Protein AF-A0AAD8YCC7-F1 (afdb_monomer_lite)

Foldseek 3Di:
DDDDDDDDDWDWDDDDWDDDDPDPKTKDKTWTADPPPRDTDIDIDIDDDDDDDDDDDDDDDDDDDDDDDDDDDPPDPDPDDDDDDDDDDDDDDDDDDDDDDDDDDDDDDDDDDDDDDDDDDDDDDDDDDDDDDDDDDDDDDDDDDDDDDDDDDDDDPDPPPPDDDPQPPCPPLNVVLVVLLVVCVVVVQPCPPVPCVSLLVVQDALLVLLLLLLLLLLVLLCCLQVLPPPPDPPPPVVVPPPDPPQQAQVQLLVLLVVLLVVLLVLQVPADQPDWDFLVRLLVSLVVSLVSLVRSLDDNCVVVVCQPLQQFADSRQLLQCSSVPDDPPPPDDPPPDPPPPPPVPPDVLVVVVVVVVVVSNSVSSSSLSSSLLSLLLSQLSVLCNVCVQVLFAQDPLNVVVCVVVVNDDDPDRGDRTWRSVLSSQLNVCSNRHHLLSNLVSLQCRSPPVNPLKDFLSSSLVSLVSSLRSLLRSVLVSLLVSSSNYQSHPPPCDPPVSCVCCVVVPQSPSVPDPPDDRPSDDDTDDDDPVSSVVRVVVSVVLSVLLNVLSVCQCVPVLVVSVLSVVLLVPQPLVVQVPDFDWDFPQPDPPPDPPDDCPVPDDGDTDGNRRIHGSVSSVVSCVVRPVCSSSSNSSSSVSSSSSSSSVVSVVVVVVVVVVVVVVVVVVVVVVVVVVVVD

Secondary structure (DSSP, 8-state):
---PPPPP------PPP---TT----EEEEEEE-TTT--EEEEEEE-------------------------S---SS--S--------------------------------PPPP-------------------------------PPPPPPPP---TTSSSSSSS----HHHHHHHHHHHHHHHTT---TTTTTHHHHHT--THHHHHHHHHHHHHHHHHHHHTTTSS------GGGGGS---TTS-HHHHHHHHHHHHHHHHHHTT--TT-EEEHHHHHHHHHHHHHHHHHHHS--GGGTT----TT---TTSGGGGGGG----GGGSSS--------GGGS-HHHHHHHHHHHHHHHHHHHHHHHHHHHHHHHHHHHHHHHTHHHHHBPPHHHHHHHHHHTPPPPSSSB-SEEEHHHHHHHHHHHHHS-HHHHHHHHHHHH--S-SSEE-HHHHHHHHHHHHHHHHHHHHHHHHHHHHHS-SS-TTS-SHHHHHHT--TTT---TT-TT----S--------HHHHHHHHHHHHHHHHHHHHHHHHIIIIIS-HHHHHHHHHHHS--GGGTT---EEEE---TTS-SSS-GGG--S-EEEEPP--EEHHHHHHHHHHH-GGGGSHHHHHHHHHHHHHHHHHHHHHHHHHHHHHHHHHHHHHHHHHHHHHH-

pLDDT: mean 70.05, std 24.91, range [23.66, 98.5]

InterPro domains:
  IPR002048 EF-hand domain [PS50222] (433-468)
  IPR011992 EF-hand domain pair [SSF47473] (416-462)
  IPR018247 EF-Hand 1, calcium-binding site [PS00018] (446-458)

Sequence (675 aa):
DEHACDHDVFVVDNIAAIDSRHSKVTTYSIRVYSRQSGIFFSTTKKMNGATSRILFQRGHQGTRSLRRIRRLQEREYSLLSYTSPLQSSSQLQRCVAAPSSSSLAALLSTTHHRQFHSTPTASSDNLLGHSPMARSNPNTKTTPPVVTPKPISPFGVDSNNSGGGIWEQTSTKKTKLNELLTELNERGIDTGSKGMETLDEAAVGEEGLDLDLVDGMKILVKIVDGSDDNNGIIISEDASSQYENQVINTNIEQAAKQATTQVFKLFENTTEDEEWTKDILESKMNEAIRILSEGCVPDVSDKKKKPVAGSLDVSHPFCYLRQFVVSDDTVDNVSGDGDANDDDLDPTIQQQIETLNNITTHALTSSTILYRTLLLRATAQTLLNNWDQLTTITSGDIDRAAISKTELPSTSQRATINAKSIQNMFEAYAHNSPQDWVQSWWKLIDADKDGLIDQEEMNNCVDLSIEPVHLALGDMFDMTLEVCPVRTIGLGGEEEARKKNAWFLGVDAGDEDAEIPTNISPVKLSWRNRRKELKQQKILTKTFQATIARHFRDQAEAPHRLRCIYAWAEKAHQDNKLDSVLVDASEDWGSGAASAVMGRKRYVELEPKISYSEFREVQKKTFPHLDRIGEEIITSFKEDLWLLQGKKRQNKELKRDGLLFLLAISVVDLGIWFV

Radius of gyration: 35.52 Å; chains: 1; bounding box: 96×96×128 Å

Structure (mmCIF, N/CA/C/O backbone):
data_AF-A0AAD8YCC7-F1
#
_entry.id   AF-A0AAD8YCC7-F1
#
loop_
_atom_site.group_PDB
_atom_site.id
_atom_site.type_symbol
_atom_site.label_atom_id
_atom_site.label_alt_id
_atom_site.label_comp_id
_atom_site.label_asym_id
_atom_site.label_entity_id
_atom_site.label_seq_id
_atom_site.pdbx_PDB_ins_code
_atom_site.Cartn_x
_atom_site.Cartn_y
_atom_site.Cartn_z
_atom_site.occupancy
_atom_site.B_iso_or_equiv
_atom_site.auth_seq_id
_atom_site.auth_comp_id
_atom_site.auth_asym_id
_atom_site.auth_atom_id
_atom_site.pdbx_PDB_model_num
ATOM 1 N N . ASP A 1 1 ? 22.344 -62.523 -25.756 1.00 39.66 1 ASP A N 1
ATOM 2 C CA . ASP A 1 1 ? 21.353 -62.551 -26.844 1.00 39.66 1 ASP A CA 1
ATOM 3 C C . ASP A 1 1 ? 19.971 -62.239 -26.316 1.00 39.66 1 ASP A C 1
ATOM 5 O O . ASP A 1 1 ? 19.209 -63.146 -26.036 1.00 39.66 1 ASP A O 1
ATOM 9 N N . GLU A 1 2 ? 19.703 -60.950 -26.117 1.00 34.25 2 GLU A N 1
ATOM 10 C CA . GLU A 1 2 ? 18.371 -60.366 -25.919 1.00 34.25 2 GLU A CA 1
ATOM 11 C C . GLU A 1 2 ? 18.560 -58.846 -25.810 1.00 34.25 2 GLU A C 1
ATOM 13 O O . GLU A 1 2 ? 19.061 -58.344 -24.809 1.00 34.25 2 GLU A O 1
ATOM 18 N N . HIS A 1 3 ? 18.209 -58.111 -26.863 1.00 30.58 3 HIS A N 1
ATOM 19 C CA . HIS A 1 3 ? 17.878 -56.692 -26.767 1.00 30.58 3 HIS A CA 1
ATOM 20 C C . HIS A 1 3 ? 16.748 -56.416 -27.755 1.00 30.58 3 HIS A C 1
ATOM 22 O O . HIS A 1 3 ? 16.951 -56.369 -28.967 1.00 30.58 3 HIS A O 1
ATOM 28 N N . ALA A 1 4 ? 15.541 -56.297 -27.207 1.00 32.25 4 ALA A N 1
ATOM 29 C CA . ALA A 1 4 ? 14.389 -55.738 -27.885 1.00 32.25 4 ALA A CA 1
ATOM 30 C C . ALA A 1 4 ? 14.516 -54.208 -27.864 1.00 32.25 4 ALA A C 1
ATOM 32 O O . ALA A 1 4 ? 14.703 -53.611 -26.804 1.00 32.25 4 ALA A O 1
ATOM 33 N N . CYS A 1 5 ? 14.454 -53.590 -29.041 1.00 29.95 5 CYS A N 1
ATOM 34 C CA . CYS A 1 5 ? 14.334 -52.147 -29.197 1.00 29.95 5 CYS A CA 1
ATOM 35 C C . CYS A 1 5 ? 12.872 -51.739 -28.979 1.00 29.95 5 CYS A C 1
ATOM 37 O O . CYS A 1 5 ? 12.000 -52.157 -29.743 1.00 29.95 5 CYS A O 1
ATOM 39 N N . ASP A 1 6 ? 12.618 -50.904 -27.971 1.00 29.91 6 ASP A N 1
ATOM 40 C CA . ASP A 1 6 ? 11.390 -50.115 -27.882 1.00 29.91 6 ASP A CA 1
ATOM 41 C C . ASP A 1 6 ? 11.456 -49.003 -28.939 1.00 29.91 6 ASP A C 1
ATOM 43 O O . ASP A 1 6 ? 12.347 -48.153 -28.920 1.00 29.91 6 ASP A O 1
ATOM 47 N N . HIS A 1 7 ? 10.530 -49.032 -29.898 1.00 32.66 7 HIS A N 1
ATOM 48 C CA . HIS A 1 7 ? 10.312 -47.936 -30.836 1.00 32.66 7 HIS A CA 1
ATOM 49 C C . HIS A 1 7 ? 9.235 -46.996 -30.285 1.00 32.66 7 HIS A C 1
ATOM 51 O O . HIS A 1 7 ? 8.118 -47.425 -29.991 1.00 32.66 7 HIS A O 1
ATOM 57 N N . ASP A 1 8 ? 9.560 -45.706 -30.208 1.00 35.53 8 ASP A N 1
ATOM 58 C CA . ASP A 1 8 ? 8.620 -44.640 -29.869 1.00 35.53 8 ASP A CA 1
ATOM 59 C C . ASP A 1 8 ? 7.479 -44.559 -30.895 1.00 35.53 8 ASP A C 1
ATOM 61 O O . ASP A 1 8 ? 7.682 -44.280 -32.080 1.00 35.53 8 ASP A O 1
ATOM 65 N N . VAL A 1 9 ? 6.248 -44.786 -30.434 1.00 34.97 9 VAL A N 1
ATOM 66 C CA . VAL A 1 9 ? 5.037 -44.654 -31.252 1.00 34.97 9 VAL A CA 1
ATOM 67 C C . VAL A 1 9 ? 4.478 -43.240 -31.102 1.00 34.97 9 VAL A C 1
ATOM 69 O O . VAL A 1 9 ? 3.871 -42.897 -30.087 1.00 34.97 9 VAL A O 1
ATOM 72 N N . PHE A 1 10 ? 4.628 -42.424 -32.143 1.00 35.44 10 PHE A N 1
ATOM 73 C CA . PHE A 1 10 ? 3.931 -41.145 -32.272 1.00 35.44 10 PHE A CA 1
ATOM 74 C C . PHE A 1 10 ? 2.547 -41.370 -32.890 1.00 35.44 10 PHE A C 1
ATOM 76 O O . PHE A 1 10 ? 2.430 -41.842 -34.020 1.00 35.44 10 PHE A O 1
ATOM 83 N N . VAL A 1 11 ? 1.484 -41.010 -32.168 1.00 37.25 11 VAL A N 1
ATOM 84 C CA . VAL A 1 11 ? 0.115 -41.019 -32.706 1.00 37.25 11 VAL A CA 1
ATOM 85 C C . VAL A 1 11 ? -0.171 -39.657 -33.335 1.00 37.25 11 VAL A C 1
ATOM 87 O O . VAL A 1 11 ? -0.176 -38.637 -32.646 1.00 37.25 11 VAL A O 1
ATOM 90 N N . VAL A 1 12 ? -0.400 -39.639 -34.649 1.00 35.88 12 VAL A N 1
ATOM 91 C CA . VAL A 1 12 ? -0.847 -38.455 -35.394 1.00 35.88 12 VAL A CA 1
ATOM 92 C C . VAL A 1 12 ? -2.317 -38.646 -35.755 1.00 35.88 12 VAL A C 1
ATOM 94 O O . VAL A 1 12 ? -2.641 -39.408 -36.664 1.00 35.88 12 VAL A O 1
ATOM 97 N N . ASP A 1 13 ? -3.209 -37.941 -35.061 1.00 38.84 13 ASP A N 1
ATOM 98 C CA . ASP A 1 13 ? -4.630 -37.914 -35.414 1.00 38.84 13 ASP A CA 1
ATOM 99 C C . ASP A 1 13 ? -4.886 -36.892 -36.534 1.00 38.84 13 ASP A C 1
ATOM 101 O O . ASP A 1 13 ? -4.654 -35.691 -36.373 1.00 38.84 13 ASP A O 1
ATOM 105 N N . ASN A 1 14 ? -5.413 -37.355 -37.671 1.00 33.81 14 ASN A N 1
ATOM 106 C CA . ASN A 1 14 ? -5.925 -36.488 -38.734 1.00 33.81 14 ASN A CA 1
ATOM 107 C C . ASN A 1 14 ? -7.377 -36.092 -38.428 1.00 33.81 14 ASN A C 1
ATOM 109 O O . ASN A 1 14 ? -8.275 -36.931 -38.470 1.00 33.81 14 ASN A O 1
ATOM 113 N N . ILE A 1 15 ? -7.627 -34.804 -38.172 1.00 39.66 15 ILE A N 1
ATOM 114 C CA . ILE A 1 15 ? -8.984 -34.265 -37.991 1.00 39.66 15 ILE A CA 1
ATOM 115 C C . ILE A 1 15 ? -9.452 -33.567 -39.277 1.00 39.66 15 ILE A C 1
ATOM 117 O O . ILE A 1 15 ? -8.724 -32.789 -39.894 1.00 39.66 15 ILE A O 1
ATOM 121 N N . ALA A 1 16 ? -10.689 -33.882 -39.666 1.00 40.22 16 ALA A N 1
ATOM 122 C CA . ALA A 1 16 ? -11.361 -33.499 -40.902 1.00 40.22 16 ALA A CA 1
ATOM 123 C C . ALA A 1 16 ? -11.483 -31.980 -41.144 1.00 40.22 16 ALA A C 1
ATOM 125 O O . ALA A 1 16 ? -11.635 -31.176 -40.224 1.00 40.22 16 ALA A O 1
ATOM 126 N N . ALA A 1 17 ? -11.490 -31.612 -42.429 1.00 38.12 17 ALA A N 1
ATOM 127 C CA . ALA A 1 17 ? -11.737 -30.259 -42.912 1.00 38.12 17 ALA A CA 1
ATOM 128 C C . ALA A 1 17 ? -13.179 -29.809 -42.609 1.00 38.12 17 ALA A C 1
ATOM 130 O O . ALA A 1 17 ? -14.139 -30.453 -43.030 1.00 38.12 17 ALA A O 1
ATOM 131 N N . ILE A 1 18 ? -13.331 -28.674 -41.924 1.00 40.53 18 ILE A N 1
ATOM 132 C CA . ILE A 1 18 ? -14.623 -27.997 -41.759 1.00 40.53 18 ILE A CA 1
ATOM 133 C C . ILE A 1 18 ? -14.773 -26.999 -42.911 1.00 40.53 18 ILE A C 1
ATOM 135 O O . ILE A 1 18 ? -14.109 -25.962 -42.933 1.00 40.53 18 ILE A O 1
ATOM 139 N N . ASP A 1 19 ? -15.630 -27.324 -43.878 1.00 35.03 19 ASP A N 1
ATOM 140 C CA . ASP A 1 19 ? -15.993 -26.434 -44.982 1.00 35.03 19 ASP A CA 1
ATOM 141 C C . ASP A 1 19 ? -17.116 -25.488 -44.526 1.00 35.03 19 ASP A C 1
ATOM 143 O O . ASP A 1 19 ? -18.279 -25.885 -44.414 1.00 35.03 19 ASP A O 1
ATOM 147 N N . SER A 1 20 ? -16.778 -24.231 -44.211 1.00 38.31 20 SER A N 1
ATOM 148 C CA . SER A 1 20 ? -17.788 -23.193 -44.002 1.00 38.31 20 SER A CA 1
ATOM 149 C C . SER A 1 20 ? -18.085 -22.511 -45.336 1.00 38.31 20 SER A C 1
ATOM 151 O O . SER A 1 20 ? -17.264 -21.799 -45.926 1.00 38.31 20 SER A O 1
ATOM 153 N N . ARG A 1 21 ? -19.300 -22.746 -45.845 1.00 44.28 21 ARG A N 1
ATOM 154 C CA . ARG A 1 21 ? -19.808 -22.058 -47.033 1.00 44.28 21 ARG A CA 1
ATOM 155 C C . ARG A 1 21 ? -19.729 -20.549 -46.777 1.00 44.28 21 ARG A C 1
ATOM 157 O O . ARG A 1 21 ? -20.412 -20.035 -45.899 1.00 44.28 21 ARG A O 1
ATOM 164 N N . HIS A 1 22 ? -18.889 -19.883 -47.571 1.00 43.34 22 HIS A N 1
ATOM 165 C CA . HIS A 1 22 ? -18.519 -18.460 -47.534 1.00 43.34 22 HIS A CA 1
ATOM 166 C C . HIS A 1 22 ? -17.297 -18.041 -46.689 1.00 43.34 22 HIS A C 1
ATOM 168 O O . HIS A 1 22 ? -17.281 -16.939 -46.160 1.00 43.34 22 HIS A O 1
ATOM 174 N N . SER A 1 23 ? -16.196 -18.803 -46.682 1.00 40.00 23 SER A N 1
ATOM 175 C CA . SER A 1 23 ? -14.851 -18.212 -46.880 1.00 40.00 23 SER A CA 1
ATOM 176 C C . SER A 1 23 ? -13.817 -19.292 -47.223 1.00 40.00 23 SER A C 1
ATOM 178 O O . SER A 1 23 ? -13.756 -20.320 -46.560 1.00 40.00 23 SER A O 1
ATOM 180 N N . LYS A 1 24 ? -12.982 -19.080 -48.253 1.00 44.56 24 LYS A N 1
ATOM 181 C CA . LYS A 1 24 ? -11.885 -20.000 -48.617 1.00 44.56 24 LYS A CA 1
ATOM 182 C C . LYS A 1 24 ? -10.719 -19.869 -47.631 1.00 44.56 24 LYS A C 1
ATOM 184 O O . LYS A 1 24 ? -9.687 -19.290 -47.963 1.00 44.56 24 LYS A O 1
ATOM 189 N N . VAL A 1 25 ? -10.888 -20.373 -46.415 1.00 41.19 25 VAL A N 1
ATOM 190 C CA . VAL A 1 25 ? -9.811 -20.472 -45.427 1.00 41.19 25 VAL A CA 1
ATOM 191 C C . VAL A 1 25 ? -9.807 -21.882 -44.858 1.00 41.19 25 VAL A C 1
ATOM 193 O O . VAL A 1 25 ? -10.637 -22.228 -44.025 1.00 41.19 25 VAL A O 1
ATOM 196 N N . THR A 1 26 ? -8.842 -22.689 -45.286 1.00 45.06 26 THR A N 1
ATOM 197 C CA . THR A 1 26 ? -8.592 -24.007 -44.698 1.00 45.06 26 THR A CA 1
ATOM 198 C C . THR A 1 26 ? -7.613 -23.836 -43.540 1.00 45.06 26 THR A C 1
ATOM 200 O O . THR A 1 26 ? -6.509 -23.318 -43.721 1.00 45.06 26 THR A O 1
ATOM 203 N N . THR A 1 27 ? -8.025 -24.227 -42.335 1.00 40.06 27 THR A N 1
ATOM 204 C CA . THR A 1 27 ? -7.174 -24.183 -41.137 1.00 40.06 27 THR A CA 1
ATOM 205 C C . THR A 1 27 ? -6.826 -25.609 -40.744 1.00 40.06 27 THR A C 1
ATOM 207 O O . THR A 1 27 ? -7.727 -26.428 -40.591 1.00 40.06 27 THR A O 1
ATOM 210 N N . TYR A 1 28 ? -5.537 -25.895 -40.568 1.00 49.59 28 TYR A N 1
ATOM 211 C CA . TYR A 1 28 ? -5.062 -27.188 -40.078 1.00 49.59 28 TYR A CA 1
ATOM 212 C C . TYR A 1 28 ? -4.589 -27.037 -38.630 1.00 49.59 28 TYR A C 1
ATOM 214 O O . TYR A 1 28 ? -3.911 -26.062 -38.285 1.00 49.59 28 TYR A O 1
ATOM 222 N N . SER A 1 29 ? -4.959 -28.001 -37.790 1.00 36.88 29 SER A N 1
ATOM 223 C CA . SER A 1 29 ? -4.479 -28.131 -36.416 1.00 36.88 29 SER A CA 1
ATOM 224 C C . SER A 1 29 ? -3.764 -29.465 -36.297 1.00 36.88 29 SER A C 1
ATOM 226 O O . SER A 1 29 ? -4.344 -30.500 -36.613 1.00 36.88 29 SER A O 1
ATOM 228 N N . ILE A 1 30 ? -2.507 -29.422 -35.865 1.00 47.25 30 ILE A N 1
ATOM 229 C CA . ILE A 1 30 ? -1.733 -30.617 -35.532 1.00 47.25 30 ILE A CA 1
ATOM 230 C C . ILE A 1 30 ? -1.591 -30.631 -34.016 1.00 47.25 30 ILE A C 1
ATOM 232 O O . ILE A 1 30 ? -1.202 -29.624 -33.412 1.00 47.25 30 ILE A O 1
ATOM 236 N N . ARG A 1 31 ? -1.934 -31.769 -33.416 1.00 47.28 31 ARG A N 1
ATOM 237 C CA . ARG A 1 31 ? -1.744 -32.042 -31.993 1.00 47.28 31 ARG A CA 1
ATOM 238 C C . ARG A 1 31 ? -0.743 -33.172 -31.868 1.00 47.28 31 ARG A C 1
ATOM 240 O O . ARG A 1 31 ? -0.900 -34.197 -32.520 1.00 47.28 31 ARG A O 1
ATOM 247 N N . VAL A 1 32 ? 0.270 -32.961 -31.041 1.00 48.06 32 VAL A N 1
ATOM 248 C CA . VAL A 1 32 ? 1.259 -33.986 -30.711 1.00 48.06 32 VAL A CA 1
ATOM 249 C C . VAL A 1 32 ? 1.218 -34.180 -29.205 1.00 48.06 32 VAL A C 1
ATOM 251 O O . VAL A 1 32 ? 1.281 -33.208 -28.447 1.00 48.06 32 VAL A O 1
ATOM 254 N N . TYR A 1 33 ? 1.069 -35.433 -28.788 1.00 39.75 33 TYR A N 1
ATOM 255 C CA . TYR A 1 33 ? 1.020 -35.824 -27.388 1.00 39.75 33 TYR A CA 1
ATOM 256 C C . TYR A 1 33 ? 2.165 -36.787 -27.083 1.00 39.75 33 TYR A C 1
ATOM 258 O O . TYR A 1 33 ? 2.312 -37.799 -27.765 1.00 39.75 33 TYR A O 1
ATOM 266 N N . SER A 1 34 ? 2.950 -36.479 -26.049 1.00 49.19 34 SER A N 1
ATOM 267 C CA . SER A 1 34 ? 3.921 -37.417 -25.485 1.00 49.19 34 SER A CA 1
ATOM 268 C C . SER A 1 34 ? 3.362 -38.017 -24.199 1.00 49.19 34 SER A C 1
ATOM 270 O O . SER A 1 34 ? 3.071 -37.300 -23.239 1.00 49.19 34 SER A O 1
ATOM 272 N N . ARG A 1 35 ? 3.218 -39.348 -24.177 1.00 38.78 35 ARG A N 1
ATOM 273 C CA . ARG A 1 35 ? 2.690 -40.087 -23.020 1.00 38.78 35 ARG A CA 1
ATOM 274 C C . ARG A 1 35 ? 3.621 -40.057 -21.808 1.00 38.78 35 ARG A C 1
ATOM 276 O O . ARG A 1 35 ? 3.130 -40.162 -20.692 1.00 38.78 35 ARG A O 1
ATOM 283 N N . GLN A 1 36 ? 4.930 -39.925 -22.018 1.00 35.69 36 GLN A N 1
ATOM 284 C CA . GLN A 1 36 ? 5.921 -40.002 -20.940 1.00 35.69 36 GLN A CA 1
ATOM 285 C C . GLN A 1 36 ? 6.147 -38.663 -20.238 1.00 35.69 36 GLN A C 1
ATOM 287 O O . GLN A 1 36 ? 6.357 -38.640 -19.032 1.00 35.69 36 GLN A O 1
ATOM 292 N N . SER A 1 37 ? 6.079 -37.547 -20.968 1.00 47.94 37 SER A N 1
ATOM 293 C CA . SER A 1 37 ? 6.361 -36.227 -20.392 1.00 47.94 37 SER A CA 1
ATOM 294 C C . SER A 1 37 ? 5.111 -35.458 -19.962 1.00 47.94 37 SER A C 1
ATOM 296 O O . SER A 1 37 ? 5.225 -34.442 -19.285 1.00 47.94 37 SER A O 1
ATOM 298 N N . GLY A 1 38 ? 3.911 -35.898 -20.362 1.00 40.72 38 GLY A N 1
ATOM 299 C CA . GLY A 1 38 ? 2.665 -35.165 -20.102 1.00 40.72 38 GLY A CA 1
ATOM 300 C C . GLY A 1 38 ? 2.592 -33.804 -20.811 1.00 40.72 38 GLY A C 1
ATOM 301 O O . GLY A 1 38 ? 1.691 -33.012 -20.537 1.00 40.72 38 GLY A O 1
ATOM 302 N N . ILE A 1 39 ? 3.525 -33.520 -21.726 1.00 39.28 39 ILE A N 1
ATOM 303 C CA . ILE A 1 39 ? 3.633 -32.231 -22.408 1.00 39.28 39 ILE A CA 1
ATOM 304 C C . ILE A 1 39 ? 2.706 -32.211 -23.625 1.00 39.28 39 ILE A C 1
ATOM 306 O O . ILE A 1 39 ? 2.712 -33.114 -24.466 1.00 39.28 39 ILE A O 1
ATOM 310 N N . PHE A 1 40 ? 1.921 -31.139 -23.726 1.00 39.16 40 PHE A N 1
ATOM 311 C CA . PHE A 1 40 ? 0.964 -30.907 -24.800 1.00 39.16 40 PHE A CA 1
ATOM 312 C C . PHE A 1 40 ? 1.442 -29.785 -25.728 1.00 39.16 40 PHE A C 1
ATOM 314 O O . PHE A 1 40 ? 1.619 -28.647 -25.288 1.00 39.16 40 PHE A O 1
ATOM 321 N N . PHE A 1 41 ? 1.581 -30.080 -27.025 1.00 37.00 41 PHE A N 1
ATOM 322 C CA . PHE A 1 41 ? 1.852 -29.073 -28.053 1.00 37.00 41 PHE A CA 1
ATOM 323 C C . PHE A 1 41 ? 0.716 -29.011 -29.077 1.00 37.00 41 PHE A C 1
ATOM 325 O O . PHE A 1 41 ? 0.334 -30.008 -29.693 1.00 37.00 41 PHE A O 1
ATOM 332 N N . SER A 1 42 ? 0.198 -27.800 -29.291 1.00 45.28 42 SER A N 1
ATOM 333 C CA . SER A 1 42 ? -0.792 -27.495 -30.323 1.00 45.28 42 SER A CA 1
ATOM 334 C C . SER A 1 42 ? -0.322 -26.298 -31.136 1.00 45.28 42 SER A C 1
ATOM 336 O O . SER A 1 42 ? -0.068 -25.227 -30.584 1.00 45.28 42 SER A O 1
ATOM 338 N N . THR A 1 43 ? -0.268 -26.457 -32.458 1.00 38.31 43 THR A N 1
ATOM 339 C CA . THR A 1 43 ? -0.032 -25.350 -33.388 1.00 38.31 43 THR A CA 1
ATOM 340 C C . THR A 1 43 ? -1.157 -25.272 -34.413 1.00 38.31 43 THR A C 1
ATOM 342 O O . THR A 1 43 ? -1.667 -26.287 -34.894 1.00 38.31 43 THR A O 1
ATOM 345 N N . THR A 1 44 ? -1.578 -24.048 -34.725 1.00 40.19 44 THR A N 1
ATOM 346 C CA . THR A 1 44 ? -2.570 -23.773 -35.767 1.00 40.19 44 THR A CA 1
ATOM 347 C C . THR A 1 44 ? -1.937 -22.852 -36.794 1.00 40.19 44 THR A C 1
ATOM 349 O O . THR A 1 44 ? -1.415 -21.788 -36.460 1.00 40.19 44 THR A O 1
ATOM 352 N N . LYS A 1 45 ? -1.950 -23.269 -38.063 1.00 44.91 45 LYS A N 1
ATOM 353 C CA . LYS A 1 45 ? -1.399 -22.473 -39.163 1.00 44.91 45 LYS A CA 1
ATOM 354 C C . LYS A 1 45 ? -2.504 -22.157 -40.159 1.00 44.91 45 LYS A C 1
ATOM 356 O O . LYS A 1 45 ? -3.162 -23.048 -40.690 1.00 44.91 45 LYS A O 1
ATOM 361 N N . LYS A 1 46 ? -2.699 -20.862 -40.404 1.00 43.06 46 LYS A N 1
ATOM 362 C CA . LYS A 1 46 ? -3.662 -20.330 -41.369 1.00 43.06 46 LYS A CA 1
ATOM 363 C C . LYS A 1 46 ? -2.927 -20.106 -42.691 1.00 43.06 46 LYS A C 1
ATOM 365 O O . LYS A 1 46 ? -2.055 -19.243 -42.759 1.00 43.06 46 LYS A O 1
ATOM 370 N N . MET A 1 47 ? -3.219 -20.907 -43.715 1.00 39.25 47 MET A N 1
ATOM 371 C CA . MET A 1 47 ? -2.646 -20.711 -45.050 1.00 39.25 47 MET A CA 1
ATOM 372 C C . MET A 1 47 ? -3.621 -19.921 -45.926 1.00 39.25 47 MET A C 1
ATOM 374 O O . MET A 1 47 ? -4.744 -20.357 -46.163 1.00 39.25 47 MET A O 1
ATOM 378 N N . ASN A 1 48 ? -3.180 -18.764 -46.422 1.00 36.03 48 ASN A N 1
ATOM 379 C CA . ASN A 1 48 ? -3.898 -18.016 -47.452 1.00 36.03 48 ASN A CA 1
ATOM 380 C C . ASN A 1 48 ? -3.464 -18.551 -48.824 1.00 36.03 48 ASN A C 1
ATOM 382 O O . ASN A 1 48 ? -2.292 -18.455 -49.184 1.00 36.03 48 ASN A O 1
ATOM 386 N N . GLY A 1 49 ? -4.396 -19.141 -49.573 1.00 34.94 49 GLY A N 1
ATOM 387 C CA . GLY A 1 49 ? -4.115 -19.726 -50.882 1.00 34.94 49 GLY A CA 1
ATOM 388 C C . GLY A 1 49 ? -3.852 -18.665 -51.952 1.00 34.94 49 GLY A C 1
ATOM 389 O O . GLY A 1 49 ? -4.765 -17.939 -52.337 1.00 34.94 49 GLY A O 1
ATOM 390 N N . ALA A 1 50 ? -2.627 -18.619 -52.475 1.00 32.25 50 ALA A N 1
ATOM 391 C CA . ALA A 1 50 ? -2.304 -17.982 -53.747 1.00 32.25 50 ALA A CA 1
ATOM 392 C C . ALA A 1 50 ? -1.974 -19.086 -54.759 1.00 32.25 50 ALA A C 1
ATOM 394 O O . ALA A 1 50 ? -0.967 -19.778 -54.635 1.00 32.25 50 ALA A O 1
ATOM 395 N N . THR A 1 51 ? -2.859 -19.288 -55.733 1.00 33.09 51 THR A N 1
ATOM 396 C CA . THR A 1 51 ? -2.634 -20.200 -56.857 1.00 33.09 51 THR A CA 1
ATOM 397 C C . THR A 1 51 ? -2.083 -19.399 -58.030 1.00 33.09 51 THR A C 1
ATOM 399 O O . THR A 1 51 ? -2.724 -18.463 -58.505 1.00 33.09 51 THR A O 1
ATOM 402 N N . SER A 1 52 ? -0.897 -19.781 -58.496 1.00 25.88 52 SER A N 1
ATOM 403 C CA . SER A 1 52 ? -0.275 -19.293 -59.725 1.00 25.88 52 SER A CA 1
ATOM 404 C C . SER A 1 52 ? -1.149 -19.573 -60.951 1.00 25.88 52 SER A C 1
ATOM 406 O O . SER A 1 52 ? -1.579 -20.705 -61.172 1.00 25.88 52 SER A O 1
ATOM 408 N N . ARG A 1 53 ? -1.339 -18.562 -61.804 1.00 25.31 53 ARG A N 1
ATOM 409 C CA . ARG A 1 53 ? -1.673 -18.739 -63.224 1.00 25.31 53 ARG A CA 1
ATOM 410 C C . ARG A 1 53 ? -0.948 -17.675 -64.044 1.00 25.31 53 ARG A C 1
ATOM 412 O O . ARG A 1 53 ? -1.205 -16.486 -63.903 1.00 25.31 53 ARG A O 1
ATOM 419 N N . ILE A 1 54 ? -0.033 -18.143 -64.887 1.00 24.53 54 ILE A N 1
ATOM 420 C CA . ILE A 1 54 ? 0.617 -17.385 -65.955 1.00 24.53 54 ILE A CA 1
ATOM 421 C C . ILE A 1 54 ? -0.339 -17.365 -67.155 1.00 24.53 54 ILE A C 1
ATOM 423 O O . ILE A 1 54 ? -0.751 -18.431 -67.606 1.00 24.53 54 ILE A O 1
ATOM 427 N N . LEU A 1 55 ? -0.666 -16.175 -67.673 1.00 24.08 55 LEU A N 1
ATOM 428 C CA . LEU A 1 55 ? -1.010 -15.925 -69.082 1.00 24.08 55 LEU A CA 1
ATOM 429 C C . LEU A 1 55 ? -0.958 -14.409 -69.374 1.00 24.08 55 LEU A C 1
ATOM 431 O O . LEU A 1 55 ? -1.564 -13.602 -68.674 1.00 24.08 55 LEU A O 1
ATOM 435 N N . PHE A 1 56 ? -0.178 -14.049 -70.395 1.00 24.33 56 PHE A N 1
ATOM 436 C CA . PHE A 1 56 ? 0.032 -12.706 -70.952 1.00 24.33 56 PHE A CA 1
ATOM 437 C C . PHE A 1 56 ? -1.244 -12.127 -71.595 1.00 24.33 56 PHE A C 1
ATOM 439 O O . PHE A 1 56 ? -1.889 -12.855 -72.340 1.00 24.33 56 PHE A O 1
ATOM 446 N N . GLN A 1 57 ? -1.530 -10.822 -71.429 1.00 24.14 57 GLN A N 1
ATOM 447 C CA . GLN A 1 57 ? -1.483 -9.785 -72.492 1.00 24.14 57 GLN A CA 1
ATOM 448 C C . GLN A 1 57 ? -2.086 -8.423 -72.061 1.00 24.14 57 GLN A C 1
ATOM 450 O O . GLN A 1 57 ? -3.190 -8.360 -71.540 1.00 24.14 57 GLN A O 1
ATOM 455 N N . ARG A 1 58 ? -1.357 -7.349 -72.421 1.00 25.61 58 ARG A N 1
ATOM 456 C CA . ARG A 1 58 ? -1.784 -6.004 -72.887 1.00 25.61 58 ARG A CA 1
ATOM 457 C C . ARG A 1 58 ? -2.773 -5.140 -72.068 1.00 25.61 58 ARG A C 1
ATOM 459 O O . ARG A 1 58 ? -3.963 -5.404 -72.031 1.00 25.61 58 ARG A O 1
ATOM 466 N N . GLY A 1 59 ? -2.302 -3.927 -71.740 1.00 23.66 59 GLY A N 1
ATOM 467 C CA . GLY A 1 59 ? -2.969 -2.700 -72.210 1.00 23.66 59 GLY A CA 1
ATOM 468 C C . GLY A 1 59 ? -3.471 -1.687 -71.168 1.00 23.66 59 GLY A C 1
ATOM 469 O O . GLY A 1 59 ? -4.454 -1.929 -70.491 1.00 23.66 59 GLY A O 1
ATOM 470 N N . HIS A 1 60 ? -2.849 -0.503 -71.206 1.00 26.25 60 HIS A N 1
ATOM 471 C CA . HIS A 1 60 ? -3.392 0.844 -70.948 1.00 26.25 60 HIS A CA 1
ATOM 472 C C . HIS A 1 60 ? -3.892 1.306 -69.557 1.00 26.25 60 HIS A C 1
ATOM 474 O O . HIS A 1 60 ? -4.892 0.856 -69.021 1.00 26.25 60 HIS A O 1
ATOM 480 N N . GLN A 1 61 ? -3.197 2.356 -69.089 1.00 28.00 61 GLN A N 1
ATOM 481 C CA . GLN A 1 61 ? -3.677 3.649 -68.565 1.00 28.00 61 GLN A CA 1
ATOM 482 C C . GLN A 1 61 ? -4.914 3.715 -67.643 1.00 28.00 61 GLN A C 1
ATOM 484 O O . GLN A 1 61 ? -6.046 3.559 -68.072 1.00 28.00 61 GLN A O 1
ATOM 489 N N . GLY A 1 62 ? -4.679 4.279 -66.452 1.00 26.06 62 GLY A N 1
ATOM 490 C CA . GLY A 1 62 ? -5.190 5.625 -66.172 1.00 26.06 62 GLY A CA 1
ATOM 491 C C . GLY A 1 62 ? -6.514 5.778 -65.410 1.00 26.06 62 GLY A C 1
ATOM 492 O O . GLY A 1 62 ? -7.589 5.783 -65.991 1.00 26.06 62 GLY A O 1
ATOM 493 N N . THR A 1 63 ? -6.362 6.220 -64.157 1.00 30.17 63 THR A N 1
ATOM 494 C CA . THR A 1 63 ? -7.180 7.231 -63.447 1.00 30.17 63 THR A CA 1
ATOM 495 C C . THR A 1 63 ? -8.492 6.850 -62.729 1.00 30.17 63 THR A C 1
ATOM 497 O O . THR A 1 63 ? -9.337 6.130 -63.238 1.00 30.17 63 THR A O 1
ATOM 500 N N . ARG A 1 64 ? -8.658 7.539 -61.578 1.00 29.81 64 ARG A N 1
ATOM 501 C CA . ARG A 1 64 ? -9.874 7.893 -60.798 1.00 29.81 64 ARG A CA 1
ATOM 502 C C . ARG A 1 64 ? -10.482 6.783 -59.918 1.00 29.81 64 ARG A C 1
ATOM 504 O O . ARG A 1 64 ? -10.897 5.746 -60.393 1.00 29.81 64 ARG A O 1
ATOM 511 N N . SER A 1 65 ? -10.407 6.899 -58.586 1.00 28.69 65 SER A N 1
ATOM 512 C CA . SER A 1 65 ? -11.153 7.802 -57.676 1.00 28.69 65 SER A CA 1
ATOM 513 C C . SER A 1 65 ? -12.594 7.343 -57.414 1.00 28.69 65 SER A C 1
ATOM 515 O O . SER A 1 65 ? -13.428 7.449 -58.304 1.00 28.69 65 SER A O 1
ATOM 517 N N . LEU A 1 66 ? -12.881 6.896 -56.178 1.00 29.28 66 LEU A N 1
ATOM 518 C CA . LEU A 1 66 ? -13.899 7.443 -55.251 1.00 29.28 66 LEU A CA 1
ATOM 519 C C . LEU A 1 66 ? -14.389 6.403 -54.216 1.00 29.28 66 LEU A C 1
ATOM 521 O O . LEU A 1 66 ? -14.890 5.347 -54.566 1.00 29.28 66 LEU A O 1
ATOM 525 N N . ARG A 1 67 ? -14.289 6.807 -52.939 1.00 30.61 67 ARG A N 1
ATOM 526 C CA . ARG A 1 67 ? -15.278 6.759 -51.831 1.00 30.61 67 ARG A CA 1
ATOM 527 C C . ARG A 1 67 ? -16.215 5.541 -51.635 1.00 30.61 67 ARG A C 1
ATOM 529 O O . ARG A 1 67 ? -16.926 5.126 -52.536 1.00 30.61 67 ARG A O 1
ATOM 536 N N . ARG A 1 68 ? -16.417 5.250 -50.332 1.00 31.05 68 ARG A N 1
ATOM 537 C CA . ARG A 1 68 ? -17.284 4.253 -49.644 1.00 31.05 68 ARG A CA 1
ATOM 538 C C . ARG A 1 68 ? -16.568 2.911 -49.478 1.00 31.05 68 ARG A C 1
ATOM 540 O O . ARG A 1 68 ? -16.206 2.286 -50.453 1.00 31.05 68 ARG A O 1
ATOM 547 N N . ILE A 1 69 ? -16.304 2.431 -48.263 1.00 28.66 69 ILE A N 1
ATOM 548 C CA . ILE A 1 69 ? -17.304 2.077 -47.247 1.00 28.66 69 ILE A CA 1
ATOM 549 C C . ILE A 1 69 ? -16.745 2.339 -45.836 1.00 28.66 69 ILE A C 1
ATOM 551 O O . ILE A 1 69 ? -15.723 1.793 -45.435 1.00 28.66 69 ILE A O 1
ATOM 555 N N . ARG A 1 70 ? -17.464 3.173 -45.077 1.00 30.86 70 ARG A N 1
ATOM 556 C CA . ARG A 1 70 ? -17.425 3.264 -43.614 1.00 30.86 70 ARG A CA 1
ATOM 557 C C . ARG A 1 70 ? -18.690 2.562 -43.134 1.00 30.86 70 ARG A C 1
ATOM 559 O O . ARG A 1 70 ? -19.762 2.969 -43.579 1.00 30.86 70 ARG A O 1
ATOM 566 N N . ARG A 1 71 ? -18.536 1.551 -42.274 1.00 32.56 71 ARG A N 1
ATOM 567 C CA . ARG A 1 71 ? -19.499 0.945 -41.324 1.00 32.56 71 ARG A CA 1
ATOM 568 C C . ARG A 1 71 ? -19.250 -0.560 -41.286 1.00 32.56 71 ARG A C 1
ATOM 570 O O . ARG A 1 71 ? -19.591 -1.235 -42.247 1.00 32.56 71 ARG A O 1
ATOM 577 N N . LEU A 1 72 ? -18.635 -1.011 -40.192 1.00 29.53 72 LEU A N 1
ATOM 578 C CA . LEU A 1 72 ? -18.792 -2.305 -39.502 1.00 29.53 72 LEU A CA 1
ATOM 579 C C . LEU A 1 72 ? -17.521 -2.586 -38.677 1.00 29.53 72 LEU A C 1
ATOM 581 O O . LEU A 1 72 ? -16.750 -3.467 -39.033 1.00 29.53 72 LEU A O 1
ATOM 585 N N . GLN A 1 73 ? -17.274 -1.811 -37.609 1.00 31.64 73 GLN A N 1
ATOM 586 C CA . GLN A 1 73 ? -16.413 -2.256 -36.494 1.00 31.64 73 GLN A CA 1
ATOM 587 C C . GLN A 1 73 ? -16.515 -1.369 -35.233 1.00 31.64 73 GLN A C 1
ATOM 589 O O . GLN A 1 73 ? -15.524 -1.063 -34.586 1.00 31.64 73 GLN A O 1
ATOM 594 N N . GLU A 1 74 ? -17.732 -0.971 -34.859 1.00 30.48 74 GLU A N 1
ATOM 595 C CA . GLU A 1 74 ? -18.032 -0.394 -33.536 1.00 30.48 74 GLU A CA 1
ATOM 596 C C . GLU A 1 74 ? -19.280 -1.086 -32.982 1.00 30.48 74 GLU A C 1
ATOM 598 O O . GLU A 1 74 ? -20.378 -0.540 -33.000 1.00 30.48 74 GLU A O 1
ATOM 603 N N . ARG A 1 75 ? -19.130 -2.354 -32.592 1.00 30.86 75 ARG A N 1
ATOM 604 C CA . ARG A 1 75 ? -20.101 -3.109 -31.788 1.00 30.86 75 ARG A CA 1
ATOM 605 C C . ARG A 1 75 ? -19.404 -4.347 -31.234 1.00 30.86 75 ARG A C 1
ATOM 607 O O . ARG A 1 75 ? -19.582 -5.427 -31.770 1.00 30.86 75 ARG A O 1
ATOM 614 N N . GLU A 1 76 ? -18.550 -4.142 -30.233 1.00 32.00 76 GLU A N 1
ATOM 615 C CA . GLU A 1 76 ? -18.156 -5.169 -29.249 1.00 32.00 76 GLU A CA 1
ATOM 616 C C . GLU A 1 76 ? -17.249 -4.577 -28.153 1.00 32.00 76 GLU A C 1
ATOM 618 O O . GLU A 1 76 ? -16.182 -5.090 -27.883 1.00 32.00 76 GLU A O 1
ATOM 623 N N . TYR A 1 77 ? -17.645 -3.467 -27.519 1.00 32.25 77 TYR A N 1
ATOM 624 C CA . TYR A 1 77 ? -17.107 -3.058 -26.207 1.00 32.25 77 TYR A CA 1
ATOM 625 C C . TYR A 1 77 ? -18.119 -2.140 -25.519 1.00 32.25 77 TYR A C 1
ATOM 627 O O . TYR A 1 77 ? -17.988 -0.922 -25.541 1.00 32.25 77 TYR A O 1
ATOM 635 N N . SER A 1 78 ? -19.191 -2.725 -24.984 1.00 30.09 78 SER A N 1
ATOM 636 C CA . SER A 1 78 ? -20.117 -2.088 -24.033 1.00 30.09 78 SER A CA 1
ATOM 637 C C . SER A 1 78 ? -20.994 -3.172 -23.410 1.00 30.09 78 SER A C 1
ATOM 639 O O . SER A 1 78 ? -22.160 -3.289 -23.756 1.00 30.09 78 SER A O 1
ATOM 641 N N . LEU A 1 79 ? -20.415 -4.009 -22.549 1.00 28.67 79 LEU A N 1
ATOM 642 C CA . LEU A 1 79 ? -21.147 -4.868 -21.613 1.00 28.67 79 LEU A CA 1
ATOM 643 C C . LEU A 1 79 ? -20.219 -5.160 -20.428 1.00 28.67 79 LEU A C 1
ATOM 645 O O . LEU A 1 79 ? -19.486 -6.140 -20.450 1.00 28.67 79 LEU A O 1
ATOM 649 N N . LEU A 1 80 ? -20.196 -4.244 -19.458 1.00 28.94 80 LEU A N 1
ATOM 650 C CA . LEU A 1 80 ? -20.006 -4.494 -18.021 1.00 28.94 80 LEU A CA 1
ATOM 651 C C . LEU A 1 80 ? -19.994 -3.139 -17.307 1.00 28.94 80 LEU A C 1
ATOM 653 O O . LEU A 1 80 ? -18.948 -2.525 -17.120 1.00 28.94 80 LEU A O 1
ATOM 657 N N . SER A 1 81 ? -21.195 -2.643 -17.022 1.00 27.69 81 SER A N 1
ATOM 658 C CA . SER A 1 81 ? -21.564 -1.741 -15.917 1.00 27.69 81 SER A CA 1
ATOM 659 C C . SER A 1 81 ? -22.902 -1.101 -16.282 1.00 27.69 81 SER A C 1
ATOM 661 O O . SER A 1 81 ? -22.970 -0.346 -17.241 1.00 27.69 81 SER A O 1
ATOM 663 N N . TYR A 1 82 ? -23.978 -1.494 -15.596 1.00 29.06 82 TYR A N 1
ATOM 664 C CA . TYR A 1 82 ? -25.025 -0.597 -15.087 1.00 29.06 82 TYR A CA 1
ATOM 665 C C . TYR A 1 82 ? -26.163 -1.397 -14.438 1.00 29.06 82 TYR A C 1
ATOM 667 O O . TYR A 1 82 ? -26.876 -2.140 -15.107 1.00 29.06 82 TYR A O 1
ATOM 675 N N . THR A 1 83 ? -26.358 -1.136 -13.148 1.00 27.41 83 THR A N 1
ATOM 676 C CA . THR A 1 83 ? -27.657 -0.961 -12.475 1.00 27.41 83 THR A CA 1
ATOM 677 C C . THR A 1 83 ? -27.409 0.191 -11.478 1.00 27.41 83 THR A C 1
ATOM 679 O O . THR A 1 83 ? -26.700 -0.033 -10.507 1.00 27.41 83 THR A O 1
ATOM 682 N N . SER A 1 84 ? -27.580 1.484 -11.805 1.00 30.50 84 SER A N 1
ATOM 683 C CA . SER A 1 84 ? -28.816 2.291 -11.988 1.00 30.50 84 SER A CA 1
ATOM 684 C C . SER A 1 84 ? -29.615 2.499 -10.681 1.00 30.50 84 SER A C 1
ATOM 686 O O . SER A 1 84 ? -29.630 1.589 -9.866 1.00 30.50 84 SER A O 1
ATOM 688 N N . PRO A 1 85 ? -30.479 3.532 -10.564 1.00 51.59 85 PRO A N 1
ATOM 689 C CA . PRO A 1 85 ? -30.262 4.980 -10.749 1.00 51.59 85 PRO A CA 1
ATOM 690 C C . PRO A 1 85 ? -30.989 5.829 -9.659 1.00 51.59 85 PRO A C 1
ATOM 692 O O . PRO A 1 85 ? -31.784 5.292 -8.899 1.00 51.59 85 PRO A O 1
ATOM 695 N N . LEU A 1 86 ? -30.815 7.161 -9.653 1.00 27.53 86 LEU A N 1
ATOM 696 C CA . LEU A 1 86 ? -31.918 8.148 -9.573 1.00 27.53 86 LEU A CA 1
ATOM 697 C C . LEU A 1 86 ? -31.376 9.582 -9.720 1.00 27.53 86 LEU A C 1
ATOM 699 O O . LEU A 1 86 ? -30.765 10.146 -8.820 1.00 27.53 86 LEU A O 1
ATOM 703 N N . GLN A 1 87 ? -31.627 10.169 -10.890 1.00 31.55 87 GLN A N 1
ATOM 704 C CA . GLN A 1 87 ? -31.634 11.613 -11.102 1.00 31.55 87 GLN A CA 1
ATOM 705 C C . GLN A 1 87 ? -33.056 12.123 -10.856 1.00 31.55 87 GLN A C 1
ATOM 707 O O . GLN A 1 87 ? -34.009 11.567 -11.400 1.00 31.55 87 GLN A O 1
ATOM 712 N N . SER A 1 88 ? -33.190 13.245 -10.153 1.00 27.11 88 SER A N 1
ATOM 713 C CA . SER A 1 88 ? -34.260 14.196 -10.446 1.00 27.11 88 SER A CA 1
ATOM 714 C C . SER A 1 88 ? -33.700 15.614 -10.383 1.00 27.11 88 SER A C 1
ATOM 716 O O . SER A 1 88 ? -32.919 15.966 -9.503 1.00 27.11 88 SER A O 1
ATOM 718 N N . SER A 1 89 ? -34.037 16.387 -11.405 1.00 32.59 89 SER A N 1
ATOM 719 C CA . SER A 1 89 ? -33.645 17.770 -11.630 1.00 32.59 89 SER A CA 1
ATOM 720 C C . SER A 1 89 ? -34.802 18.703 -11.286 1.00 32.59 89 SER A C 1
ATOM 722 O O . SER A 1 89 ? -35.909 18.453 -11.759 1.00 32.59 89 SER A O 1
ATOM 724 N N . SER A 1 90 ? -34.531 19.841 -10.645 1.00 28.33 90 SER A N 1
ATOM 725 C CA . SER A 1 90 ? -35.265 21.088 -10.918 1.00 28.33 90 SER A CA 1
ATOM 726 C C . SER A 1 90 ? -34.544 22.317 -10.360 1.00 28.33 90 SER A C 1
ATOM 728 O O . SER A 1 90 ? -34.193 22.370 -9.185 1.00 28.33 90 SER A O 1
ATOM 730 N N . GLN A 1 91 ? -34.369 23.317 -11.224 1.00 33.50 91 GLN A N 1
ATOM 731 C CA . GLN A 1 91 ? -34.070 24.708 -10.886 1.00 33.50 91 GLN A CA 1
ATOM 732 C C . GLN A 1 91 ? -35.301 25.395 -10.262 1.00 33.50 91 GLN A C 1
ATOM 734 O O . GLN A 1 91 ? -36.394 25.192 -10.783 1.00 33.50 91 GLN A O 1
ATOM 739 N N . LEU A 1 92 ? -35.112 26.256 -9.245 1.00 29.23 92 LEU A N 1
ATOM 740 C CA . LEU A 1 92 ? -35.520 27.684 -9.187 1.00 29.23 92 LEU A CA 1
ATOM 741 C C . LEU A 1 92 ? -35.673 28.229 -7.744 1.00 29.23 92 LEU A C 1
ATOM 743 O O . LEU A 1 92 ? -36.432 27.703 -6.946 1.00 29.23 92 LEU A O 1
ATOM 747 N N . GLN A 1 93 ? -34.974 29.349 -7.511 1.00 28.56 93 GLN A N 1
ATOM 748 C CA . GLN A 1 93 ? -35.330 30.578 -6.768 1.00 28.56 93 GLN A CA 1
ATOM 749 C C . GLN A 1 93 ? -35.848 30.598 -5.306 1.00 28.56 93 GLN A C 1
ATOM 751 O O . GLN A 1 93 ? -36.753 29.893 -4.886 1.00 28.56 93 GLN A O 1
ATOM 756 N N . ARG A 1 94 ? -35.282 31.586 -4.584 1.00 28.16 94 ARG A N 1
ATOM 757 C CA . ARG A 1 94 ? -35.619 32.151 -3.259 1.00 28.16 94 ARG A CA 1
ATOM 758 C C . ARG A 1 94 ? -37.125 32.380 -3.019 1.00 28.16 94 ARG A C 1
ATOM 760 O O . ARG A 1 94 ? -37.765 32.988 -3.869 1.00 28.16 94 ARG A O 1
ATOM 767 N N . CYS A 1 95 ? -37.606 32.101 -1.799 1.00 25.64 95 CYS A N 1
ATOM 768 C CA . CYS A 1 95 ? -38.020 33.106 -0.793 1.00 25.64 95 CYS A CA 1
ATOM 769 C C . CYS A 1 95 ? -38.649 32.477 0.478 1.00 25.64 95 CYS A C 1
ATOM 771 O O . CYS A 1 95 ? -39.405 31.521 0.412 1.00 25.64 95 CYS A O 1
ATOM 773 N N . VAL A 1 96 ? -38.289 33.089 1.611 1.00 30.55 96 VAL A N 1
ATOM 774 C CA . VAL A 1 96 ? -38.864 33.168 2.975 1.00 30.55 96 VAL A CA 1
ATOM 775 C C . VAL A 1 96 ? -40.264 32.568 3.243 1.00 30.55 96 VAL A C 1
ATOM 777 O O . VAL A 1 96 ? -41.222 32.963 2.589 1.00 30.55 96 VAL A O 1
ATOM 780 N N . ALA A 1 97 ? -40.370 31.761 4.317 1.00 26.38 97 ALA A N 1
ATOM 781 C CA . ALA A 1 97 ? -41.313 31.863 5.462 1.00 26.38 97 ALA A CA 1
ATOM 782 C C . ALA A 1 97 ? -41.745 30.481 6.017 1.00 26.38 97 ALA A C 1
ATOM 784 O O . ALA A 1 97 ? -42.272 29.644 5.293 1.00 26.38 97 ALA A O 1
ATOM 785 N N . ALA A 1 98 ? -41.574 30.274 7.327 1.00 27.58 98 ALA A N 1
ATOM 786 C CA . ALA A 1 98 ? -42.327 29.299 8.137 1.00 27.58 98 ALA A CA 1
ATOM 787 C C . ALA A 1 98 ? -43.707 29.901 8.529 1.00 27.58 98 ALA A C 1
ATOM 789 O O . ALA A 1 98 ? -43.926 31.070 8.197 1.00 27.58 98 ALA A O 1
ATOM 790 N N . PRO A 1 99 ? -44.599 29.256 9.323 1.00 47.81 99 PRO A N 1
ATOM 791 C CA . PRO A 1 99 ? -44.678 27.868 9.825 1.00 47.81 99 PRO A CA 1
ATOM 792 C C . PRO A 1 99 ? -46.089 27.223 9.641 1.00 47.81 99 PRO A C 1
ATOM 794 O O . PRO A 1 99 ? -47.025 27.903 9.231 1.00 47.81 99 PRO A O 1
ATOM 797 N N . SER A 1 100 ? -46.274 25.936 9.996 1.00 27.27 100 SER A N 1
ATOM 798 C CA . SER A 1 100 ? -47.385 25.408 10.846 1.00 27.27 100 SER A CA 1
ATOM 799 C C . SER A 1 100 ? -47.678 23.894 10.686 1.00 27.27 100 SER A C 1
ATOM 801 O O . SER A 1 100 ? -47.939 23.384 9.606 1.00 27.27 100 SER A O 1
ATOM 803 N N . SER A 1 101 ? -47.596 23.206 11.830 1.00 28.08 101 SER A N 1
ATOM 804 C CA . SER A 1 101 ? -48.445 22.136 12.395 1.00 28.08 101 SER A CA 1
ATOM 805 C C . SER A 1 101 ? -49.203 21.087 11.540 1.00 28.08 101 SER A C 1
ATOM 807 O O . SER A 1 101 ? -50.146 21.395 10.820 1.00 28.08 101 SER A O 1
ATOM 809 N N . SER A 1 102 ? -48.954 19.828 11.946 1.00 27.02 102 SER A N 1
ATOM 810 C CA . SER A 1 102 ? -49.910 18.773 12.367 1.00 27.02 102 SER A CA 1
ATOM 811 C C . SER A 1 102 ? -50.594 17.822 11.358 1.00 27.02 102 SER A C 1
ATOM 813 O O . SER A 1 102 ? -51.445 18.221 10.575 1.00 27.02 102 SER A O 1
ATOM 815 N N . SER A 1 103 ? -50.322 16.525 11.600 1.00 25.95 103 SER A N 1
ATOM 816 C CA . SER A 1 103 ? -51.240 15.361 11.601 1.00 25.95 103 SER A CA 1
ATOM 817 C C . SER A 1 103 ? -51.719 14.751 10.274 1.00 25.95 103 SER A C 1
ATOM 819 O O . SER A 1 103 ? -52.569 15.326 9.611 1.00 25.95 103 SER A O 1
ATOM 821 N N . LEU A 1 104 ? -51.336 13.493 9.990 1.00 27.45 104 LEU A N 1
ATOM 822 C CA . LEU A 1 104 ? -52.220 12.306 10.059 1.00 27.45 104 LEU A CA 1
ATOM 823 C C . LEU A 1 104 ? -51.554 11.026 9.519 1.00 27.45 104 LEU A C 1
ATOM 825 O O . LEU A 1 104 ? -50.570 11.048 8.789 1.00 27.45 104 LEU A O 1
ATOM 829 N N . ALA A 1 105 ? -52.123 9.912 9.963 1.00 26.02 105 ALA A N 1
ATOM 830 C CA . ALA A 1 105 ? -51.596 8.562 9.975 1.00 26.02 105 ALA A CA 1
ATOM 831 C C . ALA A 1 105 ? -51.869 7.723 8.706 1.00 26.02 105 ALA A C 1
ATOM 833 O O . ALA A 1 105 ? -52.853 7.935 8.005 1.00 26.02 105 ALA A O 1
ATOM 834 N N . ALA A 1 106 ? -51.069 6.652 8.610 1.00 25.52 106 ALA A N 1
ATOM 835 C CA . ALA A 1 106 ? -51.440 5.275 8.255 1.00 25.52 106 ALA A CA 1
ATOM 836 C C . ALA A 1 106 ? -51.595 4.836 6.778 1.00 25.52 106 ALA A C 1
ATOM 838 O O . ALA A 1 106 ? -52.244 5.476 5.961 1.00 25.52 106 ALA A O 1
ATOM 839 N N . LEU A 1 107 ? -51.109 3.595 6.575 1.00 25.09 107 LEU A N 1
ATOM 840 C CA . LEU A 1 107 ? -51.539 2.554 5.624 1.00 25.09 107 LEU A CA 1
ATOM 841 C C . LEU A 1 107 ? -50.988 2.598 4.181 1.00 25.09 107 LEU A C 1
ATOM 843 O O . LEU A 1 107 ? -51.575 3.206 3.299 1.00 25.09 107 LEU A O 1
ATOM 847 N N . LEU A 1 108 ? -49.959 1.788 3.885 1.00 26.83 108 LEU A N 1
ATOM 848 C CA . LEU A 1 108 ? -50.135 0.422 3.348 1.00 26.83 108 LEU A CA 1
ATOM 849 C C . LEU A 1 108 ? -48.795 -0.248 3.001 1.00 26.83 108 LEU A C 1
ATOM 851 O O . LEU A 1 108 ? -47.940 0.288 2.305 1.00 26.83 108 LEU A O 1
ATOM 855 N N . SER A 1 109 ? -48.683 -1.475 3.496 1.00 24.59 109 SER A N 1
ATOM 856 C CA . SER A 1 109 ? -47.656 -2.473 3.231 1.00 24.59 109 SER A CA 1
ATOM 857 C C . SER A 1 109 ? -47.866 -3.109 1.853 1.00 24.59 109 SER A C 1
ATOM 859 O O . SER A 1 109 ? -48.992 -3.488 1.540 1.00 24.59 109 SER A O 1
ATOM 861 N N . THR A 1 110 ? -46.806 -3.291 1.059 1.00 26.73 110 THR A N 1
ATOM 862 C CA . THR A 1 110 ? -46.731 -4.392 0.081 1.00 26.73 110 THR A CA 1
ATOM 863 C C . THR A 1 110 ? -45.302 -4.920 -0.006 1.00 26.73 110 THR A C 1
ATOM 865 O O . THR A 1 110 ? -44.379 -4.290 -0.512 1.00 26.73 110 THR A O 1
ATOM 868 N N . THR A 1 111 ? -45.143 -6.112 0.552 1.00 26.94 111 THR A N 1
ATOM 869 C CA . THR A 1 111 ? -43.971 -6.975 0.535 1.00 26.94 111 THR A CA 1
ATOM 870 C C . THR A 1 111 ? -43.887 -7.722 -0.799 1.00 26.94 111 THR A C 1
ATOM 872 O O . THR A 1 111 ? -44.844 -8.376 -1.209 1.00 26.94 111 THR A O 1
ATOM 875 N N . HIS A 1 112 ? -42.726 -7.699 -1.462 1.00 28.72 112 HIS A N 1
ATOM 876 C CA . HIS A 1 112 ? -42.410 -8.654 -2.529 1.00 28.72 112 HIS A CA 1
ATOM 877 C C . HIS A 1 112 ? -41.335 -9.638 -2.066 1.00 28.72 112 HIS A C 1
ATOM 879 O O . HIS A 1 112 ? -40.134 -9.394 -2.122 1.00 28.72 112 HIS A O 1
ATOM 885 N N . HIS A 1 113 ? -41.835 -10.783 -1.608 1.00 24.80 113 HIS A N 1
ATOM 886 C CA . HIS A 1 113 ? -41.122 -12.028 -1.358 1.00 24.80 113 HIS A CA 1
ATOM 887 C C . HIS A 1 113 ? -40.552 -12.570 -2.685 1.00 24.80 113 HIS A C 1
ATOM 889 O O . HIS A 1 113 ? -41.318 -12.848 -3.609 1.00 24.80 113 HIS A O 1
ATOM 895 N N . ARG A 1 114 ? -39.230 -12.770 -2.794 1.00 28.06 114 ARG A N 1
ATOM 896 C CA . ARG A 1 114 ? -38.657 -13.692 -3.791 1.00 28.06 114 ARG A CA 1
ATOM 897 C C . ARG A 1 114 ? -38.404 -15.042 -3.133 1.00 28.06 114 ARG A C 1
ATOM 899 O O . ARG A 1 114 ? -37.716 -15.139 -2.122 1.00 28.06 114 ARG A O 1
ATOM 906 N N . GLN A 1 115 ? -39.040 -16.049 -3.716 1.00 26.67 115 GLN A N 1
ATOM 907 C CA . GLN A 1 115 ? -39.029 -17.447 -3.319 1.00 26.67 115 GLN A CA 1
ATOM 908 C C . GLN A 1 115 ? -37.671 -18.087 -3.627 1.00 26.67 115 GLN A C 1
ATOM 910 O O . GLN A 1 115 ? -37.163 -17.985 -4.743 1.00 26.67 115 GLN A O 1
ATOM 915 N N . PHE A 1 116 ? -37.118 -18.778 -2.632 1.00 26.50 116 PHE A N 1
ATOM 916 C CA . PHE A 1 116 ? -36.038 -19.740 -2.799 1.00 26.50 116 PHE A CA 1
ATOM 917 C C . PHE A 1 116 ? -36.604 -21.042 -3.374 1.00 26.50 116 PHE A C 1
ATOM 919 O O . PHE A 1 116 ? -37.554 -21.603 -2.828 1.00 26.50 116 PHE A O 1
ATOM 926 N N . HIS A 1 117 ? -35.995 -21.542 -4.449 1.00 28.14 117 HIS A N 1
ATOM 927 C CA . HIS A 1 117 ? -36.154 -22.932 -4.857 1.00 28.14 117 HIS A CA 1
ATOM 928 C C . HIS A 1 117 ? -35.215 -23.797 -4.017 1.00 28.14 117 HIS A C 1
ATOM 930 O O . HIS A 1 117 ? -33.994 -23.686 -4.111 1.00 28.14 117 HIS A O 1
ATOM 936 N N . SER A 1 118 ? -35.813 -24.641 -3.185 1.00 27.11 118 SER A N 1
ATOM 937 C CA . SER A 1 118 ? -35.169 -25.712 -2.438 1.00 27.11 118 SER A CA 1
ATOM 938 C C . SER A 1 118 ? -35.485 -27.076 -3.061 1.00 27.11 118 SER A C 1
ATOM 940 O O . SER A 1 118 ? -36.442 -27.217 -3.825 1.00 27.11 118 SER A O 1
ATOM 942 N N . THR A 1 119 ? -34.690 -28.064 -2.628 1.00 30.70 119 THR A N 1
ATOM 943 C CA . THR A 1 119 ? -34.788 -29.542 -2.714 1.00 30.70 119 THR A CA 1
ATOM 944 C C . THR A 1 119 ? -33.788 -30.232 -3.662 1.00 30.70 119 THR A C 1
ATOM 946 O O . THR A 1 119 ? -33.439 -29.641 -4.682 1.00 30.70 119 THR A O 1
ATOM 949 N N . PRO A 1 120 ? -33.357 -31.493 -3.389 1.00 39.84 120 PRO A N 1
ATOM 950 C CA . PRO A 1 120 ? -33.632 -32.348 -2.216 1.00 39.84 120 PRO A CA 1
ATOM 951 C C . PRO A 1 120 ? -32.399 -33.002 -1.533 1.00 39.84 120 PRO A C 1
ATOM 953 O O . PRO A 1 120 ? -31.425 -33.395 -2.163 1.00 39.84 120 PRO A O 1
ATOM 956 N N . THR A 1 121 ? -32.532 -33.153 -0.211 1.00 30.95 121 THR A N 1
ATOM 957 C CA . THR A 1 121 ? -32.172 -34.291 0.668 1.00 30.95 121 THR A CA 1
ATOM 958 C C . THR A 1 121 ? -31.297 -35.447 0.144 1.00 30.95 121 THR A C 1
ATOM 960 O O . THR A 1 121 ? -31.716 -36.152 -0.772 1.00 30.95 121 THR A O 1
ATOM 963 N N . ALA A 1 122 ? -30.250 -35.807 0.905 1.00 30.83 122 ALA A N 1
ATOM 964 C CA . ALA A 1 122 ? -29.969 -37.207 1.259 1.00 30.83 122 ALA A CA 1
ATOM 965 C C . ALA A 1 122 ? -29.111 -37.349 2.543 1.00 30.83 122 ALA A C 1
ATOM 967 O O . ALA A 1 122 ? -27.967 -36.916 2.597 1.00 30.83 122 ALA A O 1
ATOM 968 N N . SER A 1 123 ? -29.755 -37.972 3.537 1.00 29.91 123 SER A N 1
ATOM 969 C CA . SER A 1 123 ? -29.288 -38.965 4.522 1.00 29.91 123 SER A CA 1
ATOM 970 C C . SER A 1 123 ? -28.161 -38.650 5.520 1.00 29.91 123 SER A C 1
ATOM 972 O O . SER A 1 123 ? -26.976 -38.635 5.202 1.00 29.91 123 SER A O 1
ATOM 974 N N . SER A 1 124 ? -28.608 -38.555 6.772 1.00 35.75 124 SER A N 1
ATOM 975 C CA . SER A 1 124 ? -27.960 -38.965 8.019 1.00 35.75 124 SER A CA 1
ATOM 976 C C . SER A 1 124 ? -27.178 -40.281 7.946 1.00 35.75 124 SER A C 1
ATOM 978 O O . SER A 1 124 ? -27.712 -41.258 7.429 1.00 35.75 124 SER A O 1
ATOM 980 N N . ASP A 1 125 ? -26.035 -40.336 8.633 1.00 30.62 125 ASP A N 1
ATOM 981 C CA . ASP A 1 125 ? -25.736 -41.441 9.549 1.00 30.62 125 ASP A CA 1
ATOM 982 C C . ASP A 1 125 ? -24.813 -40.977 10.685 1.00 30.62 125 ASP A C 1
ATOM 984 O O . ASP A 1 125 ? -23.648 -40.627 10.499 1.00 30.62 125 ASP A O 1
ATOM 988 N N . ASN A 1 126 ? -25.396 -40.962 11.884 1.00 35.25 126 ASN A N 1
ATOM 989 C CA . ASN A 1 126 ? -24.704 -40.930 13.163 1.00 35.25 126 ASN A CA 1
ATOM 990 C C . ASN A 1 126 ? -24.170 -42.334 13.435 1.00 35.25 126 ASN A C 1
ATOM 992 O O . ASN A 1 126 ? -24.963 -43.271 13.529 1.00 35.25 126 ASN A O 1
ATOM 996 N N . LEU A 1 127 ? -22.870 -42.477 13.689 1.00 34.19 127 LEU A N 1
ATOM 997 C CA . LEU A 1 127 ? -22.369 -43.673 14.357 1.00 34.19 127 LEU A CA 1
ATOM 998 C C . LEU A 1 127 ? -21.324 -43.313 15.411 1.00 34.19 127 LEU A C 1
ATOM 1000 O O . LEU A 1 127 ? -20.192 -42.929 15.135 1.00 34.19 127 LEU A O 1
ATOM 1004 N N . LEU A 1 128 ? -21.808 -43.424 16.646 1.00 38.62 128 LEU A N 1
ATOM 1005 C CA . LEU A 1 128 ? -21.101 -43.378 17.912 1.00 38.62 128 LEU A CA 1
ATOM 1006 C C . LEU A 1 128 ? -19.897 -44.326 17.905 1.00 38.62 128 LEU A C 1
ATOM 1008 O O . LEU A 1 128 ? -20.048 -45.534 17.738 1.00 38.62 128 LEU A O 1
ATOM 1012 N N . GLY A 1 129 ? -18.725 -43.771 18.193 1.00 31.12 129 GLY A N 1
ATOM 1013 C CA . GLY A 1 129 ? -17.520 -44.509 18.549 1.00 31.12 129 GLY A CA 1
ATOM 1014 C C . GLY A 1 129 ? -16.964 -43.997 19.870 1.00 31.12 129 GLY A C 1
ATOM 1015 O O . GLY A 1 129 ? -15.919 -43.359 19.899 1.00 31.12 129 GLY A O 1
ATOM 1016 N N . HIS A 1 130 ? -17.667 -44.256 20.975 1.00 37.56 130 HIS A N 1
ATOM 1017 C CA . HIS A 1 130 ? -17.017 -44.255 22.282 1.00 37.56 130 HIS A CA 1
ATOM 1018 C C . HIS A 1 130 ? -16.147 -45.506 22.391 1.00 37.56 130 HIS A C 1
ATOM 1020 O O . HIS A 1 130 ? -16.633 -46.615 22.174 1.00 37.56 130 HIS A O 1
ATOM 1026 N N . SER A 1 131 ? -14.900 -45.338 22.826 1.00 35.38 131 SER A N 1
ATOM 1027 C CA . SER A 1 131 ? -14.239 -46.382 23.598 1.00 35.38 131 SER A CA 1
ATOM 1028 C C . SER A 1 131 ? -13.507 -45.805 24.811 1.00 35.38 131 SER A C 1
ATOM 1030 O O . SER A 1 131 ? -13.077 -44.651 24.779 1.00 35.38 131 SER A O 1
ATOM 1032 N N . PRO A 1 132 ? -13.445 -46.581 25.906 1.00 44.38 132 PRO A N 1
ATOM 1033 C CA . PRO A 1 132 ? -13.222 -46.106 27.264 1.00 44.38 132 PRO A CA 1
ATOM 1034 C C . PRO A 1 132 ? -11.791 -46.401 27.731 1.00 44.38 132 PRO A C 1
ATOM 1036 O O . PRO A 1 132 ? -11.199 -47.370 27.277 1.00 44.38 132 PRO A O 1
ATOM 1039 N N . MET A 1 133 ? -11.275 -45.673 28.725 1.00 33.94 133 MET A N 1
ATOM 1040 C CA . MET A 1 133 ? -10.528 -46.310 29.818 1.00 33.94 133 MET A CA 1
ATOM 1041 C C . MET A 1 133 ? -10.340 -45.377 31.025 1.00 33.94 133 MET A C 1
ATOM 1043 O O . MET A 1 133 ? -9.734 -44.319 30.940 1.00 33.94 133 MET A O 1
ATOM 1047 N N . ALA A 1 134 ? -10.882 -45.863 32.145 1.00 34.22 134 ALA A N 1
ATOM 1048 C CA . ALA A 1 134 ? -10.453 -45.713 33.535 1.00 34.22 134 ALA A CA 1
ATOM 1049 C C . ALA A 1 134 ? -10.308 -44.309 34.159 1.00 34.22 134 ALA A C 1
ATOM 1051 O O . ALA A 1 134 ? -9.274 -43.652 34.102 1.00 34.22 134 ALA A O 1
ATOM 1052 N N . ARG A 1 135 ? -11.330 -43.967 34.954 1.00 37.00 135 ARG A N 1
ATOM 1053 C CA . ARG A 1 135 ? -11.188 -43.203 36.202 1.00 37.00 135 ARG A CA 1
ATOM 1054 C C . ARG A 1 135 ? -10.496 -44.059 37.271 1.00 37.00 135 ARG A C 1
ATOM 1056 O O . ARG A 1 135 ? -10.810 -45.242 37.392 1.00 37.00 135 ARG A O 1
ATOM 1063 N N . SER A 1 136 ? -9.744 -43.421 38.164 1.00 31.92 136 SER A N 1
ATOM 1064 C CA . SER A 1 136 ? -9.634 -43.851 39.565 1.00 31.92 136 SER A CA 1
ATOM 1065 C C . SER A 1 136 ? -9.822 -42.651 40.499 1.00 31.92 136 SER A C 1
ATOM 1067 O O . SER A 1 136 ? -9.323 -41.561 40.237 1.00 31.92 136 SER A O 1
ATOM 1069 N N . ASN A 1 137 ? -10.624 -42.883 41.538 1.00 35.22 137 ASN A N 1
ATOM 1070 C CA . ASN A 1 137 ? -11.241 -41.933 42.470 1.00 35.22 137 ASN A CA 1
ATOM 1071 C C . ASN A 1 137 ? -10.300 -41.562 43.661 1.00 35.22 137 ASN A C 1
ATOM 1073 O O . ASN A 1 137 ? -9.182 -42.070 43.715 1.00 35.22 137 ASN A O 1
ATOM 1077 N N . PRO A 1 138 ? -10.727 -40.692 44.609 1.00 52.00 138 PRO A N 1
ATOM 1078 C CA . PRO A 1 138 ? -9.860 -39.798 45.386 1.00 52.00 138 PRO A CA 1
ATOM 1079 C C . PRO A 1 138 ? -9.467 -40.293 46.794 1.00 52.00 138 PRO A C 1
ATOM 1081 O O . PRO A 1 138 ? -10.009 -41.264 47.312 1.00 52.00 138 PRO A O 1
ATOM 1084 N N . ASN A 1 139 ? -8.628 -39.464 47.434 1.00 36.44 139 ASN A N 1
ATOM 1085 C CA . ASN A 1 139 ? -8.328 -39.325 48.868 1.00 36.44 139 ASN A CA 1
ATOM 1086 C C . ASN A 1 139 ? -7.373 -40.324 49.539 1.00 36.44 139 ASN A C 1
ATOM 1088 O O . ASN A 1 139 ? -7.795 -41.378 49.995 1.00 36.44 139 ASN A O 1
ATOM 1092 N N . THR A 1 140 ? -6.169 -39.833 49.859 1.00 32.88 140 THR A N 1
ATOM 1093 C CA . THR A 1 140 ? -5.524 -40.047 51.170 1.00 32.88 140 THR A CA 1
ATOM 1094 C C . THR A 1 140 ? -4.612 -38.866 51.522 1.00 32.88 140 THR A C 1
ATOM 1096 O O . THR A 1 140 ? -3.645 -38.583 50.820 1.00 32.88 140 THR A O 1
ATOM 1099 N N . LYS A 1 141 ? -4.919 -38.184 52.637 1.00 44.41 141 LYS A N 1
ATOM 1100 C CA . LYS A 1 141 ? -4.014 -37.272 53.354 1.00 44.41 141 LYS A CA 1
ATOM 1101 C C . LYS A 1 141 ? -2.870 -38.082 53.966 1.00 44.41 141 LYS A C 1
ATOM 1103 O O . LYS A 1 141 ? -3.142 -38.922 54.822 1.00 44.41 141 LYS A O 1
ATOM 1108 N N . THR A 1 142 ? -1.617 -37.788 53.623 1.00 34.94 142 THR A N 1
ATOM 1109 C CA . THR A 1 142 ? -0.452 -38.126 54.465 1.00 34.94 142 THR A CA 1
ATOM 1110 C C . THR A 1 142 ? 0.750 -37.249 54.083 1.00 34.94 142 THR A C 1
ATOM 1112 O O . THR A 1 142 ? 1.264 -37.350 52.977 1.00 34.94 142 THR A O 1
ATOM 1115 N N . THR A 1 143 ? 1.189 -36.369 54.985 1.00 43.59 143 THR A N 1
ATOM 1116 C CA . THR A 1 143 ? 2.532 -35.745 54.996 1.00 43.59 143 THR A CA 1
ATOM 1117 C C . THR A 1 143 ? 3.572 -36.807 55.376 1.00 43.59 143 THR A C 1
ATOM 1119 O O . THR A 1 143 ? 3.263 -37.608 56.264 1.00 43.59 143 THR A O 1
ATOM 1122 N N . PRO A 1 144 ? 4.764 -36.891 54.733 1.00 44.34 144 PRO A N 1
ATOM 1123 C CA . PRO A 1 144 ? 5.999 -36.218 55.217 1.00 44.34 144 PRO A CA 1
ATOM 1124 C C . PRO A 1 144 ? 7.070 -36.016 54.087 1.00 44.34 144 PRO A C 1
ATOM 1126 O O . PRO A 1 144 ? 6.714 -36.064 52.916 1.00 44.34 144 PRO A O 1
ATOM 1129 N N . PRO A 1 145 ? 8.390 -35.947 54.374 1.00 4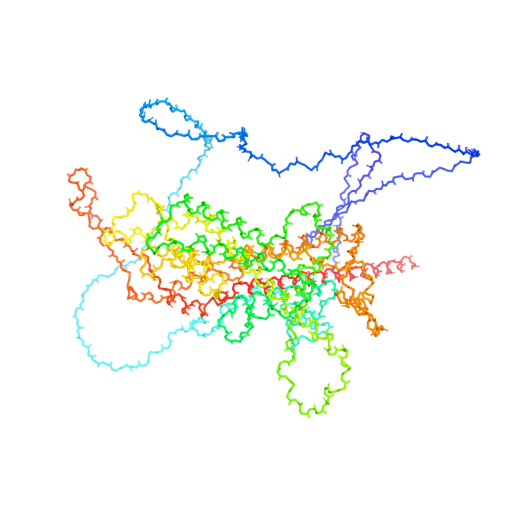6.00 145 PRO A N 1
ATOM 1130 C CA . PRO A 1 145 ? 9.197 -34.854 54.920 1.00 46.00 145 PRO A CA 1
ATOM 1131 C C . PRO A 1 145 ? 10.022 -34.103 53.841 1.00 46.00 145 PRO A C 1
ATOM 1133 O O . PRO A 1 145 ? 10.128 -34.519 52.692 1.00 46.00 145 PRO A O 1
ATOM 1136 N N . VAL A 1 146 ? 10.652 -32.998 54.253 1.00 49.25 146 VAL A N 1
ATOM 1137 C CA . VAL A 1 146 ? 11.585 -32.172 53.464 1.00 49.25 146 VAL A CA 1
ATOM 1138 C C . VAL A 1 146 ? 12.738 -33.016 52.903 1.00 49.25 146 VAL A C 1
ATOM 1140 O O . VAL A 1 146 ? 13.557 -33.535 53.661 1.00 49.25 146 VAL A O 1
ATOM 1143 N N . VAL A 1 147 ? 12.820 -33.112 51.572 1.00 39.00 147 VAL A N 1
ATOM 1144 C CA . VAL A 1 147 ? 13.968 -33.648 50.827 1.00 39.00 147 VAL A CA 1
ATOM 1145 C C . VAL A 1 147 ? 14.448 -32.568 49.858 1.00 39.00 147 VAL A C 1
ATOM 1147 O O . VAL A 1 147 ? 13.670 -31.997 49.099 1.00 39.00 147 VAL A O 1
ATOM 1150 N N . THR A 1 148 ? 15.739 -32.268 49.935 1.00 45.41 148 THR A N 1
ATOM 1151 C CA . THR A 1 148 ? 16.483 -31.328 49.090 1.00 45.41 148 THR A CA 1
ATOM 1152 C C . THR A 1 148 ? 16.407 -31.698 47.599 1.00 45.41 148 THR A C 1
ATOM 1154 O O . THR A 1 148 ? 16.450 -32.885 47.263 1.00 45.41 148 THR A O 1
ATOM 1157 N N . PRO A 1 149 ? 16.329 -30.718 46.676 1.00 39.41 149 PRO A N 1
ATOM 1158 C CA . PRO A 1 149 ? 16.146 -31.006 45.259 1.00 39.41 149 PRO A CA 1
ATOM 1159 C C . PRO A 1 149 ? 17.450 -31.527 44.639 1.00 39.41 149 PRO A C 1
ATOM 1161 O O . PRO A 1 149 ? 18.455 -30.820 44.572 1.00 39.41 149 PRO A O 1
ATOM 1164 N N . LYS A 1 150 ? 17.426 -32.778 44.164 1.00 35.47 150 LYS A N 1
ATOM 1165 C CA . LYS A 1 150 ? 18.375 -33.283 43.161 1.00 35.47 150 LYS A CA 1
ATOM 1166 C C . LYS A 1 150 ? 17.903 -32.853 41.766 1.00 35.47 150 LYS A C 1
ATOM 1168 O O . LYS A 1 150 ? 16.695 -32.844 41.529 1.00 35.47 150 LYS A O 1
ATOM 1173 N N . PRO A 1 151 ? 18.828 -32.523 40.849 1.00 36.91 151 PRO A N 1
ATOM 1174 C CA . PRO A 1 151 ? 18.488 -32.015 39.529 1.00 36.91 151 PRO A CA 1
ATOM 1175 C C . PRO A 1 151 ? 17.754 -33.087 38.725 1.00 36.91 151 PRO A C 1
ATOM 1177 O O . PRO A 1 151 ? 18.206 -34.227 38.596 1.00 36.91 151 PRO A O 1
ATOM 1180 N N . ILE A 1 152 ? 16.593 -32.693 38.215 1.00 38.00 152 ILE A N 1
ATOM 1181 C CA . ILE A 1 152 ? 15.771 -33.462 37.292 1.00 38.00 152 ILE A CA 1
ATOM 1182 C C . ILE A 1 152 ? 16.577 -33.636 35.998 1.00 38.00 152 ILE A C 1
ATOM 1184 O O . ILE A 1 152 ? 17.007 -32.663 35.383 1.00 38.00 152 ILE A O 1
ATOM 1188 N N . SER A 1 153 ? 16.815 -34.896 35.632 1.00 32.97 153 SER A N 1
ATOM 1189 C CA . SER A 1 153 ? 17.326 -35.321 34.325 1.00 32.97 153 SER A CA 1
ATOM 1190 C C . SER A 1 153 ? 16.474 -34.708 33.206 1.00 32.97 153 SER A C 1
ATOM 1192 O O . SER A 1 153 ? 15.250 -34.685 33.354 1.00 32.97 153 SER A O 1
ATOM 1194 N N . PRO A 1 154 ? 17.067 -34.238 32.093 1.00 38.75 154 PRO A N 1
ATOM 1195 C CA . PRO A 1 154 ? 16.332 -33.506 31.077 1.00 38.75 154 PRO A CA 1
ATOM 1196 C C . PRO A 1 154 ? 15.302 -34.432 30.428 1.00 38.75 154 PRO A C 1
ATOM 1198 O O . PRO A 1 154 ? 15.642 -35.445 29.815 1.00 38.75 154 PRO A O 1
ATOM 1201 N N . PHE A 1 155 ? 14.030 -34.074 30.593 1.00 35.22 155 PHE A N 1
ATOM 1202 C CA . PHE A 1 155 ? 12.977 -34.475 29.673 1.00 35.22 155 PHE A CA 1
ATOM 1203 C C . PHE A 1 155 ? 13.419 -34.097 28.259 1.00 35.22 155 PHE A C 1
ATOM 1205 O O . PHE A 1 155 ? 14.033 -33.046 28.074 1.00 35.22 155 PHE A O 1
ATOM 1212 N N . GLY A 1 156 ? 13.149 -34.982 27.296 1.00 35.09 156 GLY A N 1
ATOM 1213 C CA . GLY A 1 156 ? 13.526 -34.810 25.899 1.00 35.09 156 GLY A CA 1
ATOM 1214 C C . GLY A 1 156 ? 13.231 -33.393 25.428 1.00 35.09 156 GLY A C 1
ATOM 1215 O O . GLY A 1 156 ? 12.076 -32.976 25.377 1.00 35.09 156 GLY A O 1
ATOM 1216 N N . VAL A 1 157 ? 14.303 -32.661 25.139 1.00 37.72 157 VAL A N 1
ATOM 1217 C CA . VAL A 1 157 ? 14.245 -31.385 24.444 1.00 37.72 157 VAL A CA 1
ATOM 1218 C C . VAL A 1 157 ? 13.797 -31.743 23.038 1.00 37.72 157 VAL A C 1
ATOM 1220 O O . VAL A 1 157 ? 14.595 -32.200 22.221 1.00 37.72 157 VAL A O 1
ATOM 1223 N N . ASP A 1 158 ? 12.492 -31.652 22.801 1.00 35.88 158 ASP A N 1
ATOM 1224 C CA . ASP A 1 158 ? 11.964 -31.633 21.449 1.00 35.88 158 ASP A CA 1
ATOM 1225 C C . ASP A 1 158 ? 12.707 -30.516 20.710 1.00 35.88 158 ASP A C 1
ATOM 1227 O O . ASP A 1 158 ? 12.898 -29.422 21.257 1.00 35.88 158 ASP A O 1
ATOM 1231 N N . SER A 1 159 ? 13.164 -30.798 19.495 1.00 42.62 159 SER A N 1
ATOM 1232 C CA . SER A 1 159 ? 13.995 -29.935 18.637 1.00 42.62 159 SER A CA 1
ATOM 1233 C C . SER A 1 159 ? 13.357 -28.575 18.282 1.00 42.62 159 SER A C 1
ATOM 1235 O O . SER A 1 159 ? 13.876 -27.839 17.450 1.00 42.62 159 SER A O 1
ATOM 1237 N N . ASN A 1 160 ? 12.256 -28.223 18.944 1.00 50.25 160 ASN A N 1
ATOM 1238 C CA . ASN A 1 160 ? 11.393 -27.085 18.680 1.00 50.25 160 ASN A CA 1
ATOM 1239 C C . ASN A 1 160 ? 11.521 -25.953 19.715 1.00 50.25 160 ASN A C 1
ATOM 1241 O O . ASN A 1 160 ? 11.094 -24.842 19.418 1.00 50.25 160 ASN A O 1
ATOM 1245 N N . ASN A 1 161 ? 12.114 -26.184 20.898 1.00 44.47 161 ASN A N 1
ATOM 1246 C CA . ASN A 1 161 ? 12.058 -25.201 21.999 1.00 44.47 161 ASN A CA 1
ATOM 1247 C C . ASN A 1 161 ? 13.369 -24.483 22.349 1.00 44.47 161 ASN A C 1
ATOM 1249 O O . ASN A 1 161 ? 13.364 -23.603 23.208 1.00 44.47 161 ASN A O 1
ATOM 1253 N N . SER A 1 162 ? 14.484 -24.786 21.688 1.00 42.94 162 SER A N 1
ATOM 1254 C CA . SER A 1 162 ? 15.746 -24.074 21.923 1.00 42.94 162 SER A CA 1
ATOM 1255 C C . SER A 1 162 ? 16.379 -23.629 20.608 1.00 42.94 162 SER A C 1
ATOM 1257 O O . SER A 1 162 ? 17.288 -24.277 20.101 1.00 42.94 162 SER A O 1
ATOM 1259 N N . GLY A 1 163 ? 15.884 -22.506 20.080 1.00 43.03 163 GLY A N 1
ATOM 1260 C CA . GLY A 1 163 ? 16.558 -21.712 19.049 1.00 43.03 163 GLY A CA 1
ATOM 1261 C C . GLY A 1 163 ? 16.029 -21.887 17.623 1.00 43.03 163 GLY A C 1
ATOM 1262 O O . GLY A 1 163 ? 16.501 -22.732 16.877 1.00 43.03 163 GLY A O 1
ATOM 1263 N N . GLY A 1 164 ? 15.093 -21.022 17.218 1.00 41.19 164 GLY A N 1
ATOM 1264 C CA . GLY A 1 164 ? 15.049 -20.448 15.861 1.00 41.19 164 GLY A CA 1
ATOM 1265 C C . GLY A 1 164 ? 14.704 -21.327 14.646 1.00 41.19 164 GLY A C 1
ATOM 1266 O O . GLY A 1 164 ? 14.725 -20.804 13.541 1.00 41.19 164 GLY A O 1
ATOM 1267 N N . GLY A 1 165 ? 14.378 -22.614 14.790 1.00 40.03 165 GLY A N 1
ATOM 1268 C CA . GLY A 1 165 ? 14.395 -23.541 13.642 1.00 40.03 165 GLY A CA 1
ATOM 1269 C C . GLY A 1 165 ? 13.145 -23.664 12.753 1.00 40.03 165 GLY A C 1
ATOM 1270 O O . GLY A 1 165 ? 13.257 -24.242 11.677 1.00 40.03 165 GLY A O 1
ATOM 1271 N N . ILE A 1 166 ? 11.959 -23.188 13.159 1.00 46.16 166 ILE A N 1
ATOM 1272 C CA . ILE A 1 166 ? 10.700 -23.466 12.416 1.00 46.16 166 ILE A CA 1
ATOM 1273 C C . ILE A 1 166 ? 10.069 -22.219 11.781 1.00 46.16 166 ILE A C 1
ATOM 1275 O O . ILE A 1 166 ? 9.325 -22.333 10.810 1.00 46.16 166 ILE A O 1
ATOM 1279 N N . TRP A 1 167 ? 10.377 -21.022 12.282 1.00 48.38 167 TRP A N 1
ATOM 1280 C CA . TRP A 1 167 ? 9.693 -19.795 11.850 1.00 48.38 167 TRP A CA 1
ATOM 1281 C C . TRP A 1 167 ? 10.366 -19.081 10.681 1.00 48.38 167 TRP A C 1
ATOM 1283 O O . TRP A 1 167 ? 9.705 -18.312 9.984 1.00 48.38 167 TRP A O 1
ATOM 1293 N N . GLU A 1 168 ? 11.632 -19.396 10.401 1.00 51.41 168 GLU A N 1
ATOM 1294 C CA . GLU A 1 168 ? 12.182 -19.222 9.059 1.00 51.41 168 GLU A CA 1
ATOM 1295 C C . GLU A 1 168 ? 11.705 -20.381 8.179 1.00 51.41 168 GLU A C 1
ATOM 1297 O O . GLU A 1 168 ? 12.501 -21.138 7.622 1.00 51.41 168 GLU A O 1
ATOM 1302 N N . GLN A 1 169 ? 10.387 -20.535 8.010 1.00 48.19 169 GLN A N 1
ATOM 1303 C CA . GLN A 1 169 ? 9.932 -21.177 6.789 1.00 48.19 169 GLN A CA 1
ATOM 1304 C C . GLN A 1 169 ? 10.464 -20.301 5.665 1.00 48.19 169 GLN A C 1
ATOM 1306 O O . GLN A 1 169 ? 9.961 -19.206 5.412 1.00 48.19 169 GLN A O 1
ATOM 1311 N N . THR A 1 170 ? 11.557 -20.738 5.038 1.00 56.09 170 THR A N 1
ATOM 1312 C CA . THR A 1 170 ? 12.003 -20.133 3.795 1.00 56.09 170 THR A CA 1
ATOM 1313 C C . THR A 1 170 ? 10.817 -20.257 2.857 1.00 56.09 170 THR A C 1
ATOM 1315 O O . THR A 1 170 ? 10.477 -21.353 2.415 1.00 56.09 170 THR A O 1
ATOM 1318 N N . SER A 1 171 ? 10.106 -19.144 2.669 1.00 68.38 171 SER A N 1
ATOM 1319 C CA . SER A 1 171 ? 8.967 -19.068 1.769 1.00 68.38 171 SER A CA 1
ATOM 1320 C C . SER A 1 171 ? 9.370 -19.740 0.461 1.00 68.38 171 SER A C 1
ATOM 1322 O O . SER A 1 171 ? 10.506 -19.570 0.013 1.00 68.38 171 SER A O 1
ATOM 1324 N N . THR A 1 172 ? 8.463 -20.482 -0.181 1.00 78.56 172 THR A N 1
ATOM 1325 C CA . THR A 1 172 ? 8.720 -21.069 -1.516 1.00 78.56 172 THR A CA 1
ATOM 1326 C C . THR A 1 172 ? 9.314 -20.041 -2.489 1.00 78.56 172 THR A C 1
ATOM 1328 O O . THR A 1 172 ? 10.108 -20.378 -3.367 1.00 78.56 172 THR A O 1
ATOM 1331 N N . LYS A 1 173 ? 8.980 -18.765 -2.270 1.00 83.94 173 LYS A N 1
ATOM 1332 C CA . LYS A 1 173 ? 9.578 -17.586 -2.883 1.00 83.94 173 LYS A CA 1
ATOM 1333 C C . LYS A 1 173 ? 11.080 -17.442 -2.593 1.00 83.94 173 LYS A C 1
ATOM 1335 O O . LYS A 1 173 ? 11.860 -17.424 -3.537 1.00 83.94 173 LYS A O 1
ATOM 1340 N N . LYS A 1 174 ? 11.491 -17.409 -1.319 1.00 83.69 174 LYS A N 1
ATOM 1341 C CA . LYS A 1 174 ? 12.896 -17.352 -0.868 1.00 83.69 174 LYS A CA 1
ATOM 1342 C C . LYS A 1 174 ? 13.691 -18.560 -1.366 1.00 83.69 174 LYS A C 1
ATOM 1344 O O . LYS A 1 174 ? 14.796 -18.391 -1.865 1.00 83.69 174 LYS A O 1
ATOM 1349 N N . THR A 1 175 ? 13.111 -19.763 -1.343 1.00 85.06 175 THR A N 1
ATOM 1350 C CA . THR A 1 175 ? 13.743 -20.959 -1.930 1.00 85.06 175 THR A CA 1
ATOM 1351 C C . THR A 1 175 ? 13.994 -20.783 -3.428 1.00 85.06 175 THR A C 1
ATOM 1353 O O . THR A 1 175 ? 15.088 -21.071 -3.905 1.00 85.06 175 THR A O 1
ATOM 1356 N N . LYS A 1 176 ? 13.011 -20.262 -4.176 1.00 86.50 176 LYS A N 1
ATOM 1357 C CA . LYS A 1 176 ? 13.159 -20.015 -5.616 1.00 86.50 176 LYS A CA 1
ATOM 1358 C C . LYS A 1 176 ? 14.145 -18.883 -5.918 1.00 86.50 176 LYS A C 1
ATOM 1360 O O . LYS A 1 176 ? 14.849 -18.956 -6.919 1.00 86.50 176 LYS A O 1
ATOM 1365 N N . LEU A 1 177 ? 14.219 -17.857 -5.073 1.00 85.56 177 LEU A N 1
ATOM 1366 C CA . LEU A 1 177 ? 15.219 -16.793 -5.188 1.00 85.56 177 LEU A CA 1
ATOM 1367 C C . LEU A 1 177 ? 16.631 -17.331 -4.929 1.00 85.56 177 LEU A C 1
ATOM 1369 O O . LEU A 1 177 ? 17.536 -17.036 -5.700 1.00 85.56 177 LEU A O 1
ATOM 1373 N N . ASN A 1 178 ? 16.802 -18.201 -3.932 1.00 85.38 178 ASN A N 1
ATOM 1374 C CA . ASN A 1 178 ? 18.074 -18.880 -3.675 1.00 85.38 178 ASN A CA 1
ATOM 1375 C C . ASN A 1 178 ? 18.488 -19.806 -4.830 1.00 85.38 178 ASN A C 1
ATOM 1377 O O . ASN A 1 178 ? 19.669 -19.881 -5.166 1.00 85.38 178 ASN A O 1
ATOM 1381 N N . GLU A 1 179 ? 17.532 -20.484 -5.470 1.00 87.25 179 GLU A N 1
ATOM 1382 C CA . GLU A 1 179 ? 17.787 -21.261 -6.690 1.00 87.25 179 GLU A CA 1
ATOM 1383 C C . GLU A 1 179 ? 18.286 -20.354 -7.824 1.00 87.25 179 GLU A C 1
ATOM 1385 O O . GLU A 1 179 ? 19.302 -20.654 -8.440 1.00 87.25 179 GLU A O 1
ATOM 1390 N N . LEU A 1 180 ? 17.641 -19.200 -8.043 1.00 84.81 180 LEU A N 1
ATOM 1391 C CA . LEU A 1 180 ? 18.087 -18.225 -9.045 1.00 84.81 180 LEU A CA 1
ATOM 1392 C C . LEU A 1 180 ? 19.485 -17.666 -8.743 1.00 84.81 180 LEU A C 1
ATOM 1394 O O . LEU A 1 180 ? 20.280 -17.512 -9.664 1.00 84.81 180 LEU A O 1
ATOM 1398 N N . LEU A 1 181 ? 19.799 -17.385 -7.476 1.00 84.81 181 LEU A N 1
ATOM 1399 C CA . LEU A 1 181 ? 21.139 -16.958 -7.058 1.00 84.81 181 LEU A CA 1
ATOM 1400 C C . LEU A 1 181 ? 22.187 -18.042 -7.339 1.00 84.81 181 LEU A C 1
ATOM 1402 O O . LEU A 1 181 ? 23.259 -17.756 -7.867 1.00 84.81 181 LEU A O 1
ATOM 1406 N N . THR A 1 182 ? 21.852 -19.302 -7.052 1.00 85.69 182 THR A N 1
ATOM 1407 C CA . THR A 1 182 ? 22.726 -20.449 -7.337 1.00 85.69 182 THR A CA 1
ATOM 1408 C C . THR A 1 182 ? 22.972 -20.592 -8.842 1.00 85.69 182 THR A C 1
ATOM 1410 O O . THR A 1 182 ? 24.118 -20.724 -9.263 1.00 85.69 182 THR A O 1
ATOM 1413 N N . GLU A 1 183 ? 21.931 -20.466 -9.670 1.00 84.31 183 GLU A N 1
ATOM 1414 C CA . GLU A 1 183 ? 22.056 -20.494 -11.135 1.00 84.31 183 GLU A CA 1
ATOM 1415 C C . GLU A 1 183 ? 22.905 -19.335 -11.690 1.00 84.31 183 GLU A C 1
ATOM 1417 O O . GLU A 1 183 ? 23.574 -19.495 -12.714 1.00 84.31 183 GLU A O 1
ATOM 1422 N N . LEU A 1 184 ? 22.878 -18.156 -11.057 1.00 82.75 184 LEU A N 1
ATOM 1423 C CA . LEU A 1 184 ? 23.720 -17.019 -11.449 1.00 82.75 184 LEU A CA 1
ATOM 1424 C C . LEU A 1 184 ? 25.187 -17.241 -11.061 1.00 82.75 184 LEU A C 1
ATOM 1426 O O . LEU A 1 184 ? 26.064 -16.988 -11.890 1.00 82.75 184 LEU A O 1
ATOM 1430 N N . ASN A 1 185 ? 25.448 -17.807 -9.878 1.00 84.25 185 ASN A N 1
ATOM 1431 C CA . ASN A 1 185 ? 26.793 -18.234 -9.474 1.00 84.25 185 ASN A CA 1
ATOM 1432 C C . ASN A 1 185 ? 27.400 -19.228 -10.462 1.00 84.25 185 ASN A C 1
ATOM 1434 O O . ASN A 1 185 ? 28.552 -19.079 -10.868 1.00 84.25 185 ASN A O 1
ATOM 1438 N N . GLU A 1 186 ? 26.621 -20.218 -10.901 1.00 85.62 186 GLU A N 1
ATOM 1439 C CA . GLU A 1 186 ? 27.064 -21.209 -11.890 1.00 85.62 186 GLU A CA 1
ATOM 1440 C C . GLU A 1 186 ? 27.464 -20.575 -13.234 1.00 85.62 186 GLU A C 1
ATOM 1442 O O . GLU A 1 186 ? 28.247 -21.150 -13.990 1.00 85.62 186 GLU A O 1
ATOM 1447 N N . ARG A 1 187 ? 26.973 -19.367 -13.529 1.00 77.44 187 ARG A N 1
ATOM 1448 C CA . ARG A 1 187 ? 27.305 -18.604 -14.744 1.00 77.44 187 ARG A CA 1
ATOM 1449 C C . ARG A 1 187 ? 28.504 -17.679 -14.575 1.00 77.44 187 ARG A C 1
ATOM 1451 O O . ARG A 1 187 ? 28.837 -16.960 -15.516 1.00 77.44 187 ARG A O 1
ATOM 1458 N N . GLY A 1 188 ? 29.146 -17.699 -13.410 1.00 79.31 188 GLY A N 1
ATOM 1459 C CA . GLY A 1 188 ? 30.290 -16.850 -13.097 1.00 79.31 188 GLY A CA 1
ATOM 1460 C C . GLY A 1 188 ? 29.916 -15.419 -12.711 1.00 79.31 188 GLY A C 1
ATOM 1461 O O . GLY A 1 188 ? 30.783 -14.551 -12.752 1.00 79.31 188 GLY A O 1
ATOM 1462 N N . ILE A 1 189 ? 28.652 -15.161 -12.354 1.00 76.75 189 ILE A N 1
ATOM 1463 C CA . ILE A 1 189 ? 28.267 -13.924 -11.667 1.00 76.75 189 ILE A CA 1
ATOM 1464 C C . ILE A 1 189 ? 28.491 -14.188 -10.180 1.00 76.75 189 ILE A C 1
ATOM 1466 O O . ILE A 1 189 ? 27.791 -15.012 -9.600 1.00 76.75 189 ILE A O 1
ATOM 1470 N N . ASP A 1 190 ? 29.501 -13.557 -9.586 1.00 72.38 190 ASP A N 1
ATOM 1471 C CA . ASP A 1 190 ? 29.851 -13.770 -8.180 1.00 72.38 190 ASP A CA 1
ATOM 1472 C C . ASP A 1 190 ? 28.776 -13.179 -7.256 1.00 72.38 190 ASP A C 1
ATOM 1474 O O . ASP A 1 190 ? 28.740 -11.975 -7.016 1.00 72.38 190 ASP A O 1
ATOM 1478 N N . THR A 1 191 ? 27.881 -14.028 -6.746 1.00 69.81 191 THR A N 1
ATOM 1479 C CA . THR A 1 191 ? 26.862 -13.639 -5.755 1.00 69.81 191 THR A CA 1
ATOM 1480 C C . THR A 1 191 ? 27.297 -13.895 -4.312 1.00 69.81 191 THR A C 1
ATOM 1482 O O . THR A 1 191 ? 26.547 -13.599 -3.382 1.00 69.81 191 THR A O 1
ATOM 1485 N N . GLY A 1 192 ? 28.513 -14.418 -4.102 1.00 60.09 192 GLY A N 1
ATOM 1486 C CA . GLY A 1 192 ? 28.971 -14.930 -2.809 1.00 60.09 192 GLY A CA 1
ATOM 1487 C C . GLY A 1 192 ? 29.113 -13.874 -1.711 1.00 60.09 192 GLY A C 1
ATOM 1488 O O . GLY A 1 192 ? 28.919 -14.199 -0.542 1.00 60.09 192 GLY A O 1
ATOM 1489 N N . SER A 1 193 ? 29.420 -12.623 -2.068 1.00 62.81 193 SER A N 1
ATOM 1490 C CA . SER A 1 193 ? 29.552 -11.501 -1.123 1.00 62.81 193 SER A CA 1
ATOM 1491 C C . SER A 1 193 ? 28.377 -10.519 -1.155 1.00 62.81 193 SER A C 1
ATOM 1493 O O . SER A 1 193 ? 28.051 -9.951 -0.118 1.00 62.81 193 SER A O 1
ATOM 1495 N N . LYS A 1 194 ? 27.724 -10.352 -2.313 1.00 62.38 194 LYS A N 1
ATOM 1496 C CA . LYS A 1 194 ? 26.661 -9.354 -2.543 1.00 62.38 194 LYS A CA 1
ATOM 1497 C C . LYS A 1 194 ? 25.226 -9.891 -2.412 1.00 62.38 194 LYS A C 1
ATOM 1499 O O . LYS A 1 194 ? 24.262 -9.133 -2.413 1.00 62.38 194 LYS A O 1
ATOM 1504 N N . GLY A 1 195 ? 25.036 -11.210 -2.315 1.00 75.38 195 GLY A N 1
ATOM 1505 C CA . GLY A 1 195 ? 23.711 -11.801 -2.097 1.00 75.38 195 GLY A CA 1
ATOM 1506 C C . GLY A 1 195 ? 22.674 -11.381 -3.151 1.00 75.38 195 GLY A C 1
ATOM 1507 O O . GLY A 1 195 ? 22.919 -11.510 -4.351 1.00 75.38 195 GLY A O 1
ATOM 1508 N N . MET A 1 196 ? 21.503 -10.892 -2.714 1.00 65.75 196 MET A N 1
ATOM 1509 C CA . MET A 1 196 ? 20.394 -10.506 -3.607 1.00 65.75 196 MET A CA 1
ATOM 1510 C C . MET A 1 196 ? 20.682 -9.277 -4.475 1.00 65.75 196 MET A C 1
ATOM 1512 O O . MET A 1 196 ? 20.046 -9.140 -5.515 1.00 65.75 196 MET A O 1
ATOM 1516 N N . GLU A 1 197 ? 21.656 -8.437 -4.120 1.00 68.56 197 GLU A N 1
ATOM 1517 C CA . GLU A 1 197 ? 22.056 -7.261 -4.915 1.00 68.56 197 GLU A CA 1
ATOM 1518 C C . GLU A 1 197 ? 22.550 -7.671 -6.311 1.00 68.56 197 GLU A C 1
ATOM 1520 O O . GLU A 1 197 ? 22.386 -6.957 -7.296 1.00 68.56 197 GLU A O 1
ATOM 1525 N N . THR A 1 198 ? 23.051 -8.899 -6.445 1.00 72.50 198 THR A N 1
ATOM 1526 C CA . THR A 1 198 ? 23.425 -9.460 -7.749 1.00 72.50 198 THR A CA 1
ATOM 1527 C C . THR A 1 198 ? 22.242 -9.714 -8.682 1.00 72.50 198 THR A C 1
ATOM 1529 O O . THR A 1 198 ? 22.421 -9.786 -9.899 1.00 72.50 198 THR A O 1
ATOM 1532 N N . LEU A 1 199 ? 21.018 -9.846 -8.153 1.00 81.25 199 LEU A N 1
ATOM 1533 C CA . LEU A 1 199 ? 19.815 -9.933 -8.982 1.00 81.25 199 LEU A CA 1
ATOM 1534 C C . LEU A 1 199 ? 19.497 -8.586 -9.627 1.00 81.25 199 LEU A C 1
ATOM 1536 O O . LEU A 1 199 ? 19.059 -8.590 -10.782 1.00 81.25 199 LEU A O 1
ATOM 1540 N N . ASP A 1 200 ? 19.767 -7.486 -8.919 1.00 84.06 200 ASP A N 1
ATOM 1541 C CA . ASP A 1 200 ? 19.646 -6.124 -9.439 1.00 84.06 200 ASP A CA 1
ATOM 1542 C C . ASP A 1 200 ? 20.712 -5.879 -10.519 1.00 84.06 200 ASP A C 1
ATOM 1544 O O . ASP A 1 200 ? 20.371 -5.476 -11.630 1.00 84.06 200 ASP A O 1
ATOM 1548 N N . GLU A 1 201 ? 21.974 -6.260 -10.276 1.00 85.00 201 GLU A N 1
ATOM 1549 C CA . GLU A 1 201 ? 23.052 -6.168 -11.281 1.00 85.00 201 GLU A CA 1
ATOM 1550 C C . GLU A 1 201 ? 22.769 -7.004 -12.542 1.00 85.00 201 GLU A C 1
ATOM 1552 O O . GLU A 1 201 ? 23.144 -6.642 -13.661 1.00 85.00 201 GLU A O 1
ATOM 1557 N N . ALA A 1 202 ? 22.097 -8.145 -12.379 1.00 84.19 202 ALA A N 1
ATOM 1558 C CA . ALA A 1 202 ? 21.760 -9.031 -13.483 1.00 84.19 202 ALA A CA 1
ATOM 1559 C C . ALA A 1 202 ? 20.502 -8.583 -14.260 1.00 84.19 202 ALA A C 1
ATOM 1561 O O . ALA A 1 202 ? 20.176 -9.192 -15.291 1.00 84.19 202 ALA A O 1
ATOM 1562 N N . ALA A 1 203 ? 19.770 -7.574 -13.778 1.00 86.88 203 ALA A N 1
ATOM 1563 C CA . ALA A 1 203 ? 18.653 -6.970 -14.490 1.00 86.88 203 ALA A CA 1
ATOM 1564 C C . ALA A 1 203 ? 19.184 -5.999 -15.558 1.00 86.88 203 ALA A C 1
ATOM 1566 O O . ALA A 1 203 ? 19.908 -5.054 -15.268 1.00 86.88 203 ALA A O 1
ATOM 1567 N N . VAL A 1 204 ? 18.827 -6.224 -16.827 1.00 82.62 204 VAL A N 1
ATOM 1568 C CA . VAL A 1 204 ? 19.356 -5.427 -17.950 1.00 82.62 204 VAL A CA 1
ATOM 1569 C C . VAL A 1 204 ? 18.251 -4.600 -18.604 1.00 82.62 204 VAL A C 1
ATOM 1571 O O . VAL A 1 204 ? 17.148 -5.091 -18.875 1.00 82.62 204 VAL A O 1
ATOM 1574 N N . GLY A 1 205 ? 18.565 -3.339 -18.906 1.00 84.56 205 GLY A N 1
ATOM 1575 C CA . GLY A 1 205 ? 17.707 -2.422 -19.653 1.00 84.56 205 GLY A CA 1
ATOM 1576 C C . GLY A 1 205 ? 16.378 -2.143 -18.950 1.00 84.56 205 GLY A C 1
ATOM 1577 O O . GLY A 1 205 ? 16.331 -1.529 -17.892 1.00 84.56 205 GLY A O 1
ATOM 1578 N N . GLU A 1 206 ? 15.275 -2.595 -19.550 1.00 84.44 206 GLU A N 1
ATOM 1579 C CA . GLU A 1 206 ? 13.914 -2.352 -19.050 1.00 84.44 206 GLU A CA 1
ATOM 1580 C C . GLU A 1 206 ? 13.621 -3.027 -17.698 1.00 84.44 206 GLU A C 1
ATOM 1582 O O . GLU A 1 206 ? 12.676 -2.635 -17.025 1.00 84.44 206 GLU A O 1
ATOM 1587 N N . GLU A 1 207 ? 14.370 -4.071 -17.331 1.00 88.69 207 GLU A N 1
ATOM 1588 C CA . GLU A 1 207 ? 14.191 -4.774 -16.054 1.00 88.69 207 GLU A CA 1
ATOM 1589 C C . GLU A 1 207 ? 14.773 -3.983 -14.876 1.00 88.69 207 GLU A C 1
ATOM 1591 O O . GLU A 1 207 ? 14.155 -3.982 -13.815 1.00 88.69 207 GLU A O 1
ATOM 1596 N N . GLY A 1 208 ? 15.874 -3.250 -15.085 1.00 88.94 208 GLY A N 1
ATOM 1597 C CA . GLY A 1 208 ? 16.440 -2.340 -14.081 1.00 88.94 208 GLY A CA 1
ATOM 1598 C C . GLY A 1 208 ? 15.488 -1.187 -13.760 1.00 88.94 208 GLY A C 1
ATOM 1599 O O . GLY A 1 208 ? 15.182 -0.950 -12.605 1.00 88.94 208 GLY A O 1
ATOM 1600 N N . LEU A 1 209 ? 14.862 -0.586 -14.780 1.00 87.62 209 LEU A N 1
ATOM 1601 C CA . LEU A 1 209 ? 13.876 0.493 -14.587 1.00 87.62 209 LEU A CA 1
ATOM 1602 C C . LEU A 1 209 ? 12.625 0.073 -13.796 1.00 87.62 209 LEU A C 1
ATOM 1604 O O . LEU A 1 209 ? 11.953 0.923 -13.199 1.00 87.62 209 LEU A O 1
ATOM 1608 N N . ASP A 1 210 ? 12.257 -1.212 -13.873 1.00 91.62 210 ASP A N 1
ATOM 1609 C CA . ASP A 1 210 ? 11.174 -1.782 -13.071 1.00 91.62 210 ASP A CA 1
ATOM 1610 C C . ASP A 1 210 ? 11.620 -1.885 -11.591 1.00 91.62 210 ASP A C 1
ATOM 1612 O O . ASP A 1 210 ? 10.792 -1.680 -10.711 1.00 91.62 210 ASP A O 1
ATOM 1616 N N . LEU A 1 211 ? 12.905 -2.156 -11.317 1.00 92.56 211 LEU A N 1
ATOM 1617 C CA . LEU A 1 211 ? 13.487 -2.246 -9.968 1.00 92.56 211 LEU A CA 1
ATOM 1618 C C . LEU A 1 211 ? 13.758 -0.865 -9.355 1.00 92.56 211 LEU A C 1
ATOM 1620 O O . LEU A 1 211 ? 13.321 -0.633 -8.234 1.00 92.56 211 LEU A O 1
ATOM 1624 N N . ASP A 1 212 ? 14.322 0.081 -10.114 1.00 90.56 212 ASP A N 1
ATOM 1625 C CA . ASP A 1 212 ? 14.546 1.472 -9.674 1.00 90.56 212 ASP A CA 1
ATOM 1626 C C . ASP A 1 212 ? 13.238 2.135 -9.218 1.00 90.56 212 ASP A C 1
ATOM 1628 O O . ASP A 1 212 ? 13.190 2.915 -8.269 1.00 90.56 212 ASP A O 1
ATOM 1632 N N . LEU A 1 213 ? 12.137 1.816 -9.910 1.00 92.81 213 LEU A N 1
ATOM 1633 C CA . LEU A 1 213 ? 10.800 2.263 -9.532 1.00 92.81 213 LEU A CA 1
ATOM 1634 C C . LEU A 1 213 ? 10.407 1.727 -8.147 1.00 92.81 213 LEU A C 1
ATOM 1636 O O . LEU A 1 213 ? 9.864 2.468 -7.329 1.00 92.81 213 LEU A O 1
ATOM 1640 N N . VAL A 1 214 ? 10.660 0.443 -7.900 1.00 94.81 214 VAL A N 1
ATOM 1641 C CA . VAL A 1 214 ? 10.330 -0.214 -6.632 1.00 94.81 214 VAL A CA 1
ATOM 1642 C C . VAL A 1 214 ? 11.204 0.302 -5.499 1.00 94.81 214 VAL A C 1
ATOM 1644 O O . VAL A 1 214 ? 10.678 0.554 -4.419 1.00 94.81 214 VAL A O 1
ATOM 1647 N N . ASP A 1 215 ? 12.488 0.537 -5.746 1.00 93.25 215 ASP A N 1
ATOM 1648 C CA . ASP A 1 215 ? 13.398 1.122 -4.760 1.00 93.25 215 ASP A CA 1
ATOM 1649 C C . ASP A 1 215 ? 12.992 2.558 -4.412 1.00 93.25 215 ASP A C 1
ATOM 1651 O O . ASP A 1 215 ? 12.913 2.919 -3.237 1.00 93.25 215 ASP A O 1
ATOM 1655 N N . GLY A 1 216 ? 12.583 3.343 -5.411 1.00 93.50 216 GLY A N 1
ATOM 1656 C CA . GLY A 1 216 ? 12.007 4.666 -5.198 1.00 93.50 216 GLY A CA 1
ATOM 1657 C C . GLY A 1 216 ? 10.755 4.668 -4.323 1.00 93.50 216 GLY A C 1
ATOM 1658 O O . GLY A 1 216 ? 10.631 5.466 -3.391 1.00 93.50 216 GLY A O 1
ATOM 1659 N N . MET A 1 217 ? 9.829 3.743 -4.588 1.00 95.88 217 MET A N 1
ATOM 1660 C CA . MET A 1 217 ? 8.650 3.545 -3.741 1.00 95.88 217 MET A CA 1
ATOM 1661 C C . MET A 1 217 ? 9.033 3.074 -2.338 1.00 95.88 217 MET A C 1
ATOM 1663 O O . MET A 1 217 ? 8.433 3.521 -1.365 1.00 95.88 217 MET A O 1
ATOM 1667 N N . LYS A 1 218 ? 10.026 2.187 -2.217 1.00 95.31 218 LYS A N 1
ATOM 1668 C CA . LYS A 1 218 ? 10.478 1.658 -0.929 1.00 95.31 218 LYS A CA 1
ATOM 1669 C C . LYS A 1 218 ? 10.980 2.778 -0.034 1.00 95.31 218 LYS A C 1
ATOM 1671 O O . LYS A 1 218 ? 10.632 2.805 1.136 1.00 95.31 218 LYS A O 1
ATOM 1676 N N . ILE A 1 219 ? 11.750 3.714 -0.578 1.00 93.44 219 ILE A N 1
ATOM 1677 C CA . ILE A 1 219 ? 12.306 4.842 0.179 1.00 93.44 219 ILE A CA 1
ATOM 1678 C C . ILE A 1 219 ? 11.203 5.762 0.677 1.00 93.44 219 ILE A C 1
ATOM 1680 O O . ILE A 1 219 ? 11.162 6.094 1.858 1.00 93.44 219 ILE A O 1
ATOM 1684 N N . LEU A 1 220 ? 10.272 6.113 -0.206 1.00 94.56 220 LEU A N 1
ATOM 1685 C CA . LEU A 1 220 ? 9.105 6.906 0.152 1.00 94.56 220 LEU A CA 1
ATOM 1686 C C . LEU A 1 220 ? 8.310 6.262 1.298 1.00 94.56 220 LEU A C 1
ATOM 1688 O O . LEU A 1 220 ? 7.962 6.917 2.278 1.00 94.56 220 LEU A O 1
ATOM 1692 N N . VAL A 1 221 ? 8.039 4.966 1.177 1.00 95.44 221 VAL A N 1
ATOM 1693 C CA . VAL A 1 221 ? 7.274 4.219 2.172 1.00 95.44 221 VAL A CA 1
ATOM 1694 C C . VAL A 1 221 ? 8.062 4.060 3.467 1.00 95.44 221 VAL A C 1
ATOM 1696 O O . VAL A 1 221 ? 7.495 4.250 4.531 1.00 95.44 221 VAL A O 1
ATOM 1699 N N . LYS A 1 222 ? 9.374 3.822 3.396 1.00 94.12 222 LYS A N 1
ATOM 1700 C CA . LYS A 1 222 ? 10.266 3.762 4.559 1.00 94.12 222 LYS A CA 1
ATOM 1701 C C . LYS A 1 222 ? 10.282 5.080 5.338 1.00 94.12 222 LYS A C 1
ATOM 1703 O O . LYS A 1 222 ? 10.324 5.046 6.560 1.00 94.12 222 LYS A O 1
ATOM 1708 N N . ILE A 1 223 ? 10.209 6.231 4.662 1.00 92.25 223 ILE A N 1
ATOM 1709 C CA . ILE A 1 223 ? 10.094 7.548 5.319 1.00 92.25 223 ILE A CA 1
ATOM 1710 C C . ILE A 1 223 ? 8.765 7.675 6.075 1.00 92.25 223 ILE A C 1
ATOM 1712 O O . ILE A 1 223 ? 8.723 8.261 7.154 1.00 92.25 223 ILE A O 1
ATOM 1716 N N . VAL A 1 224 ? 7.673 7.138 5.525 1.00 93.75 224 VAL A N 1
ATOM 1717 C CA . VAL A 1 224 ? 6.360 7.180 6.184 1.00 93.75 224 VAL A CA 1
ATOM 1718 C C . VAL A 1 224 ? 6.255 6.159 7.317 1.00 93.75 224 VAL A C 1
ATOM 1720 O O . VAL A 1 224 ? 5.792 6.521 8.394 1.00 93.75 224 VAL A O 1
ATOM 1723 N N . ASP A 1 225 ? 6.737 4.935 7.110 1.00 92.56 225 ASP A N 1
ATOM 1724 C CA . ASP A 1 225 ? 6.732 3.865 8.110 1.00 92.56 225 ASP A CA 1
ATOM 1725 C C . ASP A 1 225 ? 7.730 4.152 9.258 1.00 92.56 225 ASP A C 1
ATOM 1727 O O . ASP A 1 225 ? 7.482 3.805 10.408 1.00 92.56 225 ASP A O 1
ATOM 1731 N N . GLY A 1 226 ? 8.862 4.804 8.974 1.00 84.50 226 GLY A N 1
ATOM 1732 C CA . GLY A 1 226 ? 9.983 5.001 9.903 1.00 84.50 226 GLY A CA 1
ATOM 1733 C C . GLY A 1 226 ? 9.953 6.280 10.746 1.00 84.50 226 GLY A C 1
ATOM 1734 O O . GLY A 1 226 ? 10.995 6.662 11.272 1.00 84.50 226 GLY A O 1
ATOM 1735 N N . SER A 1 227 ? 8.806 6.958 10.875 1.00 64.94 227 SER A N 1
ATOM 1736 C CA . SER A 1 227 ? 8.691 8.310 11.463 1.00 64.94 227 SER A CA 1
ATOM 1737 C C . SER A 1 227 ? 9.173 8.470 12.925 1.00 64.94 227 SER A C 1
ATOM 1739 O O . SER A 1 227 ? 9.209 9.599 13.413 1.00 64.94 227 SER A O 1
ATOM 1741 N N . ASP A 1 228 ? 9.556 7.390 13.613 1.00 55.56 228 ASP A N 1
ATOM 1742 C CA . ASP A 1 228 ? 10.006 7.409 15.015 1.00 55.56 228 ASP A CA 1
ATOM 1743 C C . ASP A 1 228 ? 11.533 7.510 15.183 1.00 55.56 228 ASP A C 1
ATOM 1745 O O . ASP A 1 228 ? 12.019 7.902 16.250 1.00 55.56 228 ASP A O 1
ATOM 1749 N N . ASP A 1 229 ? 12.314 7.200 14.146 1.00 57.00 229 ASP A N 1
ATOM 1750 C CA . ASP A 1 229 ? 13.768 7.282 14.234 1.00 57.00 229 ASP A CA 1
ATOM 1751 C C . ASP A 1 229 ? 14.203 8.731 13.966 1.00 57.00 229 ASP A C 1
ATOM 1753 O O . ASP A 1 229 ? 14.196 9.203 12.833 1.00 57.00 229 ASP A O 1
ATOM 1757 N N . ASN A 1 230 ? 14.602 9.435 15.032 1.00 49.41 230 ASN A N 1
ATOM 1758 C CA . ASN A 1 230 ? 15.108 10.821 15.111 1.00 49.41 230 ASN A CA 1
ATOM 1759 C C . ASN A 1 230 ? 16.171 11.268 14.068 1.00 49.41 230 ASN A C 1
ATOM 1761 O O . ASN A 1 230 ? 16.650 12.400 14.147 1.00 49.41 230 ASN A O 1
ATOM 1765 N N . ASN A 1 231 ? 16.541 10.452 13.080 1.00 51.22 231 ASN A N 1
ATOM 1766 C CA . ASN A 1 231 ? 17.337 10.854 11.916 1.00 51.22 231 ASN A CA 1
ATOM 1767 C C . ASN A 1 231 ? 16.467 11.564 10.875 1.00 51.22 231 ASN A C 1
ATOM 1769 O O . ASN A 1 231 ? 16.405 11.186 9.705 1.00 51.22 231 ASN A O 1
ATOM 1773 N N . GLY A 1 232 ? 15.785 12.609 11.342 1.00 46.81 232 GLY A N 1
ATOM 1774 C CA . GLY A 1 232 ? 14.852 13.391 10.568 1.00 46.81 232 GLY A CA 1
ATOM 1775 C C . GLY A 1 232 ? 15.449 13.826 9.236 1.00 46.81 232 GLY A C 1
ATOM 1776 O O . GLY A 1 232 ? 16.220 14.782 9.161 1.00 46.81 232 GLY A O 1
ATOM 1777 N N . ILE A 1 233 ? 14.905 13.258 8.162 1.00 50.78 233 ILE A N 1
ATOM 1778 C CA . ILE A 1 233 ? 14.444 14.117 7.077 1.00 50.78 233 ILE A CA 1
ATOM 1779 C C . ILE A 1 233 ? 13.326 14.952 7.708 1.00 50.78 233 ILE A C 1
ATOM 1781 O O . ILE A 1 233 ? 12.141 14.646 7.587 1.00 50.78 233 ILE A O 1
ATOM 1785 N N . ILE A 1 234 ? 13.717 15.950 8.508 1.00 50.84 234 ILE A N 1
ATOM 1786 C CA . ILE A 1 234 ? 12.807 16.967 8.997 1.00 50.84 234 ILE A CA 1
ATOM 1787 C C . ILE A 1 234 ? 12.381 17.647 7.710 1.00 50.84 234 ILE A C 1
ATOM 1789 O O . ILE A 1 234 ? 13.146 18.414 7.127 1.00 50.84 234 ILE A O 1
ATOM 1793 N N . ILE A 1 235 ? 11.186 17.308 7.231 1.00 53.25 235 ILE A N 1
ATOM 1794 C CA . ILE A 1 235 ? 10.466 18.124 6.267 1.00 53.25 235 ILE A CA 1
ATOM 1795 C C . ILE A 1 235 ? 10.182 19.418 7.028 1.00 53.25 235 ILE A C 1
ATOM 1797 O O . ILE A 1 235 ? 9.127 19.586 7.633 1.00 53.25 235 ILE A O 1
ATOM 1801 N N . SER A 1 236 ? 11.188 20.283 7.135 1.00 55.16 236 SER A N 1
ATOM 1802 C CA . SER A 1 236 ? 11.036 21.581 7.753 1.00 55.16 236 SER A CA 1
ATOM 1803 C C . SER A 1 236 ? 10.069 22.329 6.853 1.00 55.16 236 SER A C 1
ATOM 1805 O O . SER A 1 236 ? 10.336 22.549 5.672 1.00 55.16 236 SER A O 1
ATOM 1807 N N . GLU A 1 237 ? 8.901 22.675 7.393 1.00 58.00 237 GLU A N 1
ATOM 1808 C CA . GLU A 1 237 ? 7.889 23.444 6.659 1.00 58.00 237 GLU A CA 1
ATOM 1809 C C . GLU A 1 237 ? 8.486 24.745 6.078 1.00 58.00 237 GLU A C 1
ATOM 1811 O O . GLU A 1 237 ? 8.046 25.224 5.028 1.00 58.00 237 GLU A O 1
ATOM 1816 N N . ASP A 1 238 ? 9.569 25.230 6.694 1.00 58.72 238 ASP A N 1
ATOM 1817 C CA . ASP A 1 238 ? 10.333 26.418 6.321 1.00 58.72 238 ASP A CA 1
ATOM 1818 C C . ASP A 1 238 ? 11.257 26.246 5.097 1.00 58.72 238 ASP A C 1
ATOM 1820 O O . ASP A 1 238 ? 11.642 27.245 4.490 1.00 58.72 238 ASP A O 1
ATOM 1824 N N . ALA A 1 239 ? 11.599 25.023 4.666 1.00 55.84 239 ALA A N 1
ATOM 1825 C CA . ALA A 1 239 ? 12.471 24.829 3.496 1.00 55.84 239 ALA A CA 1
ATOM 1826 C C . ALA A 1 239 ? 11.784 25.172 2.157 1.00 55.84 239 ALA A C 1
ATOM 1828 O O . ALA A 1 239 ? 12.453 25.339 1.136 1.00 55.84 239 ALA A O 1
ATOM 1829 N N . SER A 1 240 ? 10.453 25.316 2.138 1.00 54.22 240 SER A N 1
ATOM 1830 C CA . SER A 1 240 ? 9.698 25.548 0.896 1.00 54.22 240 SER A CA 1
ATOM 1831 C C . SER A 1 240 ? 9.793 26.978 0.345 1.00 54.22 240 SER A C 1
ATOM 1833 O O . SER A 1 240 ? 9.462 27.200 -0.817 1.00 54.22 240 SER A O 1
ATOM 1835 N N . SER A 1 241 ? 10.254 27.964 1.128 1.00 56.28 241 SER A N 1
ATOM 1836 C CA . SER A 1 241 ? 10.166 29.375 0.717 1.00 56.28 241 SER A CA 1
ATOM 1837 C C . SER A 1 241 ? 11.346 29.906 -0.105 1.00 56.28 241 SER A C 1
ATOM 1839 O O . SER A 1 241 ? 11.286 31.055 -0.535 1.00 56.28 241 SER A O 1
ATOM 1841 N N . GLN A 1 242 ? 12.423 29.135 -0.308 1.00 55.75 242 GLN A N 1
ATOM 1842 C CA . GLN A 1 242 ? 13.632 29.636 -0.991 1.00 55.75 242 GLN A CA 1
ATOM 1843 C C . GLN A 1 242 ? 13.852 29.127 -2.421 1.00 55.75 242 GLN A C 1
ATOM 1845 O O . GLN A 1 242 ? 14.656 29.718 -3.139 1.00 55.75 242 GLN A O 1
ATOM 1850 N N . TYR A 1 243 ? 13.119 28.111 -2.882 1.00 57.88 243 TYR A N 1
ATOM 1851 C CA . TYR A 1 243 ? 13.334 27.532 -4.211 1.00 57.88 243 TYR A CA 1
ATOM 1852 C C . TYR A 1 243 ? 12.152 27.823 -5.142 1.00 57.88 243 TYR A C 1
ATOM 1854 O O . TYR A 1 243 ? 11.214 27.044 -5.255 1.00 57.88 243 TYR A O 1
ATOM 1862 N N . GLU A 1 244 ? 12.226 28.936 -5.874 1.00 56.25 244 GLU A N 1
ATOM 1863 C CA . GLU A 1 244 ? 11.301 29.294 -6.969 1.00 56.25 244 GLU A CA 1
ATOM 1864 C C . GLU A 1 244 ? 11.476 28.418 -8.234 1.00 56.25 244 GLU A C 1
ATOM 1866 O O . GLU A 1 244 ? 11.029 28.778 -9.325 1.00 56.25 244 GLU A O 1
ATOM 1871 N N . ASN A 1 245 ? 12.121 27.252 -8.125 1.00 55.66 245 ASN A N 1
ATOM 1872 C CA . ASN A 1 245 ? 12.309 26.345 -9.253 1.00 55.66 245 ASN A CA 1
ATOM 1873 C C . ASN A 1 245 ? 10.963 25.714 -9.650 1.00 55.66 245 ASN A C 1
ATOM 1875 O 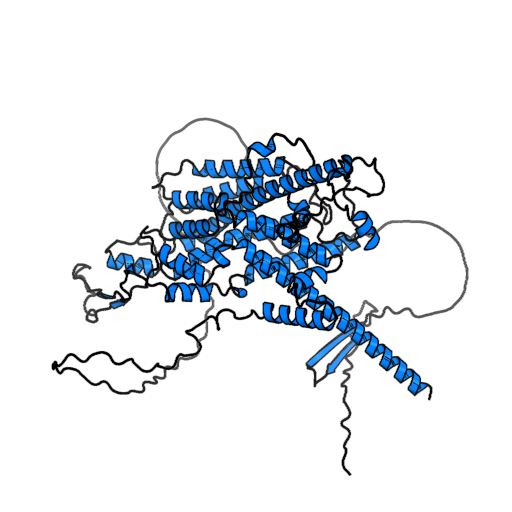O . ASN A 1 245 ? 10.526 24.711 -9.093 1.00 55.66 245 ASN A O 1
ATOM 1879 N N . GLN A 1 246 ? 10.328 26.307 -10.667 1.00 61.09 246 GLN A N 1
ATOM 1880 C CA . GLN A 1 246 ? 9.009 25.981 -11.239 1.00 61.09 246 GLN A CA 1
ATOM 1881 C C . GLN A 1 246 ? 8.848 24.556 -11.814 1.00 61.09 246 GLN A C 1
ATOM 1883 O O . GLN A 1 246 ? 7.819 24.261 -12.422 1.00 61.09 246 GLN A O 1
ATOM 1888 N N . VAL A 1 247 ? 9.849 23.679 -11.699 1.00 64.38 247 VAL A N 1
ATOM 1889 C CA . VAL A 1 247 ? 9.869 22.393 -12.416 1.00 64.38 247 VAL A CA 1
ATOM 1890 C C . VAL A 1 247 ? 8.875 21.396 -11.817 1.00 64.38 247 VAL A C 1
ATOM 1892 O O . VAL A 1 247 ? 8.160 20.717 -12.555 1.00 64.38 247 VAL A O 1
ATOM 1895 N N . ILE A 1 248 ? 8.791 21.325 -10.487 1.00 72.38 248 ILE A N 1
ATOM 1896 C CA . ILE A 1 248 ? 7.839 20.453 -9.793 1.00 72.38 248 ILE A CA 1
ATOM 1897 C C . ILE A 1 248 ? 6.589 21.259 -9.481 1.00 72.38 248 ILE A C 1
ATOM 1899 O O . ILE A 1 248 ? 6.662 22.395 -9.012 1.00 72.38 248 ILE A O 1
ATOM 1903 N N . ASN A 1 249 ? 5.425 20.667 -9.734 1.00 73.19 249 ASN A N 1
ATOM 1904 C CA . ASN A 1 249 ? 4.151 21.322 -9.511 1.00 73.19 249 ASN A CA 1
ATOM 1905 C C . ASN A 1 249 ? 3.881 21.483 -8.008 1.00 73.19 249 ASN A C 1
ATOM 1907 O O . ASN A 1 249 ? 3.228 20.642 -7.385 1.00 73.19 249 ASN A O 1
ATOM 1911 N N . THR A 1 250 ? 4.336 22.599 -7.439 1.00 82.25 250 THR A N 1
ATOM 1912 C CA . THR A 1 250 ? 4.059 23.005 -6.053 1.00 82.25 250 THR A CA 1
ATOM 1913 C C . THR A 1 250 ? 2.560 23.061 -5.756 1.00 82.25 250 THR A C 1
ATOM 1915 O O . THR A 1 250 ? 2.160 22.894 -4.605 1.00 82.25 250 THR A O 1
ATOM 1918 N N . ASN A 1 251 ? 1.702 23.191 -6.779 1.00 87.06 251 ASN A N 1
ATOM 1919 C CA . ASN A 1 251 ? 0.254 23.158 -6.593 1.00 87.06 251 ASN A CA 1
ATOM 1920 C C . ASN A 1 251 ? -0.252 21.788 -6.123 1.00 87.06 251 ASN A C 1
ATOM 1922 O O . ASN A 1 251 ? -1.216 21.760 -5.369 1.00 87.06 251 ASN A O 1
ATOM 1926 N N . ILE A 1 252 ? 0.360 20.665 -6.533 1.00 88.62 252 ILE A N 1
ATOM 1927 C CA . ILE A 1 252 ? -0.077 19.325 -6.085 1.00 88.62 252 ILE A CA 1
ATOM 1928 C C . ILE A 1 252 ? 0.225 19.162 -4.596 1.00 88.62 252 ILE A C 1
ATOM 1930 O O . ILE A 1 252 ? -0.642 18.761 -3.825 1.00 88.62 252 ILE A O 1
ATOM 1934 N N . GLU A 1 253 ? 1.434 19.534 -4.179 1.00 90.81 253 GLU A N 1
ATOM 1935 C CA . GLU A 1 253 ? 1.820 19.498 -2.770 1.00 90.81 253 GLU A CA 1
ATOM 1936 C C . GLU A 1 253 ? 0.932 20.415 -1.919 1.00 90.81 253 GLU A C 1
ATOM 1938 O O . GLU A 1 253 ? 0.412 19.998 -0.883 1.00 90.81 253 GLU A O 1
ATOM 1943 N N . GLN A 1 254 ? 0.720 21.657 -2.363 1.00 91.69 254 GLN A N 1
ATOM 1944 C CA . GLN A 1 254 ? -0.140 22.608 -1.664 1.00 91.69 254 GLN A CA 1
ATOM 1945 C C . GLN A 1 254 ? -1.594 22.132 -1.617 1.00 91.69 254 GLN A C 1
ATOM 1947 O O . GLN A 1 254 ? -2.224 22.258 -0.569 1.00 91.69 254 GLN A O 1
ATOM 1952 N N . ALA A 1 255 ? -2.124 21.552 -2.697 1.00 92.69 255 ALA A N 1
ATOM 1953 C CA . ALA A 1 255 ? -3.473 20.990 -2.728 1.00 92.69 255 ALA A CA 1
ATOM 1954 C C . ALA A 1 255 ? -3.616 19.819 -1.745 1.00 92.69 255 ALA A C 1
ATOM 1956 O O . ALA A 1 255 ? -4.582 19.780 -0.984 1.00 92.69 255 ALA A O 1
ATOM 1957 N N . ALA A 1 256 ? -2.633 18.918 -1.687 1.00 94.44 256 ALA A N 1
ATOM 1958 C CA . ALA A 1 256 ? -2.600 17.809 -0.738 1.00 94.44 256 ALA A CA 1
ATOM 1959 C C . ALA A 1 256 ? -2.521 18.295 0.726 1.00 94.44 256 ALA A C 1
ATOM 1961 O O . ALA A 1 256 ? -3.297 17.848 1.578 1.00 94.44 256 ALA A O 1
ATOM 1962 N N . LYS A 1 257 ? -1.661 19.285 1.017 1.00 94.44 257 LYS A N 1
ATOM 1963 C CA . LYS A 1 257 ? -1.575 19.950 2.335 1.00 94.44 257 LYS A CA 1
ATOM 1964 C C . LYS A 1 257 ? -2.894 20.619 2.725 1.00 94.44 257 LYS A C 1
ATOM 1966 O O . LYS A 1 257 ? -3.385 20.444 3.843 1.00 94.44 257 LYS A O 1
ATOM 1971 N N . GLN A 1 258 ? -3.492 21.373 1.804 1.00 95.38 258 GLN A N 1
ATOM 1972 C CA . GLN A 1 258 ? -4.771 22.051 2.018 1.00 95.38 258 GLN A CA 1
ATOM 1973 C C . GLN A 1 258 ? -5.909 21.056 2.251 1.00 95.38 258 GLN A C 1
ATOM 1975 O O . GLN A 1 258 ? -6.701 21.266 3.168 1.00 95.38 258 GLN A O 1
ATOM 1980 N N . ALA A 1 259 ? -5.979 19.975 1.473 1.00 96.38 259 ALA A N 1
ATOM 1981 C CA . ALA A 1 259 ? -6.971 18.919 1.642 1.00 96.38 259 ALA A CA 1
ATOM 1982 C C . ALA A 1 259 ? -6.836 18.239 3.009 1.00 96.38 259 ALA A C 1
ATOM 1984 O O . ALA A 1 259 ? -7.819 18.126 3.740 1.00 96.38 259 ALA A O 1
ATOM 1985 N N . THR A 1 260 ? -5.612 17.885 3.405 1.00 96.38 260 THR A N 1
ATOM 1986 C CA . THR A 1 260 ? -5.326 17.309 4.728 1.00 96.38 260 THR A CA 1
ATOM 1987 C C . THR A 1 260 ? -5.773 18.256 5.847 1.00 96.38 260 THR A C 1
ATOM 1989 O O . THR A 1 260 ? -6.512 17.863 6.747 1.00 96.38 260 THR A O 1
ATOM 1992 N N . THR A 1 261 ? -5.436 19.546 5.739 1.00 96.75 261 THR A N 1
ATOM 1993 C CA . THR A 1 261 ? -5.850 20.580 6.704 1.00 96.75 261 THR A CA 1
ATOM 1994 C C . THR A 1 261 ? -7.375 20.722 6.775 1.00 96.75 261 THR A C 1
ATOM 1996 O O . THR A 1 261 ? -7.940 20.888 7.854 1.00 96.75 261 THR A O 1
ATOM 1999 N N . GLN A 1 262 ? -8.067 20.674 5.633 1.00 97.38 262 GLN A N 1
ATOM 2000 C CA . GLN A 1 262 ? -9.529 20.746 5.574 1.00 97.38 262 GLN A CA 1
ATOM 2001 C C . GLN A 1 262 ? -10.194 19.530 6.228 1.00 97.38 262 GLN A C 1
ATOM 2003 O O . GLN A 1 262 ? -11.197 19.699 6.920 1.00 97.38 262 GLN A O 1
ATOM 2008 N N . VAL A 1 263 ? -9.627 18.331 6.070 1.00 97.75 263 VAL A N 1
ATOM 2009 C CA . VAL A 1 263 ? -10.117 17.128 6.756 1.00 97.75 263 VAL A CA 1
ATOM 2010 C C . VAL A 1 263 ? -9.926 17.227 8.266 1.00 97.75 263 VAL A C 1
ATOM 2012 O O . VAL A 1 263 ? -10.863 16.950 9.004 1.00 97.75 263 VAL A O 1
ATOM 2015 N N . PHE A 1 264 ? -8.785 17.708 8.759 1.00 97.06 264 PHE A N 1
ATOM 2016 C CA . PHE A 1 264 ? -8.626 17.903 10.205 1.00 97.06 264 PHE A CA 1
ATOM 2017 C C . PHE A 1 264 ? -9.590 18.956 10.768 1.00 97.06 264 PHE A C 1
ATOM 2019 O O . PHE A 1 264 ? -10.189 18.740 11.819 1.00 97.06 264 PHE A O 1
ATOM 2026 N N . LYS A 1 265 ? -9.866 20.032 10.021 1.00 97.44 265 LYS A N 1
ATOM 2027 C CA . LYS A 1 265 ? -10.920 21.004 10.374 1.00 97.44 265 LYS A CA 1
ATOM 2028 C C . LYS A 1 265 ? -12.323 20.391 10.400 1.00 97.44 265 LYS A C 1
ATOM 2030 O O . LYS A 1 265 ? -13.171 20.839 11.169 1.00 97.44 265 LYS A O 1
ATOM 2035 N N . LEU A 1 266 ? -12.590 19.366 9.585 1.00 97.12 266 LEU A N 1
ATOM 2036 C CA . LEU A 1 266 ? -13.861 18.630 9.612 1.00 97.12 266 LEU A CA 1
ATOM 2037 C C . LEU A 1 266 ? -14.074 17.901 10.952 1.00 97.12 266 LEU A C 1
ATOM 2039 O O . LEU A 1 266 ? -15.232 17.701 11.345 1.00 97.12 266 LEU A O 1
ATOM 2043 N N . PHE A 1 267 ? -12.977 17.540 11.631 1.00 96.12 267 PHE A N 1
ATOM 2044 C CA . PHE A 1 267 ? -12.948 16.810 12.902 1.00 96.12 267 PHE A CA 1
ATOM 2045 C C . PHE A 1 267 ? -12.662 17.686 14.132 1.00 96.12 267 PHE A C 1
ATOM 2047 O O . PHE A 1 267 ? -12.937 17.246 15.241 1.00 96.12 267 PHE A O 1
ATOM 2054 N N . GLU A 1 268 ? -12.185 18.922 1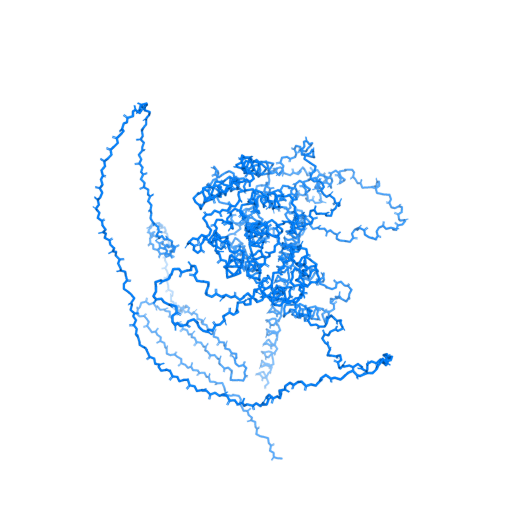3.972 1.00 94.81 268 GLU A N 1
ATOM 2055 C CA . GLU A 1 268 ? -11.769 19.813 15.074 1.00 94.81 268 GLU A CA 1
ATOM 2056 C C . GLU A 1 268 ? -12.869 20.088 16.118 1.00 94.81 268 GLU A C 1
ATOM 2058 O O . GLU A 1 268 ? -12.581 20.292 17.293 1.00 94.81 268 GLU A O 1
ATOM 2063 N N . ASN A 1 269 ? -14.143 20.040 15.715 1.00 92.44 269 ASN A N 1
ATOM 2064 C CA . ASN A 1 269 ? -15.280 20.282 16.612 1.00 92.44 269 ASN A CA 1
ATOM 2065 C C . ASN A 1 269 ? -15.761 19.034 17.373 1.00 92.44 269 ASN A C 1
ATOM 2067 O O . ASN A 1 269 ? -16.794 19.099 18.038 1.00 92.44 269 ASN A O 1
ATOM 2071 N N . THR A 1 270 ? -15.057 17.910 17.250 1.00 94.12 270 THR A N 1
ATOM 2072 C CA . THR A 1 270 ? -15.475 16.633 17.832 1.00 94.12 270 THR A CA 1
ATOM 2073 C C . THR A 1 270 ? -15.166 16.595 19.327 1.00 94.12 270 THR A C 1
ATOM 2075 O O . THR A 1 270 ? -14.012 16.761 19.724 1.00 94.12 270 THR A O 1
ATOM 2078 N N . THR A 1 271 ? -16.173 16.362 20.173 1.00 94.75 271 THR A N 1
ATOM 2079 C CA . THR A 1 271 ? -15.950 16.240 21.632 1.00 94.75 271 THR A CA 1
ATOM 2080 C C . THR A 1 271 ? -15.528 14.821 22.035 1.00 94.75 271 THR A C 1
ATOM 2082 O O . THR A 1 271 ? -15.834 13.867 21.326 1.00 94.75 271 THR A O 1
ATOM 2085 N N . GLU A 1 272 ? -14.845 14.655 23.177 1.00 92.19 272 GLU A N 1
ATOM 2086 C CA . GLU A 1 272 ? -14.366 13.337 23.655 1.00 92.19 272 GLU A CA 1
ATOM 2087 C C . GLU A 1 272 ? -15.493 12.303 23.828 1.00 92.19 272 GLU A C 1
ATOM 2089 O O . GLU A 1 272 ? -15.301 11.116 23.549 1.00 92.19 272 GLU A O 1
ATOM 2094 N N . ASP A 1 273 ? -16.676 12.777 24.221 1.00 92.81 273 ASP A N 1
ATOM 2095 C CA . ASP A 1 273 ? -17.876 11.967 24.445 1.00 92.81 273 ASP A CA 1
ATOM 2096 C C . ASP A 1 273 ? -18.804 11.922 23.217 1.00 92.81 273 ASP A C 1
ATOM 2098 O O . ASP A 1 273 ? -19.916 11.401 23.293 1.00 92.81 273 ASP A O 1
ATOM 2102 N N . GLU A 1 274 ? -18.389 12.490 22.078 1.00 95.69 274 GLU A N 1
ATOM 2103 C CA . GLU A 1 274 ? -19.208 12.462 20.870 1.00 95.69 274 GLU A CA 1
ATOM 2104 C C . GLU A 1 274 ? -19.221 11.062 20.254 1.00 95.69 274 GLU A C 1
ATOM 2106 O O . GLU A 1 274 ? -18.189 10.465 19.934 1.00 95.69 274 GLU A O 1
ATOM 2111 N N . GLU A 1 275 ? -20.431 10.561 20.054 1.00 95.62 275 GLU A N 1
ATOM 2112 C CA . GLU A 1 275 ? -20.711 9.268 19.459 1.00 95.62 275 GLU A CA 1
ATOM 2113 C C . GLU A 1 275 ? -21.376 9.461 18.094 1.00 95.62 275 GLU A C 1
ATOM 2115 O O . GLU A 1 275 ? -22.415 10.114 17.968 1.00 95.62 275 GLU A O 1
ATOM 2120 N N . TRP A 1 276 ? -20.780 8.895 17.046 1.00 97.38 276 TRP A N 1
ATOM 2121 C CA . TRP A 1 276 ? -21.310 8.976 15.689 1.00 97.38 276 TRP A CA 1
ATOM 2122 C C . TRP A 1 276 ? -22.163 7.767 15.358 1.00 97.38 276 TRP A C 1
ATOM 2124 O O . TRP A 1 276 ? -21.714 6.630 15.477 1.00 97.38 276 TRP A O 1
ATOM 2134 N N . THR A 1 277 ? -23.379 8.019 14.878 1.00 96.94 277 THR A N 1
ATOM 2135 C CA . THR A 1 277 ? -24.214 7.004 14.228 1.00 96.94 277 THR A CA 1
ATOM 2136 C C . THR A 1 277 ? -23.694 6.699 12.821 1.00 96.94 277 THR A C 1
ATOM 2138 O O . THR A 1 277 ? -22.927 7.482 12.252 1.00 96.94 277 THR A O 1
ATOM 2141 N N . LYS A 1 278 ? -24.162 5.593 12.224 1.00 96.56 278 LYS A N 1
ATOM 2142 C CA . LYS A 1 278 ? -23.797 5.185 10.856 1.00 96.56 278 LYS A CA 1
ATOM 2143 C C . LYS A 1 278 ? -23.943 6.327 9.848 1.00 96.56 278 LYS A C 1
ATOM 2145 O O . LYS A 1 278 ? -22.995 6.634 9.139 1.00 96.56 278 LYS A O 1
ATOM 2150 N N . ASP A 1 279 ? -25.085 7.014 9.848 1.00 97.75 279 ASP A N 1
ATOM 2151 C CA . ASP A 1 279 ? -25.366 8.103 8.901 1.00 97.75 279 ASP A CA 1
ATOM 2152 C C . ASP A 1 279 ? -24.390 9.285 9.054 1.00 97.75 279 ASP A C 1
ATOM 2154 O O . ASP A 1 279 ? -23.971 9.891 8.063 1.00 97.75 279 ASP A O 1
ATOM 2158 N N . ILE A 1 280 ? -24.007 9.616 10.295 1.00 97.44 280 ILE A N 1
ATOM 2159 C CA . ILE A 1 280 ? -23.043 10.689 10.578 1.00 97.44 280 ILE A CA 1
ATOM 2160 C C . ILE A 1 280 ? -21.656 10.274 10.091 1.00 97.44 280 ILE A C 1
ATOM 2162 O O . ILE A 1 280 ? -21.007 11.058 9.394 1.00 97.44 280 ILE A O 1
ATOM 2166 N N . LEU A 1 281 ? -21.226 9.044 10.401 1.00 97.25 281 LEU A N 1
ATOM 2167 C CA . LEU A 1 281 ? -19.952 8.516 9.920 1.00 97.25 281 LEU A CA 1
ATOM 2168 C C . LEU A 1 281 ? -19.917 8.508 8.390 1.00 97.25 281 LEU A C 1
ATOM 2170 O O . LEU A 1 281 ? -18.982 9.052 7.810 1.00 97.25 281 LEU A O 1
ATOM 2174 N N . GLU A 1 282 ? -20.929 7.941 7.733 1.00 97.81 282 GLU A N 1
ATOM 2175 C CA . GLU A 1 282 ? -21.001 7.867 6.274 1.00 97.81 282 GLU A CA 1
ATOM 2176 C C . GLU A 1 282 ? -20.927 9.265 5.652 1.00 97.81 282 GLU A C 1
ATOM 2178 O O . GLU A 1 282 ? -20.151 9.489 4.721 1.00 97.81 282 GLU A O 1
ATOM 2183 N N . SER A 1 283 ? -21.673 10.238 6.184 1.00 97.88 283 SER A N 1
ATOM 2184 C CA . SER A 1 283 ? -21.621 11.617 5.695 1.00 97.88 283 SER A CA 1
ATOM 2185 C C . SER A 1 283 ? -20.233 12.241 5.865 1.00 97.88 283 SER A C 1
ATOM 2187 O O . SER A 1 283 ? -19.757 12.916 4.951 1.00 97.88 283 SER A O 1
ATOM 2189 N N . LYS A 1 284 ? -19.585 12.048 7.020 1.00 98.06 284 LYS A N 1
ATOM 2190 C CA . LYS A 1 284 ? -18.267 12.624 7.323 1.00 98.06 284 LYS A CA 1
ATOM 2191 C C . LYS A 1 284 ? -17.150 11.955 6.523 1.00 98.06 284 LYS A C 1
ATOM 2193 O O . LYS A 1 284 ? -16.306 12.659 5.979 1.00 98.06 284 LYS A O 1
ATOM 2198 N N . MET A 1 285 ? -17.164 10.628 6.403 1.00 98.25 285 MET A N 1
ATOM 2199 C CA . MET A 1 285 ? -16.169 9.874 5.637 1.00 98.25 285 MET A CA 1
ATOM 2200 C C . MET A 1 285 ? -16.290 10.145 4.139 1.00 98.25 285 MET A C 1
ATOM 2202 O O . MET A 1 285 ? -15.273 10.367 3.492 1.00 98.25 285 MET A O 1
ATOM 2206 N N . ASN A 1 286 ? -17.504 10.230 3.583 1.00 98.06 286 ASN A N 1
ATOM 2207 C CA . ASN A 1 286 ? -17.685 10.618 2.180 1.00 98.06 286 ASN A CA 1
ATOM 2208 C C . ASN A 1 286 ? -17.167 12.037 1.900 1.00 98.06 286 ASN A C 1
ATOM 2210 O O . ASN A 1 286 ? -16.538 12.269 0.867 1.00 98.06 286 ASN A O 1
ATOM 2214 N N . GLU A 1 287 ? -17.389 12.978 2.822 1.00 98.06 287 GLU A N 1
ATOM 2215 C CA . GLU A 1 287 ? -16.858 14.337 2.695 1.00 98.06 287 GLU A CA 1
ATOM 2216 C C . GLU A 1 287 ? -15.326 14.366 2.815 1.00 98.06 287 GLU A C 1
ATOM 2218 O O . GLU A 1 287 ? -14.663 15.014 2.006 1.00 98.06 287 GLU A O 1
ATOM 2223 N N . ALA A 1 288 ? -14.744 13.607 3.749 1.00 98.00 288 ALA A N 1
ATOM 2224 C CA . ALA A 1 288 ? -13.294 13.457 3.861 1.00 98.00 288 ALA A CA 1
ATOM 2225 C C . ALA A 1 288 ? -12.685 12.845 2.586 1.00 98.00 288 ALA A C 1
ATOM 2227 O O . ALA A 1 288 ? -11.718 13.381 2.047 1.00 98.00 288 ALA A O 1
ATOM 2228 N N . ILE A 1 289 ? -13.287 11.779 2.043 1.00 97.69 289 ILE A N 1
ATOM 2229 C CA . ILE A 1 289 ? -12.869 11.150 0.780 1.00 97.69 289 ILE A CA 1
ATOM 2230 C C . ILE A 1 289 ? -12.935 12.157 -0.370 1.00 97.69 289 ILE A C 1
ATOM 2232 O O . ILE A 1 289 ? -12.011 12.202 -1.185 1.00 97.69 289 ILE A O 1
ATOM 2236 N N . ARG A 1 290 ? -13.993 12.976 -0.444 1.00 97.00 290 ARG A N 1
ATOM 2237 C CA . ARG A 1 290 ? -14.139 14.024 -1.464 1.00 97.00 290 ARG A CA 1
ATOM 2238 C C . ARG A 1 290 ? -13.000 15.042 -1.377 1.00 97.00 290 ARG A C 1
ATOM 2240 O O . ARG A 1 290 ? -12.319 15.251 -2.377 1.00 97.00 290 ARG A O 1
ATOM 2247 N N . ILE A 1 291 ? -12.771 15.617 -0.194 1.00 96.62 291 ILE A N 1
ATOM 2248 C CA . ILE A 1 291 ? -11.721 16.620 0.056 1.00 96.62 291 ILE A CA 1
ATOM 2249 C C . ILE A 1 291 ? -10.335 16.054 -0.287 1.00 96.62 291 ILE A C 1
ATOM 2251 O O . ILE A 1 291 ? -9.573 16.678 -1.022 1.00 96.62 291 ILE A O 1
ATOM 2255 N N . LEU A 1 292 ? -10.011 14.849 0.191 1.00 96.69 292 LEU A N 1
ATOM 2256 C CA . LEU A 1 292 ? -8.705 14.224 -0.048 1.00 96.69 292 LEU A CA 1
ATOM 2257 C C . LEU A 1 292 ? -8.516 13.844 -1.518 1.00 96.69 292 LEU A C 1
ATOM 2259 O O . LEU A 1 292 ? -7.434 14.019 -2.068 1.00 96.69 292 LEU A O 1
ATOM 2263 N N . SER A 1 293 ? -9.573 13.388 -2.195 1.00 94.81 293 SER A N 1
ATOM 2264 C CA . SER A 1 293 ? -9.513 13.092 -3.631 1.00 94.81 293 SER A CA 1
ATOM 2265 C C . SER A 1 293 ? -9.262 14.340 -4.479 1.00 94.81 293 SER A C 1
ATOM 2267 O O . SER A 1 293 ? -8.568 14.245 -5.489 1.00 94.81 293 SER A O 1
ATOM 2269 N N . GLU A 1 294 ? -9.796 15.495 -4.075 1.00 93.25 294 GLU A N 1
ATOM 2270 C CA . GLU A 1 294 ? -9.511 16.790 -4.708 1.00 93.25 294 GLU A CA 1
ATOM 2271 C C . GLU A 1 294 ? -8.058 17.235 -4.484 1.00 93.25 294 GLU A C 1
ATOM 2273 O O . GLU A 1 294 ? -7.475 17.852 -5.370 1.00 93.25 294 GLU A O 1
ATOM 2278 N N . GLY A 1 295 ? -7.451 16.879 -3.345 1.00 92.25 295 GLY A N 1
ATOM 2279 C CA . GLY A 1 295 ? -6.033 17.136 -3.067 1.00 92.25 295 GLY A CA 1
ATOM 2280 C C . GLY A 1 295 ? -5.062 16.206 -3.803 1.00 92.25 295 GLY A C 1
ATOM 2281 O O . GLY A 1 295 ? -3.954 16.621 -4.133 1.00 92.25 295 GLY A O 1
ATOM 2282 N N . CYS A 1 296 ? -5.458 14.957 -4.075 1.00 89.44 296 CYS A N 1
ATOM 2283 C CA . CYS A 1 296 ? -4.589 13.963 -4.717 1.00 89.44 296 CYS A CA 1
ATOM 2284 C C . CYS A 1 296 ? -4.583 14.017 -6.250 1.00 89.44 296 CYS A C 1
ATOM 2286 O O . CYS A 1 296 ? -3.642 13.527 -6.869 1.00 89.44 296 CYS A O 1
ATOM 2288 N N . VAL A 1 297 ? -5.642 14.531 -6.881 1.00 80.12 297 VAL A N 1
ATOM 2289 C CA . VAL A 1 297 ? -5.766 14.555 -8.344 1.00 80.12 297 VAL A CA 1
ATOM 2290 C C . VAL A 1 297 ? -5.575 15.991 -8.829 1.00 80.12 297 VAL A C 1
ATOM 2292 O O . VAL A 1 297 ? -6.323 16.861 -8.386 1.00 80.12 297 VAL A O 1
ATOM 2295 N N . PRO A 1 298 ? -4.639 16.269 -9.758 1.00 67.19 298 PRO A N 1
ATOM 2296 C CA . PRO A 1 298 ? -4.498 17.607 -10.319 1.00 67.19 298 PRO A CA 1
ATOM 2297 C C . PRO A 1 298 ? -5.836 18.075 -10.904 1.00 67.19 298 PRO A C 1
ATOM 2299 O O . PRO A 1 298 ? -6.528 17.299 -11.573 1.00 67.19 298 PRO A O 1
ATOM 2302 N N . ASP A 1 299 ? -6.203 19.328 -10.605 1.00 57.84 299 ASP A N 1
ATOM 2303 C CA . ASP A 1 299 ? -7.540 19.870 -10.846 1.00 57.84 299 ASP A CA 1
ATOM 2304 C C . ASP A 1 299 ? -8.050 19.503 -12.241 1.00 57.84 299 ASP A C 1
ATOM 2306 O O . ASP A 1 299 ? -7.502 19.853 -13.291 1.00 57.84 299 ASP A O 1
ATOM 2310 N N . VAL A 1 300 ? -9.131 18.731 -12.239 1.00 46.78 300 VAL A N 1
ATOM 2311 C CA . VAL A 1 300 ? -9.616 18.046 -13.424 1.00 46.78 300 VAL A CA 1
ATOM 2312 C C . VAL A 1 300 ? -10.355 18.978 -14.382 1.00 46.78 300 VAL A C 1
ATOM 2314 O O . VAL A 1 300 ? -11.022 18.518 -15.309 1.00 46.78 300 VAL A O 1
ATOM 2317 N N . SER A 1 301 ? -10.237 20.291 -14.209 1.00 50.31 301 SER A N 1
ATOM 2318 C CA . SER A 1 301 ? -10.621 21.273 -15.221 1.00 50.31 301 SER A CA 1
ATOM 2319 C C . SER A 1 301 ? -9.931 20.999 -16.576 1.00 50.31 301 SER A C 1
ATOM 2321 O O . SER A 1 301 ? -10.528 21.263 -17.624 1.00 50.31 301 SER A O 1
ATOM 2323 N N . ASP A 1 302 ? -8.796 20.279 -16.577 1.00 55.38 302 ASP A N 1
ATOM 2324 C CA . ASP A 1 302 ? -8.111 19.738 -17.763 1.00 55.38 302 ASP A CA 1
ATOM 2325 C C . ASP A 1 302 ? -8.441 18.253 -18.100 1.00 55.38 302 ASP A C 1
ATOM 2327 O O . ASP A 1 302 ? -7.731 17.594 -18.865 1.00 55.38 302 ASP A O 1
ATOM 2331 N N . LYS A 1 303 ? -9.604 17.732 -17.648 1.00 53.62 303 LYS A N 1
ATOM 2332 C CA . LYS A 1 303 ? -10.209 16.389 -17.932 1.00 53.62 303 LYS A CA 1
ATOM 2333 C C . LYS A 1 303 ? -10.149 15.940 -19.402 1.00 53.62 303 LYS A C 1
ATOM 2335 O O . LYS A 1 303 ? -10.364 14.766 -19.712 1.00 53.62 303 LYS A O 1
ATOM 2340 N N . LYS A 1 304 ? -9.935 16.869 -20.339 1.00 56.41 304 LYS A N 1
ATOM 2341 C CA . LYS A 1 304 ? -9.839 16.593 -21.780 1.00 56.41 304 LYS A CA 1
ATOM 2342 C C . LYS A 1 304 ? -8.522 15.928 -22.182 1.00 56.41 304 LYS A C 1
ATOM 2344 O O . LYS A 1 304 ? -8.468 15.352 -23.268 1.00 56.41 304 LYS A O 1
ATOM 2349 N N . LYS A 1 305 ? -7.494 15.955 -21.333 1.00 59.72 305 LYS A N 1
ATOM 2350 C CA . LYS A 1 305 ? -6.221 15.275 -21.576 1.00 59.72 305 LYS A CA 1
ATOM 2351 C C . LYS A 1 305 ? -6.040 14.164 -20.550 1.00 59.72 305 LYS A C 1
ATOM 2353 O O . LYS A 1 305 ? -5.276 14.305 -19.609 1.00 59.72 305 LYS A O 1
ATOM 2358 N N . LYS A 1 306 ? -6.712 13.023 -20.748 1.00 62.34 306 LYS A N 1
ATOM 2359 C CA . LYS A 1 306 ? -6.191 11.791 -20.135 1.00 62.34 306 LYS A CA 1
ATOM 2360 C C . LYS A 1 306 ? -4.728 11.669 -20.573 1.00 62.34 306 LYS A C 1
ATOM 2362 O O . LYS A 1 306 ? -4.511 11.783 -21.791 1.00 62.34 306 LYS A O 1
ATOM 2367 N N . PRO A 1 307 ? -3.766 11.480 -19.652 1.00 61.62 307 PRO A N 1
ATOM 2368 C CA . PRO A 1 307 ? -2.371 11.328 -20.026 1.00 61.62 307 PRO A CA 1
ATOM 2369 C C . PRO A 1 307 ? -2.295 10.265 -21.120 1.00 61.62 307 PRO A C 1
ATOM 2371 O O . PRO A 1 307 ? -2.909 9.190 -21.063 1.00 61.62 307 PRO A O 1
ATOM 2374 N N . VAL A 1 308 ? -1.674 10.635 -22.234 1.00 65.12 308 VAL A N 1
ATOM 2375 C CA . VAL A 1 308 ? -1.597 9.748 -23.386 1.00 65.12 308 VAL A CA 1
ATOM 2376 C C . VAL A 1 308 ? -0.600 8.682 -22.986 1.00 65.12 308 VAL A C 1
ATOM 2378 O O . VAL A 1 308 ? 0.577 8.979 -23.034 1.00 65.12 308 VAL A O 1
ATOM 2381 N N . ALA A 1 309 ? -1.060 7.482 -22.605 1.00 62.88 309 ALA A N 1
ATOM 2382 C CA . ALA A 1 309 ? -0.189 6.395 -22.131 1.00 62.88 309 ALA A CA 1
ATOM 2383 C C . ALA A 1 309 ? 1.212 6.422 -22.774 1.00 62.88 309 ALA A C 1
ATOM 2385 O O . ALA A 1 309 ? 1.325 6.266 -24.001 1.00 62.88 309 ALA A O 1
ATOM 2386 N N . GLY A 1 310 ? 2.223 6.682 -21.938 1.00 61.41 310 GLY A N 1
ATOM 2387 C CA . GLY A 1 310 ? 3.599 6.967 -22.344 1.00 61.41 310 GLY A CA 1
ATOM 2388 C C . GLY A 1 310 ? 3.990 8.449 -22.442 1.00 61.41 310 GLY A C 1
ATOM 2389 O O . GLY A 1 310 ? 5.096 8.732 -22.891 1.00 61.41 310 GLY A O 1
ATOM 2390 N N . SER A 1 311 ? 3.119 9.390 -22.069 1.00 68.00 311 SER A N 1
ATOM 2391 C CA . SER A 1 311 ? 3.478 10.795 -21.864 1.00 68.00 311 SER A CA 1
ATOM 2392 C C . SER A 1 311 ? 4.036 10.965 -20.459 1.00 68.00 311 SER A C 1
ATOM 2394 O O . SER A 1 311 ? 3.324 10.684 -19.502 1.00 68.00 311 SER A O 1
ATOM 2396 N N . LEU A 1 312 ? 5.277 11.431 -20.361 1.00 75.88 312 LEU A N 1
ATOM 2397 C CA . LEU A 1 312 ? 5.894 11.803 -19.095 1.00 75.88 312 LEU A CA 1
ATOM 2398 C C . LEU A 1 312 ? 5.290 13.127 -18.608 1.00 75.88 312 LEU A C 1
ATOM 2400 O O . LEU A 1 312 ? 5.300 14.107 -19.356 1.00 75.88 312 LEU A O 1
ATOM 2404 N N . ASP A 1 313 ? 4.770 13.144 -17.383 1.00 80.50 313 ASP A N 1
ATOM 2405 C CA . ASP A 1 313 ? 4.382 14.376 -16.693 1.00 80.50 313 ASP A CA 1
ATOM 2406 C C . ASP A 1 313 ? 5.461 14.745 -15.671 1.00 80.50 313 ASP A C 1
ATOM 2408 O O . ASP A 1 313 ? 5.419 14.326 -14.518 1.00 80.50 313 ASP A O 1
ATOM 2412 N N . VAL A 1 314 ? 6.446 15.526 -16.125 1.00 79.88 314 VAL A N 1
ATOM 2413 C CA . VAL A 1 314 ? 7.587 15.984 -15.309 1.00 79.88 314 VAL A CA 1
ATOM 2414 C C . VAL A 1 314 ? 7.175 16.865 -14.127 1.00 79.88 314 VAL A C 1
ATOM 2416 O O . VAL A 1 314 ? 7.959 17.076 -13.204 1.00 79.88 314 VAL A O 1
ATOM 2419 N N . SER A 1 315 ? 5.946 17.388 -14.158 1.00 82.94 315 SER A N 1
ATOM 2420 C CA . SER A 1 315 ? 5.424 18.266 -13.117 1.00 82.94 315 SER A CA 1
ATOM 2421 C C . SER A 1 315 ? 4.906 17.481 -11.909 1.00 82.94 315 SER A C 1
ATOM 2423 O O . SER A 1 315 ? 4.825 18.020 -10.806 1.00 82.94 315 SER A O 1
ATOM 2425 N N . HIS A 1 316 ? 4.580 16.200 -12.094 1.00 88.38 316 HIS A N 1
ATOM 2426 C CA . HIS A 1 316 ? 4.021 15.364 -11.044 1.00 88.38 316 HIS A CA 1
ATOM 2427 C C . HIS A 1 316 ? 5.135 14.753 -10.174 1.00 88.38 316 HIS A C 1
ATOM 2429 O O . HIS A 1 316 ? 6.073 14.160 -10.710 1.00 88.38 316 HIS A O 1
ATOM 2435 N N . PRO A 1 317 ? 5.037 14.805 -8.833 1.00 89.62 317 PRO A N 1
ATOM 2436 C CA . PRO A 1 317 ? 6.133 14.407 -7.943 1.00 89.62 317 PRO A CA 1
ATOM 2437 C C . PRO A 1 317 ? 6.530 12.924 -8.079 1.00 89.62 317 PRO A C 1
ATOM 2439 O O . PRO A 1 317 ? 7.714 12.601 -8.114 1.00 89.62 317 PRO A O 1
ATOM 2442 N N . PHE A 1 318 ? 5.569 12.022 -8.311 1.00 91.38 318 PHE A N 1
ATOM 2443 C CA . PHE A 1 318 ? 5.864 10.604 -8.574 1.00 91.38 318 PHE A CA 1
ATOM 2444 C C . PHE A 1 318 ? 6.660 10.318 -9.863 1.00 91.38 318 PHE A C 1
ATOM 2446 O O . PHE A 1 318 ? 7.160 9.204 -10.020 1.00 91.38 318 PHE A O 1
ATOM 2453 N N . CYS A 1 319 ? 6.836 11.276 -10.786 1.00 87.50 319 CYS A N 1
ATOM 2454 C CA . CYS A 1 319 ? 7.674 11.031 -11.968 1.00 87.50 319 CYS A CA 1
ATOM 2455 C C . CYS A 1 319 ? 9.162 10.838 -11.612 1.00 87.50 319 CYS A C 1
ATOM 2457 O O . CYS A 1 319 ? 9.891 10.194 -12.370 1.00 87.50 319 CYS A O 1
ATOM 2459 N N . TYR A 1 320 ? 9.577 11.326 -10.438 1.00 87.06 320 TYR A N 1
ATOM 2460 C CA . TYR A 1 320 ? 10.946 11.268 -9.929 1.00 87.06 320 TYR A CA 1
ATOM 2461 C C . TYR A 1 320 ? 11.233 10.032 -9.073 1.00 87.06 320 TYR A C 1
ATOM 2463 O O . TYR A 1 320 ? 12.368 9.874 -8.647 1.00 87.06 320 TYR A O 1
ATOM 2471 N N . LEU A 1 321 ? 10.266 9.128 -8.845 1.00 87.25 321 LEU A N 1
ATOM 2472 C CA . LEU A 1 321 ? 10.458 7.984 -7.937 1.00 87.25 321 LEU A CA 1
ATOM 2473 C C . LEU A 1 321 ? 11.719 7.171 -8.264 1.00 87.25 321 LEU A C 1
ATOM 2475 O O . LEU A 1 321 ? 12.482 6.834 -7.370 1.00 87.25 321 LEU A O 1
ATOM 2479 N N . ARG A 1 322 ? 12.011 6.952 -9.549 1.00 85.12 322 ARG A N 1
ATOM 2480 C CA . ARG A 1 322 ? 13.220 6.234 -9.998 1.00 85.12 322 ARG A CA 1
ATOM 2481 C C . ARG A 1 322 ? 14.541 6.919 -9.656 1.00 85.12 322 ARG A C 1
ATOM 2483 O O . ARG A 1 322 ? 15.579 6.283 -9.731 1.00 85.12 322 ARG A O 1
ATOM 2490 N N . GLN A 1 323 ? 14.520 8.215 -9.368 1.00 82.38 323 GLN A N 1
ATOM 2491 C CA . GLN A 1 323 ? 15.719 8.970 -9.006 1.00 82.38 323 GLN A CA 1
ATOM 2492 C C . GLN A 1 323 ? 16.018 8.883 -7.515 1.00 82.38 323 GLN A C 1
ATOM 2494 O O . GLN A 1 323 ? 17.100 9.272 -7.099 1.00 82.38 323 GLN A O 1
ATOM 2499 N N . PHE A 1 324 ? 15.095 8.360 -6.707 1.00 80.00 324 PHE A N 1
ATOM 2500 C CA . PHE A 1 324 ? 15.291 8.305 -5.265 1.00 80.00 324 PHE A CA 1
ATOM 2501 C C . PHE A 1 324 ? 16.278 7.223 -4.825 1.00 80.00 324 PHE A C 1
ATOM 2503 O O . PHE A 1 324 ? 16.442 7.067 -3.633 1.00 80.00 324 PHE A O 1
ATOM 2510 N N . VAL A 1 325 ? 16.958 6.499 -5.716 1.00 76.62 325 VAL A N 1
ATOM 2511 C CA . VAL A 1 325 ? 17.846 5.383 -5.347 1.00 76.62 325 VAL A CA 1
ATOM 2512 C C . VAL A 1 325 ? 18.954 5.844 -4.390 1.00 76.62 325 VAL A C 1
ATOM 2514 O O . VAL A 1 325 ? 19.842 6.609 -4.768 1.00 76.62 325 VAL A O 1
ATOM 2517 N N . VAL A 1 326 ? 18.913 5.354 -3.145 1.00 68.06 326 VAL A N 1
ATOM 2518 C CA . VAL A 1 326 ? 20.024 5.516 -2.200 1.00 68.06 326 VAL A CA 1
ATOM 2519 C C . VAL A 1 326 ? 21.180 4.674 -2.715 1.00 68.06 326 VAL A C 1
ATOM 2521 O O . VAL A 1 326 ? 21.047 3.468 -2.908 1.00 68.06 326 VAL A O 1
ATOM 2524 N N . SER A 1 327 ? 22.319 5.315 -2.955 1.00 64.00 327 SER A N 1
ATOM 2525 C CA . SER A 1 327 ? 23.569 4.587 -3.138 1.00 64.00 327 SER A CA 1
ATOM 2526 C C . SER A 1 327 ? 24.028 4.135 -1.753 1.00 64.00 327 SER A C 1
ATOM 2528 O O . SER A 1 327 ? 24.620 4.928 -1.028 1.00 64.00 327 SER A O 1
ATOM 2530 N N . ASP A 1 328 ? 23.714 2.898 -1.358 1.00 53.56 328 ASP A N 1
ATOM 2531 C CA . ASP A 1 328 ? 24.112 2.345 -0.048 1.00 53.56 328 ASP A CA 1
ATOM 2532 C C . ASP A 1 328 ? 25.650 2.329 0.142 1.00 53.56 328 ASP A C 1
ATOM 2534 O O . ASP A 1 328 ? 26.148 2.286 1.265 1.00 53.56 328 ASP A O 1
ATOM 2538 N N . ASP A 1 329 ? 26.419 2.458 -0.944 1.00 53.44 329 ASP A N 1
ATOM 2539 C CA . ASP A 1 329 ? 27.883 2.379 -0.951 1.00 53.44 329 ASP A CA 1
ATOM 2540 C C . ASP A 1 329 ? 28.625 3.600 -0.359 1.00 53.44 329 ASP A C 1
ATOM 2542 O O . ASP A 1 329 ? 29.836 3.522 -0.137 1.00 53.44 329 ASP A O 1
ATOM 2546 N N . THR A 1 330 ? 27.968 4.740 -0.104 1.00 51.31 330 THR A N 1
ATOM 2547 C CA . THR A 1 330 ? 28.689 5.997 0.200 1.00 51.31 330 THR A CA 1
ATOM 2548 C C . THR A 1 330 ? 28.872 6.335 1.678 1.00 51.31 330 THR A C 1
ATOM 2550 O O . THR A 1 330 ? 29.683 7.210 1.978 1.00 51.31 330 THR A O 1
ATOM 2553 N N . VAL A 1 331 ? 28.194 5.669 2.617 1.00 53.62 331 VAL A N 1
ATOM 2554 C CA . VAL A 1 331 ? 28.181 6.148 4.017 1.00 53.62 331 VAL A CA 1
ATOM 2555 C C . VAL A 1 331 ? 29.299 5.551 4.886 1.00 53.62 331 VAL A C 1
ATOM 2557 O O . VAL A 1 331 ? 29.818 6.251 5.751 1.00 53.62 331 VAL A O 1
ATOM 2560 N N . ASP A 1 332 ? 29.760 4.323 4.621 1.00 53.19 332 ASP A N 1
ATOM 2561 C CA . ASP A 1 332 ? 30.595 3.606 5.605 1.00 53.19 332 ASP A CA 1
ATOM 2562 C C . ASP A 1 332 ? 32.084 3.434 5.239 1.00 53.19 332 ASP A C 1
ATOM 2564 O O . ASP A 1 332 ? 32.877 3.054 6.100 1.00 53.19 332 ASP A O 1
ATOM 2568 N N . ASN A 1 333 ? 32.517 3.747 4.008 1.00 51.94 333 ASN A N 1
ATOM 2569 C CA . ASN A 1 333 ? 33.889 3.432 3.559 1.00 51.94 333 ASN A CA 1
ATOM 2570 C C . ASN A 1 333 ? 34.761 4.619 3.107 1.00 51.94 333 ASN A C 1
ATOM 2572 O O . ASN A 1 333 ? 35.933 4.411 2.790 1.00 51.94 333 ASN A O 1
ATOM 2576 N N . VAL A 1 334 ? 34.278 5.865 3.152 1.00 51.12 334 VAL A N 1
ATOM 2577 C CA . VAL A 1 334 ? 35.112 7.057 2.871 1.00 51.12 334 VAL A CA 1
ATOM 2578 C C . VAL A 1 334 ? 35.762 7.582 4.159 1.00 51.12 334 VAL A C 1
ATOM 2580 O O . VAL A 1 334 ? 35.649 8.743 4.526 1.00 51.12 334 VAL A O 1
ATOM 2583 N N . SER A 1 335 ? 36.442 6.695 4.889 1.00 54.66 335 SER A N 1
ATOM 2584 C CA . SER A 1 335 ? 37.364 7.068 5.978 1.00 54.66 335 SER A CA 1
ATOM 2585 C C . SER A 1 335 ? 38.834 6.974 5.549 1.00 54.66 335 SER A C 1
ATOM 2587 O O . SER A 1 335 ? 39.741 7.011 6.378 1.00 54.66 335 SER A O 1
ATOM 2589 N N . GLY A 1 336 ? 39.090 6.852 4.243 1.00 55.31 336 GLY A N 1
ATOM 2590 C CA . GLY A 1 336 ? 40.438 6.901 3.693 1.00 55.31 336 GLY A CA 1
ATOM 2591 C C . GLY A 1 336 ? 40.930 8.340 3.582 1.00 55.31 336 GLY A C 1
ATOM 2592 O O . GLY A 1 336 ? 40.337 9.109 2.836 1.00 55.31 336 GLY A O 1
ATOM 2593 N N . ASP A 1 337 ? 42.035 8.643 4.274 1.00 56.91 337 ASP A N 1
ATOM 2594 C CA . ASP A 1 337 ? 42.904 9.843 4.244 1.00 56.91 337 ASP A CA 1
ATOM 2595 C C . ASP A 1 337 ? 43.436 10.236 2.835 1.00 56.91 337 ASP A C 1
ATOM 2597 O O . ASP A 1 337 ? 44.580 10.663 2.657 1.00 56.91 337 ASP A O 1
ATOM 2601 N N . GLY A 1 338 ? 42.644 10.049 1.783 1.00 58.75 338 GLY A N 1
ATOM 2602 C CA . GLY A 1 338 ? 42.945 10.519 0.445 1.00 58.75 338 GLY A CA 1
ATOM 2603 C C . GLY A 1 338 ? 42.615 11.998 0.350 1.00 58.75 338 GLY A C 1
ATOM 2604 O O . GLY A 1 338 ? 41.477 12.344 0.068 1.00 58.75 338 GLY A O 1
ATOM 2605 N N . ASP A 1 339 ? 43.631 12.833 0.552 1.00 59.31 339 ASP A N 1
ATOM 2606 C CA . ASP A 1 339 ? 43.703 14.288 0.321 1.00 59.31 339 ASP A CA 1
ATOM 2607 C C . ASP A 1 339 ? 43.503 14.640 -1.181 1.00 59.31 339 ASP A C 1
ATOM 2609 O O . ASP A 1 339 ? 44.271 15.376 -1.803 1.00 59.31 339 ASP A O 1
ATOM 2613 N N . ALA A 1 340 ? 42.519 14.006 -1.825 1.00 60.97 340 ALA A N 1
ATOM 2614 C CA . ALA A 1 340 ? 42.062 14.330 -3.160 1.00 60.97 340 ALA A CA 1
ATOM 2615 C C . ALA A 1 340 ? 41.195 15.579 -3.018 1.00 60.97 340 ALA A C 1
ATOM 2617 O O . ALA A 1 340 ? 40.030 15.491 -2.645 1.00 60.97 340 ALA A O 1
ATOM 2618 N N . ASN A 1 341 ? 41.812 16.738 -3.241 1.00 62.38 341 ASN A N 1
ATOM 2619 C CA . ASN A 1 341 ? 41.153 18.037 -3.219 1.00 62.38 341 ASN A CA 1
ATOM 2620 C C . ASN A 1 341 ? 39.878 18.004 -4.084 1.00 62.38 341 ASN A C 1
ATOM 2622 O O . ASN A 1 341 ? 39.957 18.056 -5.310 1.00 62.38 341 ASN A O 1
ATOM 2626 N N . ASP A 1 342 ? 38.713 17.970 -3.433 1.00 60.62 342 ASP A N 1
ATOM 2627 C CA . ASP A 1 342 ? 37.384 18.175 -4.038 1.00 60.62 342 ASP A CA 1
ATOM 2628 C C . ASP A 1 342 ? 37.239 19.581 -4.675 1.00 60.62 342 ASP A C 1
ATOM 2630 O O . ASP A 1 342 ? 36.255 19.875 -5.355 1.00 60.62 342 ASP A O 1
ATOM 2634 N N . ASP A 1 343 ? 38.247 20.446 -4.497 1.00 64.81 343 ASP A N 1
ATOM 2635 C CA . ASP A 1 343 ? 38.325 21.814 -5.023 1.00 64.81 343 ASP A CA 1
ATOM 2636 C C . ASP A 1 343 ? 38.524 21.901 -6.554 1.00 64.81 343 ASP A C 1
ATOM 2638 O O . ASP A 1 343 ? 38.428 22.997 -7.108 1.00 64.81 343 ASP A O 1
ATOM 2642 N N . ASP A 1 344 ? 38.779 20.786 -7.254 1.00 75.81 344 ASP A N 1
ATOM 2643 C CA . ASP A 1 344 ? 39.006 20.775 -8.714 1.00 75.81 344 ASP A CA 1
ATOM 2644 C C . ASP A 1 344 ? 37.748 20.444 -9.554 1.00 75.81 344 ASP A C 1
ATOM 2646 O O . ASP A 1 344 ? 37.823 20.425 -10.787 1.00 75.81 344 ASP A O 1
ATOM 2650 N N . LEU A 1 345 ? 36.581 20.189 -8.942 1.00 77.94 345 LEU A N 1
ATOM 2651 C CA . LEU A 1 345 ? 35.331 20.070 -9.707 1.00 77.94 345 LEU A CA 1
ATOM 2652 C C . LEU A 1 345 ? 34.903 21.441 -10.243 1.00 77.94 345 LEU A C 1
ATOM 2654 O O . LEU A 1 345 ? 34.815 22.414 -9.497 1.00 77.94 345 LEU A O 1
ATOM 2658 N N . ASP A 1 346 ? 34.589 21.501 -11.539 1.00 84.00 346 ASP A N 1
ATOM 2659 C CA . ASP A 1 346 ? 34.077 22.711 -12.182 1.00 84.00 346 ASP A CA 1
ATOM 2660 C C . ASP A 1 346 ? 32.867 23.258 -11.388 1.00 84.00 346 ASP A C 1
ATOM 2662 O O . ASP A 1 346 ? 31.906 22.509 -11.156 1.00 84.00 346 ASP A O 1
ATOM 2666 N N . PRO A 1 347 ? 32.876 24.538 -10.957 1.00 84.75 347 PRO A N 1
ATOM 2667 C CA . PRO A 1 347 ? 31.766 25.143 -10.221 1.00 84.75 347 PRO A CA 1
ATOM 2668 C C . PRO A 1 347 ? 30.419 25.015 -10.946 1.00 84.75 347 PRO A C 1
ATOM 2670 O O . PRO A 1 347 ? 29.375 24.996 -10.291 1.00 84.75 347 PRO A O 1
ATOM 2673 N N . THR A 1 348 ? 30.412 24.886 -12.278 1.00 80.94 348 THR A N 1
ATOM 2674 C CA . THR A 1 348 ? 29.182 24.641 -13.046 1.00 80.94 348 THR A CA 1
ATOM 2675 C C . THR A 1 348 ? 28.579 23.265 -12.745 1.00 80.94 348 THR A C 1
ATOM 2677 O O . THR A 1 348 ? 27.371 23.152 -12.528 1.00 80.94 348 THR A O 1
ATOM 2680 N N . ILE A 1 349 ? 29.413 22.225 -12.648 1.00 79.06 349 ILE A N 1
ATOM 2681 C CA . ILE A 1 349 ? 29.001 20.856 -12.321 1.00 79.06 349 ILE A CA 1
ATOM 2682 C C . ILE A 1 349 ? 28.497 20.800 -10.878 1.00 79.06 349 ILE A C 1
ATOM 2684 O O . ILE A 1 349 ? 27.450 20.205 -10.618 1.00 79.06 349 ILE A O 1
ATOM 2688 N N . GLN A 1 350 ? 29.182 21.469 -9.946 1.00 81.38 350 GLN A N 1
ATOM 2689 C CA . GLN A 1 350 ? 28.730 21.563 -8.553 1.00 81.38 350 GLN A CA 1
ATOM 2690 C C . GLN A 1 350 ? 27.343 22.218 -8.454 1.00 81.38 350 GLN A C 1
ATOM 2692 O O . GLN A 1 350 ? 26.449 21.672 -7.805 1.00 81.38 350 GLN A O 1
ATOM 2697 N N . GLN A 1 351 ? 27.119 23.327 -9.170 1.00 82.81 351 GLN A N 1
ATOM 2698 C CA . GLN A 1 351 ? 25.821 24.005 -9.209 1.00 82.81 351 GLN A CA 1
ATOM 2699 C C . GLN A 1 351 ? 24.714 23.121 -9.815 1.00 82.81 351 GLN A C 1
ATOM 2701 O O . GLN A 1 351 ? 23.567 23.144 -9.353 1.00 82.81 351 GLN A O 1
ATOM 2706 N N . GLN A 1 352 ? 25.029 22.321 -10.838 1.00 78.75 352 GLN A N 1
ATOM 2707 C CA . GLN A 1 352 ? 24.083 21.372 -11.432 1.00 78.75 352 GLN A CA 1
ATOM 2708 C C . GLN A 1 352 ? 23.721 20.236 -10.468 1.00 78.75 352 GLN A C 1
ATOM 2710 O O . GLN A 1 352 ? 22.539 19.912 -10.337 1.00 78.75 352 GLN A O 1
ATOM 2715 N N . ILE A 1 353 ? 24.706 19.665 -9.767 1.00 81.75 353 ILE A N 1
ATOM 2716 C CA . ILE A 1 353 ? 24.489 18.630 -8.746 1.00 81.75 353 ILE A CA 1
ATOM 2717 C C . ILE A 1 353 ? 23.614 19.180 -7.618 1.00 81.75 353 ILE A C 1
ATOM 2719 O O . ILE A 1 353 ? 22.634 18.544 -7.234 1.00 81.75 353 ILE A O 1
ATOM 2723 N N . GLU A 1 354 ? 23.907 20.386 -7.130 1.00 83.44 354 GLU A N 1
ATOM 2724 C CA . GLU A 1 354 ? 23.102 21.042 -6.100 1.00 83.44 354 GLU A CA 1
ATOM 2725 C C . GLU A 1 354 ? 21.658 21.264 -6.576 1.00 83.44 354 GLU A C 1
ATOM 2727 O O . GLU A 1 354 ? 20.701 20.938 -5.874 1.00 83.44 354 GLU A O 1
ATOM 2732 N N . THR A 1 355 ? 21.480 21.741 -7.811 1.00 81.31 355 THR A N 1
ATOM 2733 C CA . THR A 1 355 ? 20.151 21.945 -8.403 1.00 81.31 355 THR A CA 1
ATOM 2734 C C . THR A 1 355 ? 19.375 20.631 -8.514 1.00 81.31 355 THR A C 1
ATOM 2736 O O . THR A 1 355 ? 18.190 20.586 -8.174 1.00 81.31 355 THR A O 1
ATOM 2739 N N . LEU A 1 356 ? 20.028 19.548 -8.941 1.00 81.00 356 LEU A N 1
ATOM 2740 C CA . LEU A 1 356 ? 19.418 18.223 -9.040 1.00 81.00 356 LEU A CA 1
ATOM 2741 C C . LEU A 1 356 ? 19.023 17.671 -7.670 1.00 81.00 356 LEU A C 1
ATOM 2743 O O . LEU A 1 356 ? 17.916 17.151 -7.512 1.00 81.00 356 LEU A O 1
ATOM 2747 N N . ASN A 1 357 ? 19.899 17.814 -6.679 1.00 84.12 357 ASN A N 1
ATOM 2748 C CA . ASN A 1 357 ? 19.627 17.397 -5.309 1.00 84.12 357 ASN A CA 1
ATOM 2749 C C . ASN A 1 357 ? 18.436 18.169 -4.734 1.00 84.12 357 ASN A C 1
ATOM 2751 O O . ASN A 1 357 ? 17.561 17.565 -4.113 1.00 84.12 357 ASN A O 1
ATOM 2755 N N . ASN A 1 358 ? 18.330 19.470 -5.019 1.00 84.50 358 ASN A N 1
ATOM 2756 C CA . ASN A 1 358 ? 17.197 20.294 -4.600 1.00 84.50 358 ASN A CA 1
ATOM 2757 C C . ASN A 1 358 ? 15.882 19.847 -5.259 1.00 84.50 358 ASN A C 1
ATOM 2759 O O . ASN A 1 358 ? 14.875 19.678 -4.571 1.00 84.50 358 ASN A O 1
ATOM 2763 N N . ILE A 1 359 ? 15.886 19.591 -6.574 1.00 84.06 359 ILE A N 1
ATOM 2764 C CA . ILE A 1 359 ? 14.711 19.074 -7.300 1.00 84.06 359 ILE A CA 1
ATOM 2765 C C . ILE A 1 359 ? 14.299 17.710 -6.737 1.00 84.06 359 ILE A C 1
ATOM 2767 O O . ILE A 1 359 ? 13.130 17.499 -6.424 1.00 84.06 359 ILE A O 1
ATOM 2771 N N . THR A 1 360 ? 15.251 16.798 -6.555 1.00 86.19 360 THR A N 1
ATOM 2772 C CA . THR A 1 360 ? 14.989 15.437 -6.065 1.00 86.19 360 THR A CA 1
ATOM 2773 C C . THR A 1 360 ? 14.446 15.459 -4.637 1.00 86.19 360 THR A C 1
ATOM 2775 O O . THR A 1 360 ? 13.451 14.797 -4.347 1.00 86.19 360 THR A O 1
ATOM 2778 N N . THR A 1 361 ? 15.024 16.285 -3.762 1.00 86.94 361 THR A N 1
ATOM 2779 C CA . THR A 1 361 ? 14.572 16.460 -2.372 1.00 86.94 361 THR A CA 1
ATOM 2780 C C . THR A 1 361 ? 13.164 17.052 -2.311 1.00 86.94 361 THR A C 1
ATOM 2782 O O . THR A 1 361 ? 12.318 16.578 -1.546 1.00 86.94 361 THR A O 1
ATOM 2785 N N . HIS A 1 362 ? 12.873 18.049 -3.152 1.00 87.00 362 HIS A N 1
ATOM 2786 C CA . HIS A 1 362 ? 11.532 18.615 -3.262 1.00 87.00 362 HIS A CA 1
ATOM 2787 C C . HIS A 1 362 ? 10.536 17.570 -3.784 1.00 87.00 362 HIS A C 1
ATOM 2789 O O . HIS A 1 362 ? 9.477 17.384 -3.193 1.00 87.00 362 HIS A O 1
ATOM 2795 N N . ALA A 1 363 ? 10.879 16.822 -4.838 1.00 90.19 363 ALA A N 1
ATOM 2796 C CA . ALA A 1 363 ? 10.018 15.774 -5.386 1.00 90.19 363 ALA A CA 1
ATOM 2797 C C . ALA A 1 363 ? 9.731 14.670 -4.367 1.00 90.19 363 ALA A C 1
ATOM 2799 O O . ALA A 1 363 ? 8.596 14.195 -4.286 1.00 90.19 363 ALA A O 1
ATOM 2800 N N . LEU A 1 364 ? 10.738 14.275 -3.585 1.00 91.69 364 LEU A N 1
ATOM 2801 C CA . LEU A 1 364 ? 10.598 13.300 -2.509 1.00 91.69 364 LEU A CA 1
ATOM 2802 C C . LEU A 1 364 ? 9.640 13.822 -1.435 1.00 91.69 364 LEU A C 1
ATOM 2804 O O . LEU A 1 364 ? 8.688 13.135 -1.078 1.00 91.69 364 LEU A O 1
ATOM 2808 N N . THR A 1 365 ? 9.827 15.066 -0.994 1.00 90.75 365 THR A N 1
ATOM 2809 C CA . THR A 1 365 ? 8.960 15.726 -0.007 1.00 90.75 365 THR A CA 1
ATOM 2810 C C . THR A 1 365 ? 7.510 15.807 -0.489 1.00 90.75 365 THR A C 1
ATOM 2812 O O . THR A 1 365 ? 6.596 15.350 0.204 1.00 90.75 365 THR A O 1
ATOM 2815 N N . SER A 1 366 ? 7.287 16.314 -1.705 1.00 91.88 366 SER A N 1
ATOM 2816 C CA . SER A 1 366 ? 5.954 16.398 -2.305 1.00 91.88 366 SER A CA 1
ATOM 2817 C C . SER A 1 366 ? 5.320 15.010 -2.477 1.00 91.88 366 SER A C 1
ATOM 2819 O O . SER A 1 366 ? 4.123 14.847 -2.239 1.00 91.88 366 SER A O 1
ATOM 2821 N N . SER A 1 367 ? 6.106 13.994 -2.857 1.00 94.19 367 SER A N 1
ATOM 2822 C CA . SER A 1 367 ? 5.630 12.610 -2.989 1.00 94.19 367 SER A CA 1
ATOM 2823 C C . SER A 1 367 ? 5.204 12.035 -1.638 1.00 94.19 367 SER A C 1
ATOM 2825 O O . SER A 1 367 ? 4.166 11.381 -1.557 1.00 94.19 367 SER A O 1
ATOM 2827 N N . THR A 1 368 ? 5.969 12.290 -0.573 1.00 94.19 368 THR A N 1
ATOM 2828 C CA . THR A 1 368 ? 5.671 11.815 0.788 1.00 94.19 368 THR A CA 1
ATOM 2829 C C . THR A 1 368 ? 4.368 12.419 1.305 1.00 94.19 368 THR A C 1
ATOM 2831 O O . THR A 1 368 ? 3.514 11.702 1.826 1.00 94.19 368 THR A O 1
ATOM 2834 N N . ILE A 1 369 ? 4.166 13.724 1.098 1.00 94.19 369 ILE A N 1
ATOM 2835 C CA . ILE A 1 369 ? 2.915 14.419 1.441 1.00 94.19 369 ILE A CA 1
ATOM 2836 C C . ILE A 1 369 ? 1.736 13.820 0.667 1.00 94.19 369 ILE A C 1
ATOM 2838 O O . ILE A 1 369 ? 0.675 13.556 1.242 1.00 94.19 369 ILE A O 1
ATOM 2842 N N . LEU A 1 370 ? 1.916 13.578 -0.633 1.00 95.50 370 LEU A N 1
ATOM 2843 C CA . LEU A 1 370 ? 0.882 12.987 -1.474 1.00 95.50 370 LEU A CA 1
ATOM 2844 C C . LEU A 1 370 ? 0.527 11.566 -1.011 1.00 95.50 370 LEU A C 1
ATOM 2846 O O . LEU A 1 370 ? -0.653 11.247 -0.893 1.00 95.50 370 LEU A O 1
ATOM 2850 N N . TYR A 1 371 ? 1.519 10.738 -0.677 1.00 96.75 371 TYR A N 1
ATOM 2851 C CA . TYR A 1 371 ? 1.291 9.387 -0.164 1.00 96.75 371 TYR A CA 1
ATOM 2852 C C . TYR A 1 371 ? 0.600 9.380 1.207 1.00 96.75 371 TYR A C 1
ATOM 2854 O O . TYR A 1 371 ? -0.363 8.638 1.388 1.00 96.75 371 TYR A O 1
ATOM 2862 N N . ARG A 1 372 ? 0.975 10.272 2.136 1.00 96.00 372 ARG A N 1
ATOM 2863 C CA . ARG A 1 372 ? 0.234 10.458 3.401 1.00 96.00 372 ARG A CA 1
ATOM 2864 C C . ARG A 1 372 ? -1.217 10.882 3.161 1.00 96.00 372 ARG A C 1
ATOM 2866 O O . ARG A 1 372 ? -2.128 10.373 3.806 1.00 96.00 372 ARG A O 1
ATOM 2873 N N . THR A 1 373 ? -1.462 11.743 2.177 1.00 96.88 373 THR A N 1
ATOM 2874 C CA . THR A 1 373 ? -2.829 12.144 1.796 1.00 96.88 373 THR A CA 1
ATOM 2875 C C . THR A 1 373 ? -3.629 10.956 1.237 1.00 96.88 373 THR A C 1
ATOM 2877 O O . THR A 1 373 ? -4.807 10.792 1.565 1.00 96.88 373 THR A O 1
ATOM 2880 N N . LEU A 1 374 ? -2.990 10.083 0.445 1.00 97.38 374 LEU A N 1
ATOM 2881 C CA . LEU A 1 374 ? -3.592 8.833 -0.034 1.00 97.38 374 LEU A CA 1
ATOM 2882 C C . LEU A 1 374 ? -3.902 7.864 1.115 1.00 97.38 374 LEU A C 1
ATOM 2884 O O . LEU A 1 374 ? -4.977 7.266 1.103 1.00 97.38 374 LEU A O 1
ATOM 2888 N N . LEU A 1 375 ? -3.022 7.753 2.117 1.00 97.75 375 LEU A N 1
ATOM 2889 C CA . LEU A 1 375 ? -3.267 6.960 3.328 1.00 97.75 375 LEU A CA 1
ATOM 2890 C C . LEU A 1 375 ? -4.505 7.454 4.076 1.00 97.75 375 LEU A C 1
ATOM 2892 O O . LEU A 1 375 ? -5.400 6.660 4.335 1.00 97.75 375 LEU A O 1
ATOM 2896 N N . LEU A 1 376 ? -4.634 8.760 4.328 1.00 98.31 376 LEU A N 1
ATOM 2897 C CA . LEU A 1 376 ? -5.827 9.313 4.985 1.00 98.31 376 LEU A CA 1
ATOM 2898 C C . LEU A 1 376 ? -7.110 9.036 4.195 1.00 98.31 376 LEU A C 1
ATOM 2900 O O . LEU A 1 376 ? -8.155 8.730 4.776 1.00 98.31 376 LEU A O 1
ATOM 2904 N N . ARG A 1 377 ? -7.040 9.107 2.861 1.00 97.94 377 ARG A N 1
ATOM 2905 C CA . ARG A 1 377 ? -8.183 8.792 1.996 1.00 97.94 377 ARG A CA 1
ATOM 2906 C C . ARG A 1 377 ? -8.561 7.319 2.117 1.00 97.94 377 ARG A C 1
ATOM 2908 O O . ARG A 1 377 ? -9.741 6.995 2.233 1.00 97.94 377 ARG A O 1
ATOM 2915 N N . ALA A 1 378 ? -7.564 6.443 2.092 1.00 98.38 378 ALA A N 1
ATOM 2916 C CA . ALA A 1 378 ? -7.739 5.011 2.251 1.00 98.38 378 ALA A CA 1
ATOM 2917 C C . ALA A 1 378 ? -8.283 4.643 3.640 1.00 98.38 378 ALA A C 1
ATOM 2919 O O . ALA A 1 378 ? -9.165 3.791 3.736 1.00 98.38 378 ALA A O 1
ATOM 2920 N N . THR A 1 379 ? -7.850 5.326 4.701 1.00 98.50 379 THR A N 1
ATOM 2921 C CA . THR A 1 379 ? -8.384 5.165 6.061 1.00 98.50 379 THR A CA 1
ATOM 2922 C C . THR A 1 379 ? -9.862 5.547 6.118 1.00 98.50 379 THR A C 1
ATOM 2924 O O . THR A 1 379 ? -10.674 4.777 6.631 1.00 98.50 379 THR A O 1
ATOM 2927 N N . ALA A 1 380 ? -10.249 6.675 5.511 1.00 98.50 380 ALA A N 1
ATOM 2928 C CA . ALA A 1 380 ? -11.653 7.077 5.410 1.00 98.50 380 ALA A CA 1
ATOM 2929 C C . ALA A 1 380 ? -12.505 6.034 4.659 1.00 98.50 380 ALA A C 1
ATOM 2931 O O . ALA A 1 380 ? -13.610 5.698 5.086 1.00 98.50 380 ALA A O 1
ATOM 2932 N N . GLN A 1 381 ? -11.976 5.486 3.560 1.00 98.44 381 GLN A N 1
ATOM 2933 C CA . GLN A 1 381 ? -12.640 4.435 2.787 1.00 98.44 381 GLN A CA 1
ATOM 2934 C C . GLN A 1 381 ? -12.771 3.127 3.580 1.00 98.44 381 GLN A C 1
ATOM 2936 O O . GLN A 1 381 ? -13.809 2.472 3.514 1.00 98.44 381 GLN A O 1
ATOM 2941 N N . THR A 1 382 ? -11.739 2.767 4.341 1.00 98.31 382 THR A N 1
ATOM 2942 C CA . THR A 1 382 ? -11.705 1.557 5.174 1.00 98.31 382 THR A CA 1
ATOM 2943 C C . THR A 1 382 ? -12.737 1.644 6.296 1.00 98.31 382 THR A C 1
ATOM 2945 O O . THR A 1 382 ? -13.508 0.707 6.485 1.00 98.31 382 THR A O 1
ATOM 2948 N N . LEU A 1 383 ? -12.834 2.788 6.984 1.00 98.12 383 LEU A N 1
ATOM 2949 C CA . LEU A 1 383 ? -13.886 3.036 7.978 1.00 98.12 383 LEU A CA 1
ATOM 2950 C C . LEU A 1 383 ? -15.289 2.901 7.384 1.00 98.12 383 LEU A C 1
ATOM 2952 O O . LEU A 1 383 ? -16.166 2.291 7.992 1.00 98.12 383 LEU A O 1
ATOM 2956 N N . LEU A 1 384 ? -15.497 3.472 6.195 1.00 97.62 384 LEU A N 1
ATOM 2957 C CA . LEU A 1 384 ? -16.786 3.444 5.511 1.00 97.62 384 LEU A CA 1
ATOM 2958 C C . LEU A 1 384 ? -17.198 2.014 5.133 1.00 97.62 384 LEU A C 1
ATOM 2960 O O . LEU A 1 384 ? -18.352 1.631 5.315 1.00 97.62 384 LEU A O 1
ATOM 2964 N N . ASN A 1 385 ? -16.254 1.222 4.623 1.00 98.06 385 ASN A N 1
ATOM 2965 C CA . ASN A 1 385 ? -16.510 -0.144 4.168 1.00 98.06 385 ASN A CA 1
ATOM 2966 C C . ASN A 1 385 ? -16.720 -1.131 5.323 1.00 98.06 385 ASN A C 1
ATOM 2968 O O . ASN A 1 385 ? -17.441 -2.112 5.151 1.00 98.06 385 ASN A O 1
ATOM 2972 N N . ASN A 1 386 ? -16.117 -0.867 6.485 1.00 97.62 386 ASN A N 1
ATOM 2973 C CA . ASN A 1 386 ? -16.055 -1.810 7.602 1.00 97.62 386 ASN A CA 1
ATOM 2974 C C . ASN A 1 386 ? -16.897 -1.388 8.822 1.00 97.62 386 ASN A C 1
ATOM 2976 O O . ASN A 1 386 ? -16.682 -1.890 9.923 1.00 97.62 386 ASN A O 1
ATOM 2980 N N . TRP A 1 387 ? -17.901 -0.515 8.649 1.00 96.56 387 TRP A N 1
ATOM 2981 C CA . TRP A 1 387 ? -18.818 -0.121 9.735 1.00 96.56 387 TRP A CA 1
ATOM 2982 C C . TRP A 1 387 ? -19.437 -1.321 10.460 1.00 96.56 387 TRP A C 1
ATOM 2984 O O . TRP A 1 387 ? -19.482 -1.362 11.690 1.00 96.56 387 TRP A O 1
ATOM 2994 N N . ASP A 1 388 ? -19.929 -2.300 9.698 1.00 95.50 388 ASP A N 1
ATOM 2995 C CA . ASP A 1 388 ? -20.615 -3.454 10.276 1.00 95.50 388 ASP A CA 1
ATOM 2996 C C . ASP A 1 388 ? -19.640 -4.286 11.129 1.00 95.50 388 ASP A C 1
ATOM 2998 O O . ASP A 1 388 ? -20.015 -4.750 12.200 1.00 95.50 388 ASP A O 1
ATOM 3002 N N . GLN A 1 389 ? -18.374 -4.406 10.716 1.00 94.56 389 GLN A N 1
ATOM 3003 C CA . GLN A 1 389 ? -17.332 -5.095 11.484 1.00 94.56 389 GLN A CA 1
ATOM 3004 C C . GLN A 1 389 ? -16.972 -4.331 12.766 1.00 94.56 389 GLN A C 1
ATOM 3006 O O . GLN A 1 389 ? -16.835 -4.945 13.816 1.00 94.56 389 GLN A O 1
ATOM 3011 N N . LEU A 1 390 ? -16.897 -2.997 12.706 1.00 94.44 390 LEU A N 1
ATOM 3012 C CA . LEU A 1 390 ? -16.593 -2.141 13.862 1.00 94.44 390 LEU A CA 1
ATOM 3013 C C . LEU A 1 390 ? -17.707 -2.092 14.911 1.00 94.44 390 LEU A C 1
ATOM 3015 O O . LEU A 1 390 ? -17.455 -1.808 16.080 1.00 94.44 390 LEU A O 1
ATOM 3019 N N . THR A 1 391 ? -18.947 -2.335 14.494 1.00 93.75 391 THR A N 1
ATOM 3020 C CA . THR A 1 391 ? -20.120 -2.273 15.375 1.00 93.75 391 THR A CA 1
ATOM 3021 C C . THR A 1 391 ? -20.642 -3.637 15.801 1.00 93.75 391 THR A C 1
ATOM 3023 O O . THR A 1 391 ? -21.521 -3.697 16.661 1.00 93.75 391 THR A O 1
ATOM 3026 N N . THR A 1 392 ? -20.133 -4.729 15.230 1.00 91.75 392 THR A N 1
ATOM 3027 C CA . THR A 1 392 ? -20.549 -6.081 15.613 1.00 91.75 392 THR A CA 1
ATOM 3028 C C . THR A 1 392 ? -20.098 -6.378 17.038 1.00 91.75 392 THR A C 1
ATOM 3030 O O . THR A 1 392 ? -18.927 -6.234 17.368 1.00 91.75 392 THR A O 1
ATOM 3033 N N . ILE A 1 393 ? -21.050 -6.788 17.876 1.00 88.25 393 ILE A N 1
ATOM 3034 C CA . ILE A 1 393 ? -20.788 -7.238 19.245 1.00 88.25 393 ILE A CA 1
ATOM 3035 C C . ILE A 1 393 ? -20.227 -8.661 19.156 1.00 88.25 393 ILE A C 1
ATOM 3037 O O . ILE A 1 393 ? -20.908 -9.547 18.625 1.00 88.25 393 ILE A O 1
ATOM 3041 N N . THR A 1 394 ? -19.004 -8.886 19.639 1.00 88.81 394 THR A N 1
ATOM 3042 C CA . THR A 1 394 ? -18.377 -10.219 19.593 1.00 88.81 394 THR A CA 1
ATOM 3043 C C . THR A 1 394 ? -18.983 -11.160 20.637 1.00 88.81 394 THR A C 1
ATOM 3045 O O . THR A 1 394 ? -19.690 -10.742 21.558 1.00 88.81 394 THR A O 1
ATOM 3048 N N . SER A 1 395 ? -18.722 -12.467 20.531 1.00 84.19 395 SER A N 1
ATOM 3049 C CA . SER A 1 395 ? -19.055 -13.401 21.619 1.00 84.19 395 SER A CA 1
ATOM 3050 C C . SER A 1 395 ? -18.364 -13.005 22.924 1.00 84.19 395 SER A C 1
ATOM 3052 O O . SER A 1 395 ? -18.987 -13.070 23.983 1.00 84.19 395 SER A O 1
ATOM 3054 N N . GLY A 1 396 ? -17.126 -12.511 22.830 1.00 81.12 396 GLY A N 1
ATOM 3055 C CA . GLY A 1 396 ? -16.376 -11.984 23.961 1.00 81.12 396 GLY A CA 1
ATOM 3056 C C . GLY A 1 396 ? -17.100 -10.831 24.654 1.00 81.12 396 GLY A C 1
ATOM 3057 O O . GLY A 1 396 ? -17.211 -10.838 25.879 1.00 81.12 396 GLY A O 1
ATOM 3058 N N . ASP A 1 397 ? -17.651 -9.874 23.902 1.00 83.31 397 ASP A N 1
ATOM 3059 C CA . ASP A 1 397 ? -18.479 -8.793 24.456 1.00 83.31 397 ASP A CA 1
ATOM 3060 C C . ASP A 1 397 ? -19.722 -9.314 25.199 1.00 83.31 397 ASP A C 1
ATOM 3062 O O . ASP A 1 397 ? -20.088 -8.799 26.261 1.00 83.31 397 ASP A O 1
ATOM 3066 N N . ILE A 1 398 ? -20.388 -10.334 24.645 1.00 84.31 398 ILE A N 1
ATOM 3067 C CA . ILE A 1 398 ? -21.593 -10.939 25.236 1.00 84.31 398 ILE A CA 1
ATOM 3068 C C . ILE A 1 398 ? -21.271 -11.583 26.578 1.00 84.31 398 ILE A C 1
ATOM 3070 O O . ILE A 1 398 ? -21.965 -11.338 27.572 1.00 84.31 398 ILE A O 1
ATOM 3074 N N . ASP A 1 399 ? -20.205 -12.373 26.616 1.00 79.75 399 ASP A N 1
ATOM 3075 C CA . ASP A 1 399 ? -19.779 -13.051 27.831 1.00 79.75 399 ASP A CA 1
ATOM 3076 C C . ASP A 1 399 ? -19.349 -12.036 28.899 1.00 79.75 399 ASP A C 1
ATOM 3078 O O . ASP A 1 399 ? -19.725 -12.168 30.065 1.00 79.75 399 ASP A O 1
ATOM 3082 N N . ARG A 1 400 ? -18.662 -10.956 28.507 1.00 74.94 400 ARG A N 1
ATOM 3083 C CA . ARG A 1 400 ? -18.305 -9.851 29.410 1.00 74.94 400 ARG A CA 1
ATOM 3084 C C . ARG A 1 400 ? -19.519 -9.202 30.045 1.00 74.94 400 ARG A C 1
ATOM 3086 O O . ARG A 1 400 ? -19.584 -9.087 31.269 1.00 74.94 400 ARG A O 1
ATOM 3093 N N . ALA A 1 401 ? -20.479 -8.795 29.225 1.00 82.25 401 ALA A N 1
ATOM 3094 C CA . ALA A 1 401 ? -21.672 -8.127 29.709 1.00 82.25 401 ALA A CA 1
ATOM 3095 C C . ALA A 1 401 ? -22.479 -9.004 30.671 1.00 82.25 401 ALA A C 1
ATOM 3097 O O . ALA A 1 401 ? -23.003 -8.519 31.678 1.00 82.25 401 ALA A O 1
ATOM 3098 N N . ALA A 1 402 ? -22.521 -10.315 30.408 1.00 79.12 402 ALA A N 1
ATOM 3099 C CA . ALA A 1 402 ? -23.147 -11.278 31.304 1.00 79.12 402 ALA A CA 1
ATOM 3100 C C . ALA A 1 402 ? -22.465 -11.317 32.685 1.00 79.12 402 ALA A C 1
ATOM 3102 O O . ALA A 1 402 ? -23.145 -11.451 33.706 1.00 79.12 402 ALA A O 1
ATOM 3103 N N . ILE A 1 403 ? -21.140 -11.162 32.739 1.00 77.25 403 ILE A N 1
ATOM 3104 C CA . ILE A 1 403 ? -20.355 -11.193 33.983 1.00 77.25 403 ILE A CA 1
ATOM 3105 C C . ILE A 1 403 ? -20.437 -9.883 34.745 1.00 77.25 403 ILE A C 1
ATOM 3107 O O . ILE A 1 403 ? -20.679 -9.883 35.955 1.00 77.25 403 ILE A O 1
ATOM 3111 N N . SER A 1 404 ? -20.248 -8.765 34.048 1.00 76.38 404 SER A N 1
ATOM 3112 C CA . SER A 1 404 ? -20.332 -7.431 34.637 1.00 76.38 404 SER A CA 1
ATOM 3113 C C . SER A 1 404 ? -21.762 -7.066 35.036 1.00 76.38 404 SER A C 1
ATOM 3115 O O . SER A 1 404 ? -21.968 -6.076 35.738 1.00 76.38 404 SER A O 1
ATOM 3117 N N . LYS A 1 405 ? -22.747 -7.880 34.623 1.00 82.38 405 LYS A N 1
ATOM 3118 C CA . LYS A 1 405 ? -24.184 -7.605 34.739 1.00 82.38 405 LYS A CA 1
ATOM 3119 C C . LYS A 1 405 ? -24.547 -6.280 34.068 1.00 82.38 405 LYS A C 1
ATOM 3121 O O . LYS A 1 405 ? -25.448 -5.578 34.524 1.00 82.38 405 LYS A O 1
ATOM 3126 N N . THR A 1 406 ? -23.824 -5.938 33.003 1.00 81.50 406 THR A N 1
ATOM 3127 C CA . THR A 1 406 ? -24.121 -4.772 32.177 1.00 81.50 406 THR A CA 1
ATOM 3128 C C . THR A 1 406 ? -25.147 -5.191 31.137 1.00 81.50 406 THR A C 1
ATOM 3130 O O . THR A 1 406 ? -24.997 -6.222 30.484 1.00 81.50 406 THR A O 1
ATOM 3133 N N . GLU A 1 407 ? -26.208 -4.409 30.974 1.00 79.94 407 GLU A N 1
ATOM 3134 C CA . GLU A 1 407 ? -27.158 -4.648 29.893 1.00 79.94 407 GLU A CA 1
ATOM 3135 C C . GLU A 1 407 ? -26.488 -4.302 28.562 1.00 79.94 407 GLU A C 1
ATOM 3137 O O . GLU A 1 407 ? -26.104 -3.155 28.328 1.00 79.94 407 GLU A O 1
ATOM 3142 N N . LEU A 1 408 ? -26.338 -5.298 27.687 1.00 78.44 408 LEU A N 1
ATOM 3143 C CA . LEU A 1 408 ? -25.992 -5.026 26.299 1.00 78.44 408 LEU A CA 1
ATOM 3144 C C . LEU A 1 408 ? -27.167 -4.362 25.590 1.00 78.44 408 LEU A C 1
ATOM 3146 O O . LEU A 1 408 ? -28.329 -4.620 25.933 1.00 78.44 408 LEU A O 1
ATOM 3150 N N . PRO A 1 409 ? -26.889 -3.562 24.548 1.00 77.88 409 PRO A N 1
ATOM 3151 C CA . PRO A 1 409 ? -27.923 -3.142 23.626 1.00 77.88 409 PRO A CA 1
ATOM 3152 C C . PRO A 1 409 ? -28.729 -4.361 23.169 1.00 77.88 409 PRO A C 1
ATOM 3154 O O . PRO A 1 409 ? -28.176 -5.404 22.831 1.00 77.88 409 PRO A O 1
ATOM 3157 N N . SER A 1 410 ? -30.055 -4.228 23.127 1.00 73.19 410 SER A N 1
ATOM 3158 C CA . SER A 1 410 ? -30.933 -5.292 22.610 1.00 73.19 410 SER A CA 1
ATOM 3159 C C . SER A 1 410 ? -30.643 -5.671 21.145 1.00 73.19 410 SER A C 1
ATOM 3161 O O . SER A 1 410 ? -31.105 -6.703 20.661 1.00 73.19 410 SER A O 1
ATOM 3163 N N . THR A 1 411 ? -29.886 -4.832 20.436 1.00 73.56 411 THR A N 1
ATOM 3164 C CA . THR A 1 411 ? -29.385 -5.060 19.084 1.00 73.56 411 THR A CA 1
ATOM 3165 C C . THR A 1 411 ? -28.027 -5.757 19.128 1.00 73.56 411 THR A C 1
ATOM 3167 O O . THR A 1 411 ? -27.156 -5.369 19.894 1.00 73.56 411 THR A O 1
ATOM 3170 N N . SER A 1 412 ? -27.789 -6.720 18.231 1.00 75.19 412 SER A N 1
ATOM 3171 C CA . SER A 1 412 ? -26.485 -7.393 18.054 1.00 75.19 412 SER A CA 1
ATOM 3172 C C . SER A 1 412 ? -25.367 -6.481 17.520 1.00 75.19 412 SER A C 1
ATOM 3174 O O . SER A 1 412 ? -24.297 -6.954 17.148 1.00 75.19 412 SER A O 1
ATOM 3176 N N . GLN A 1 413 ? -25.641 -5.183 17.410 1.00 81.31 413 GLN A N 1
ATOM 3177 C CA . GLN A 1 413 ? -24.745 -4.165 16.894 1.00 81.31 413 GLN A CA 1
ATOM 3178 C C . GLN A 1 413 ? -24.779 -2.950 17.813 1.00 81.31 413 GLN A C 1
ATOM 3180 O O . GLN A 1 413 ? -25.848 -2.546 18.293 1.00 81.31 413 GLN A O 1
ATOM 3185 N N . ARG A 1 414 ? -23.604 -2.355 18.011 1.00 83.88 414 ARG A N 1
ATOM 3186 C CA . ARG A 1 414 ? -23.429 -1.035 18.611 1.00 83.88 414 ARG A CA 1
ATOM 3187 C C . ARG A 1 414 ? -24.012 0.008 17.652 1.00 83.88 414 ARG A C 1
ATOM 3189 O O . ARG A 1 414 ? -23.809 -0.059 16.443 1.00 83.88 414 ARG A O 1
ATOM 3196 N N . ALA A 1 415 ? -24.781 0.958 18.178 1.00 89.94 415 ALA A N 1
ATOM 3197 C CA . ALA A 1 415 ? -25.419 1.984 17.349 1.00 89.94 415 ALA A CA 1
ATOM 3198 C C . ALA A 1 415 ? -24.444 3.096 16.925 1.00 89.94 415 ALA A C 1
ATOM 3200 O O . ALA A 1 415 ? -24.727 3.842 15.982 1.00 89.94 415 ALA A O 1
ATOM 3201 N N . THR A 1 416 ? -23.326 3.217 17.643 1.00 93.88 416 THR A N 1
ATOM 3202 C CA . THR A 1 416 ? -22.436 4.370 17.600 1.00 93.88 416 THR A CA 1
ATOM 3203 C C . THR A 1 416 ? -20.960 3.979 17.708 1.00 93.88 416 THR A C 1
ATOM 3205 O O . THR A 1 416 ? -20.624 2.914 18.225 1.00 93.88 416 THR A O 1
ATOM 3208 N N . ILE A 1 417 ? -20.081 4.854 17.210 1.00 95.44 417 ILE A N 1
ATOM 3209 C CA . ILE A 1 417 ? -18.618 4.773 17.348 1.00 95.44 417 ILE A CA 1
ATOM 3210 C C . ILE A 1 417 ? -18.101 6.086 17.950 1.00 95.44 417 ILE A C 1
ATOM 3212 O O . ILE A 1 417 ? -18.609 7.159 17.621 1.00 95.44 417 ILE A O 1
ATOM 3216 N N . ASN A 1 418 ? -17.085 6.017 18.815 1.00 95.75 418 ASN A N 1
ATOM 3217 C CA . ASN A 1 418 ? -16.479 7.207 19.411 1.00 95.75 418 ASN A CA 1
ATOM 3218 C C . ASN A 1 418 ? -15.746 8.046 18.350 1.00 95.75 418 ASN A C 1
ATOM 3220 O O . ASN A 1 418 ? -14.806 7.592 17.690 1.00 95.75 418 ASN A O 1
ATOM 3224 N N . ALA A 1 419 ? -16.168 9.295 18.210 1.00 96.44 419 ALA A N 1
ATOM 3225 C CA . ALA A 1 419 ? -15.675 10.191 17.181 1.00 96.44 419 ALA A CA 1
ATOM 3226 C C . ALA A 1 419 ? -14.234 10.669 17.445 1.00 96.44 419 ALA A C 1
ATOM 3228 O O . ALA A 1 419 ? -13.451 10.842 16.507 1.00 96.44 419 ALA A O 1
ATOM 3229 N N . LYS A 1 420 ? -13.837 10.801 18.719 1.00 95.94 420 LYS A N 1
ATOM 3230 C CA . LYS A 1 420 ? -12.462 11.144 19.104 1.00 95.94 420 LYS A CA 1
ATOM 3231 C C . LYS A 1 420 ? -11.476 10.026 18.755 1.00 95.94 420 LYS A C 1
ATOM 3233 O O . LYS A 1 420 ? -10.377 10.319 18.290 1.00 95.94 420 LYS A O 1
ATOM 3238 N N . SER A 1 421 ? -11.866 8.757 18.892 1.00 96.19 421 SER A N 1
ATOM 3239 C CA . SER A 1 421 ? -11.051 7.619 18.437 1.00 96.19 421 SER A CA 1
ATOM 3240 C C . SER A 1 421 ? -10.802 7.661 16.927 1.00 96.19 421 SER A C 1
ATOM 3242 O O . SER A 1 421 ? -9.678 7.422 16.490 1.00 96.19 421 SER A O 1
ATOM 3244 N N . ILE A 1 422 ? -11.809 8.044 16.132 1.00 97.44 422 ILE A N 1
ATOM 3245 C CA . ILE A 1 422 ? -11.647 8.235 14.683 1.00 97.44 422 ILE A CA 1
ATOM 3246 C C . ILE A 1 422 ? -10.669 9.378 14.396 1.00 97.44 422 ILE A C 1
ATOM 3248 O O . ILE A 1 422 ? -9.747 9.196 13.605 1.00 97.44 422 ILE A O 1
ATOM 3252 N N . GLN A 1 423 ? -10.815 10.531 15.057 1.00 97.31 423 GLN A N 1
ATOM 3253 C CA . GLN A 1 423 ? -9.876 11.647 14.899 1.00 97.31 423 GLN A CA 1
ATOM 3254 C C . GLN A 1 423 ? -8.432 11.220 15.210 1.00 97.31 423 GLN A C 1
ATOM 3256 O O . GLN A 1 423 ? -7.541 11.458 14.398 1.00 97.31 423 GLN A O 1
ATOM 3261 N N . ASN A 1 424 ? -8.210 10.548 16.343 1.00 96.44 424 ASN A N 1
ATOM 3262 C CA . ASN A 1 424 ? -6.883 10.083 16.754 1.00 96.44 424 ASN A CA 1
ATOM 3263 C C . ASN A 1 424 ? -6.274 9.108 15.730 1.00 96.44 424 ASN A C 1
ATOM 3265 O O . ASN A 1 424 ? -5.062 9.084 15.540 1.00 96.44 424 ASN A O 1
ATOM 3269 N N . MET A 1 425 ? -7.103 8.314 15.049 1.00 97.38 425 MET A N 1
ATOM 3270 C CA . MET A 1 425 ? -6.645 7.439 13.972 1.00 97.38 425 MET A CA 1
ATOM 3271 C C . MET A 1 425 ? -6.209 8.227 12.730 1.00 97.38 425 MET A C 1
ATOM 3273 O O . MET A 1 425 ? -5.169 7.920 12.153 1.00 97.38 425 MET A O 1
ATOM 3277 N N . PHE A 1 426 ? -6.940 9.274 12.331 1.00 97.81 426 PHE A N 1
ATOM 3278 C CA . PHE A 1 426 ? -6.477 10.167 11.258 1.00 97.81 426 PHE A CA 1
ATOM 3279 C C . PHE A 1 426 ? -5.166 10.869 11.634 1.00 97.81 426 PHE A C 1
ATOM 3281 O O . PHE A 1 426 ? -4.278 10.980 10.793 1.00 97.81 426 PHE A O 1
ATOM 3288 N N . GLU A 1 427 ? -5.017 11.301 12.889 1.00 96.38 427 GLU A N 1
ATOM 3289 C CA . GLU A 1 427 ? -3.764 11.877 13.398 1.00 96.38 427 GLU A CA 1
ATOM 3290 C C . GLU A 1 427 ? -2.610 10.862 13.309 1.00 96.38 427 GLU A C 1
ATOM 3292 O O . GLU A 1 427 ? -1.538 11.203 12.806 1.00 96.38 427 GLU A O 1
ATOM 3297 N N . ALA A 1 428 ? -2.853 9.601 13.686 1.00 96.12 428 ALA A N 1
ATOM 3298 C CA . ALA A 1 428 ? -1.860 8.533 13.606 1.00 96.12 428 ALA A CA 1
ATOM 3299 C C . ALA A 1 428 ? -1.381 8.284 12.162 1.00 96.12 428 ALA A C 1
ATOM 3301 O O . ALA A 1 428 ? -0.179 8.290 11.915 1.00 96.12 428 ALA A O 1
ATOM 3302 N N . TYR A 1 429 ? -2.288 8.144 11.187 1.00 96.44 429 TYR A N 1
ATOM 3303 C CA . TYR A 1 429 ? -1.906 7.949 9.776 1.00 96.44 429 TYR A CA 1
ATOM 3304 C C . TYR A 1 429 ? -1.281 9.194 9.126 1.00 96.44 429 TYR A C 1
ATOM 3306 O O . TYR A 1 429 ? -0.550 9.075 8.141 1.00 96.44 429 TYR A O 1
ATOM 3314 N N . ALA A 1 430 ? -1.564 10.393 9.641 1.00 95.00 430 ALA A N 1
ATOM 3315 C CA . ALA A 1 430 ? -0.995 11.627 9.109 1.00 95.00 430 ALA A CA 1
ATOM 3316 C C . ALA A 1 430 ? 0.442 11.868 9.575 1.00 95.00 430 ALA A C 1
ATOM 3318 O O . ALA A 1 430 ? 1.224 12.460 8.825 1.00 95.00 430 ALA A O 1
ATOM 3319 N N . HIS A 1 431 ? 0.787 11.457 10.799 1.00 92.19 431 HIS A N 1
ATOM 3320 C CA . HIS A 1 431 ? 2.017 11.906 11.454 1.00 92.19 431 HIS A CA 1
ATOM 3321 C C . HIS A 1 431 ? 2.891 10.799 12.027 1.00 92.19 431 HIS A C 1
ATOM 3323 O O . HIS A 1 431 ? 4.099 11.009 12.102 1.00 92.19 431 HIS A O 1
ATOM 3329 N N . ASN A 1 432 ? 2.319 9.651 12.374 1.00 92.75 432 ASN A N 1
ATOM 3330 C CA . ASN A 1 432 ? 2.983 8.675 13.223 1.00 92.75 432 ASN A CA 1
ATOM 3331 C C . ASN A 1 432 ? 3.332 7.386 12.473 1.00 92.75 432 ASN A C 1
ATOM 3333 O O . ASN A 1 432 ? 2.984 7.197 11.305 1.00 92.75 432 ASN A O 1
ATOM 3337 N N . SER A 1 433 ? 4.027 6.500 13.179 1.00 93.50 433 SER A N 1
ATOM 3338 C CA . SER A 1 433 ? 4.502 5.210 12.698 1.00 93.50 433 SER A CA 1
ATOM 3339 C C . SER A 1 433 ? 3.400 4.129 12.648 1.00 93.50 433 SER A C 1
ATOM 3341 O O . SER A 1 433 ? 2.335 4.282 13.262 1.00 93.50 433 SER A O 1
ATOM 3343 N N . PRO A 1 434 ? 3.634 2.994 11.956 1.00 95.31 434 PRO A N 1
ATOM 3344 C CA . PRO A 1 434 ? 2.696 1.873 11.882 1.00 95.31 434 PRO A CA 1
ATOM 3345 C C . PRO A 1 434 ? 2.265 1.322 13.244 1.00 95.31 434 PRO A C 1
ATOM 3347 O O . PRO A 1 434 ? 1.147 0.825 13.393 1.00 95.31 434 PRO A O 1
ATOM 3350 N N . GLN A 1 435 ? 3.117 1.446 14.264 1.00 94.94 435 GLN A N 1
ATOM 3351 C CA . GLN A 1 435 ? 2.783 1.074 15.635 1.00 94.94 435 GLN A CA 1
ATOM 3352 C C . GLN A 1 435 ? 1.597 1.884 16.167 1.00 94.94 435 GLN A C 1
ATOM 3354 O O . GLN A 1 435 ? 0.673 1.319 16.759 1.00 94.94 435 GLN A O 1
ATOM 3359 N N . ASP A 1 436 ? 1.595 3.189 15.919 1.00 96.06 436 ASP A N 1
ATOM 3360 C CA . ASP A 1 436 ? 0.524 4.083 16.345 1.00 96.06 436 ASP A CA 1
ATOM 3361 C C . ASP A 1 436 ? -0.751 3.866 15.528 1.00 96.06 436 ASP A C 1
ATOM 3363 O O . ASP A 1 436 ? -1.854 4.011 16.060 1.00 96.06 436 ASP A O 1
ATOM 3367 N N . TRP A 1 437 ? -0.630 3.434 14.267 1.00 96.50 437 TRP A N 1
ATOM 3368 C CA . TRP A 1 437 ? -1.787 3.041 13.458 1.00 96.50 437 TRP A CA 1
ATOM 3369 C C . TRP A 1 437 ? -2.501 1.857 14.107 1.00 96.50 437 TRP A C 1
ATOM 3371 O O . TRP A 1 437 ? -3.695 1.947 14.396 1.00 96.50 437 TRP A O 1
ATOM 3381 N N . VAL A 1 438 ? -1.767 0.785 14.426 1.00 96.88 438 VAL A N 1
ATOM 3382 C CA . VAL A 1 438 ? -2.326 -0.390 15.115 1.00 96.88 438 VAL A CA 1
ATOM 3383 C C . VAL A 1 438 ? -2.907 0.008 16.472 1.00 96.88 438 VAL A C 1
ATOM 3385 O O . VAL A 1 438 ? -4.009 -0.416 16.807 1.00 96.88 438 VAL A O 1
ATOM 3388 N N . GLN A 1 439 ? -2.227 0.868 17.238 1.00 97.06 439 GLN A N 1
ATOM 3389 C CA . GLN A 1 439 ? -2.748 1.346 18.521 1.00 97.06 439 GLN A CA 1
ATOM 3390 C C . GLN A 1 439 ? -4.056 2.134 18.375 1.00 97.06 439 GLN A C 1
ATOM 3392 O O . GLN A 1 439 ? -4.945 2.031 19.222 1.00 97.06 439 GLN A O 1
ATOM 3397 N N . SER A 1 440 ? -4.173 2.958 17.336 1.00 97.25 440 SER A N 1
ATOM 3398 C CA . SER A 1 440 ? -5.377 3.750 17.095 1.00 97.25 440 SER A CA 1
ATOM 3399 C C . SER A 1 440 ? -6.571 2.870 16.710 1.00 97.25 440 SER A C 1
ATOM 3401 O O . SER A 1 440 ? -7.655 3.065 17.258 1.00 97.25 440 SER A O 1
ATOM 3403 N N . TRP A 1 441 ? -6.355 1.837 15.886 1.00 97.75 441 TRP A N 1
ATOM 3404 C CA . TRP A 1 441 ? -7.361 0.809 15.600 1.00 97.75 441 TRP A CA 1
ATOM 3405 C C . TRP A 1 441 ? -7.728 -0.002 16.841 1.00 97.75 441 TRP A C 1
ATOM 3407 O O . TRP A 1 441 ? -8.907 -0.257 17.072 1.00 97.75 441 TRP A O 1
ATOM 3417 N N . TRP A 1 442 ? -6.748 -0.331 17.684 1.00 96.94 442 TRP A N 1
ATOM 3418 C CA . TRP A 1 442 ? -6.983 -1.026 18.949 1.00 96.94 442 TRP A CA 1
ATOM 3419 C C . TRP A 1 442 ? -7.949 -0.244 19.836 1.00 96.94 442 TRP A C 1
ATOM 3421 O O . TRP A 1 442 ? -8.957 -0.784 20.272 1.00 96.94 442 TRP A O 1
ATOM 3431 N N . LYS A 1 443 ? -7.689 1.056 20.034 1.00 96.25 443 LYS A N 1
ATOM 3432 C CA . LYS A 1 443 ? -8.555 1.966 20.809 1.00 96.25 443 LYS A CA 1
ATOM 3433 C C . LYS A 1 443 ? -9.935 2.181 20.184 1.00 96.25 443 LYS A C 1
ATOM 3435 O O . LYS A 1 443 ? -10.849 2.623 20.873 1.00 96.25 443 LYS A O 1
ATOM 3440 N N . LEU A 1 444 ? -10.070 1.978 18.874 1.00 96.06 444 LEU A N 1
ATOM 3441 C CA . LEU A 1 444 ? -11.347 2.099 18.177 1.00 96.06 444 LEU A CA 1
ATOM 3442 C C . LEU A 1 444 ? -12.209 0.842 18.361 1.00 96.06 444 LEU A C 1
ATOM 3444 O O . LEU A 1 444 ? -13.424 0.959 18.497 1.00 96.06 444 LEU A O 1
ATOM 3448 N N . ILE A 1 445 ? -11.582 -0.336 18.357 1.00 95.56 445 ILE A N 1
ATOM 3449 C CA . ILE A 1 445 ? -12.249 -1.639 18.502 1.00 95.56 445 ILE A CA 1
ATOM 3450 C C . ILE A 1 445 ? -12.594 -1.929 19.970 1.00 95.56 445 ILE A C 1
ATOM 3452 O O . ILE A 1 445 ? -13.697 -2.405 20.253 1.00 95.56 445 ILE A O 1
ATOM 3456 N N . ASP A 1 446 ? -11.690 -1.574 20.889 1.00 93.44 446 ASP A N 1
ATOM 3457 C CA . ASP A 1 446 ? -11.865 -1.609 22.349 1.00 93.44 446 ASP A CA 1
ATOM 3458 C C . ASP A 1 446 ? -12.900 -0.564 22.810 1.00 93.44 446 ASP A C 1
ATOM 3460 O O . ASP A 1 446 ? -12.570 0.527 23.285 1.00 93.44 446 ASP A O 1
ATOM 3464 N N . ALA A 1 447 ? -14.185 -0.857 22.605 1.00 85.25 447 ALA A N 1
ATOM 3465 C CA . ALA A 1 447 ? -15.248 0.092 22.930 1.00 85.25 447 ALA A CA 1
ATOM 3466 C C . ALA A 1 447 ? -15.614 0.129 24.415 1.00 85.25 447 ALA A C 1
ATOM 3468 O O . ALA A 1 447 ? -16.149 1.145 24.862 1.00 85.25 447 ALA A O 1
ATOM 3469 N N . ASP A 1 448 ? -15.350 -0.936 25.176 1.00 84.12 448 ASP A N 1
ATOM 3470 C CA . ASP A 1 448 ? -15.473 -0.928 26.636 1.00 84.12 448 ASP A CA 1
ATOM 3471 C C . ASP A 1 448 ? -14.309 -0.186 27.314 1.00 84.12 448 ASP A C 1
ATOM 3473 O O . ASP A 1 448 ? -14.420 0.158 28.495 1.00 84.12 448 ASP A O 1
ATOM 3477 N N . LYS A 1 449 ? -13.267 0.182 26.551 1.00 88.69 449 LYS A N 1
ATOM 3478 C CA . LYS A 1 449 ? -12.113 0.986 26.983 1.00 88.69 449 LYS A CA 1
ATOM 3479 C C . LYS A 1 449 ? -11.360 0.331 28.139 1.00 88.69 449 LYS A C 1
ATOM 3481 O O . LYS A 1 449 ? -10.792 1.031 28.984 1.00 88.69 449 LYS A O 1
ATOM 3486 N N . ASP A 1 450 ? -11.377 -0.996 28.207 1.00 87.00 450 ASP A N 1
ATOM 3487 C CA . ASP A 1 450 ? -10.681 -1.735 29.258 1.00 87.00 450 ASP A CA 1
ATOM 3488 C C . ASP A 1 450 ? -9.218 -2.032 28.885 1.00 87.00 450 ASP A C 1
ATOM 3490 O O . ASP A 1 450 ? -8.433 -2.469 29.729 1.00 87.00 450 ASP A O 1
ATOM 3494 N N . GLY A 1 451 ? -8.818 -1.705 27.651 1.00 90.69 451 GLY A N 1
ATOM 3495 C CA . GLY A 1 451 ? -7.478 -1.911 27.118 1.00 90.69 451 GLY A CA 1
ATOM 3496 C C . GLY A 1 451 ? -7.221 -3.344 26.663 1.00 90.69 451 GLY A C 1
ATOM 3497 O O . GLY A 1 451 ? -6.075 -3.668 26.324 1.00 90.69 451 GLY A O 1
ATOM 3498 N N . LEU A 1 452 ? -8.242 -4.202 26.674 1.00 91.19 452 LEU A N 1
ATOM 3499 C CA . LEU A 1 452 ? -8.132 -5.637 26.481 1.00 91.19 452 LEU A CA 1
ATOM 3500 C C . LEU A 1 452 ? -9.072 -6.100 25.363 1.00 91.19 452 LEU A C 1
ATOM 3502 O O . LEU A 1 452 ? -10.286 -5.926 25.444 1.00 91.19 452 LEU A O 1
ATOM 3506 N N . ILE A 1 453 ? -8.535 -6.814 24.378 1.00 93.25 453 ILE A N 1
ATOM 3507 C CA . ILE A 1 453 ? -9.343 -7.358 23.278 1.00 93.25 453 ILE A CA 1
ATOM 3508 C C . ILE A 1 453 ? -9.222 -8.878 23.181 1.00 93.25 453 ILE A C 1
ATOM 3510 O O . ILE A 1 453 ? -8.235 -9.472 23.633 1.00 93.25 453 ILE A O 1
ATOM 3514 N N . ASP A 1 454 ? -10.243 -9.511 22.616 1.00 91.56 454 ASP A N 1
ATOM 3515 C CA . ASP A 1 454 ? -10.259 -10.939 22.311 1.00 91.56 454 ASP A CA 1
ATOM 3516 C C . ASP A 1 454 ? -9.506 -11.270 21.003 1.00 91.56 454 ASP A C 1
ATOM 3518 O O . ASP A 1 454 ? -8.903 -10.414 20.345 1.00 91.56 454 ASP A O 1
ATOM 3522 N N . GLN A 1 455 ? -9.474 -12.555 20.636 1.00 91.38 455 GLN A N 1
ATOM 3523 C CA . GLN A 1 455 ? -8.741 -13.006 19.453 1.00 91.38 455 GLN A CA 1
ATOM 3524 C C . GLN A 1 455 ? -9.338 -12.467 18.148 1.00 91.38 455 GLN A C 1
ATOM 3526 O O . GLN A 1 455 ? -8.596 -12.212 17.196 1.00 91.38 455 GLN A O 1
ATOM 3531 N N . GLU A 1 456 ? -10.666 -12.379 18.059 1.00 91.75 456 GLU A N 1
ATOM 3532 C CA . GLU A 1 456 ? -11.365 -11.937 16.854 1.00 91.75 456 GLU A CA 1
ATOM 3533 C C . GLU A 1 456 ? -11.178 -10.432 16.665 1.00 91.75 456 GLU A C 1
ATOM 3535 O O . GLU A 1 456 ? -10.761 -9.999 15.590 1.00 91.75 456 GLU A O 1
ATOM 3540 N N . GLU A 1 457 ? -11.361 -9.658 17.733 1.00 93.50 457 GLU A N 1
ATOM 3541 C CA . GLU A 1 457 ? -11.079 -8.225 17.801 1.00 93.50 457 GLU A CA 1
ATOM 3542 C C . GLU A 1 457 ? -9.621 -7.918 17.432 1.00 93.50 457 GLU A C 1
ATOM 3544 O O . GLU A 1 457 ? -9.365 -7.010 16.643 1.00 93.50 457 GLU A O 1
ATOM 3549 N N . MET A 1 458 ? -8.655 -8.706 17.921 1.00 94.69 458 MET A N 1
ATOM 3550 C CA . MET A 1 458 ? -7.239 -8.549 17.565 1.00 94.69 458 MET A CA 1
ATOM 3551 C C . MET A 1 458 ? -6.976 -8.814 16.079 1.00 94.69 458 MET A C 1
ATOM 3553 O O . MET A 1 458 ? -6.225 -8.064 15.450 1.00 94.69 458 MET A O 1
ATOM 3557 N N . ASN A 1 459 ? -7.586 -9.852 15.496 1.00 94.75 459 ASN A N 1
ATOM 3558 C CA . ASN A 1 459 ? -7.452 -10.109 14.059 1.00 94.75 459 ASN A CA 1
ATOM 3559 C C . ASN A 1 459 ? -8.045 -8.956 13.245 1.00 94.75 459 ASN A C 1
ATOM 3561 O O . ASN A 1 459 ? -7.386 -8.451 12.340 1.00 94.75 459 ASN A O 1
ATOM 3565 N N . ASN A 1 460 ? -9.237 -8.490 13.627 1.00 95.19 460 ASN A N 1
ATOM 3566 C CA . ASN A 1 460 ? -9.895 -7.349 13.000 1.00 95.19 460 ASN A CA 1
ATOM 3567 C C . ASN A 1 460 ? -9.031 -6.086 13.103 1.00 95.19 460 ASN A C 1
ATOM 3569 O O . ASN A 1 460 ? -8.859 -5.384 12.113 1.00 95.19 460 ASN A O 1
ATOM 3573 N N . CYS A 1 461 ? -8.430 -5.824 14.266 1.00 96.06 461 CYS A N 1
ATOM 3574 C CA . CYS A 1 461 ? -7.533 -4.691 14.482 1.00 96.06 461 CYS A CA 1
ATOM 3575 C C . CYS A 1 461 ? -6.355 -4.696 13.509 1.00 96.06 461 CYS A C 1
ATOM 3577 O O . CYS A 1 461 ? -6.019 -3.663 12.930 1.00 96.06 461 CYS A O 1
ATOM 3579 N N . VAL A 1 462 ? -5.721 -5.852 13.328 1.00 96.25 462 VAL A N 1
ATOM 3580 C CA . VAL A 1 462 ? -4.557 -5.969 12.451 1.00 96.25 462 VAL A CA 1
ATOM 3581 C C . VAL A 1 462 ? -4.971 -5.880 10.985 1.00 96.25 462 VAL A C 1
ATOM 3583 O O . VAL A 1 462 ? -4.373 -5.099 10.246 1.00 96.25 462 VAL A O 1
ATOM 3586 N N . ASP A 1 463 ? -6.022 -6.585 10.572 1.00 96.31 463 ASP A N 1
ATOM 3587 C CA . ASP A 1 463 ? -6.516 -6.542 9.192 1.00 96.31 463 ASP A CA 1
ATOM 3588 C C . ASP A 1 463 ? -6.935 -5.114 8.787 1.00 96.31 463 ASP A C 1
ATOM 3590 O O . ASP A 1 463 ? -6.516 -4.617 7.737 1.00 96.31 463 ASP A O 1
ATOM 3594 N N . LEU A 1 464 ? -7.667 -4.412 9.660 1.00 97.00 464 LEU A N 1
ATOM 3595 C CA . LEU A 1 464 ? -8.099 -3.027 9.442 1.00 97.00 464 LEU A CA 1
ATOM 3596 C C . LEU A 1 464 ? -6.937 -2.027 9.470 1.00 97.00 464 LEU A C 1
ATOM 3598 O O . LEU A 1 464 ? -7.014 -0.996 8.809 1.00 97.00 464 LEU A O 1
ATOM 3602 N N . SER A 1 465 ? -5.839 -2.324 10.174 1.00 97.31 465 SER A N 1
ATOM 3603 C CA . SER A 1 465 ? -4.637 -1.477 10.143 1.00 97.31 465 SER A CA 1
ATOM 3604 C C . SER A 1 465 ? -3.839 -1.595 8.839 1.00 97.31 465 SER A C 1
ATOM 3606 O O . SER A 1 465 ? -3.223 -0.622 8.394 1.00 97.31 465 SER A O 1
ATOM 3608 N N . ILE A 1 466 ? -3.883 -2.768 8.201 1.00 97.25 466 ILE A N 1
ATOM 3609 C CA . ILE A 1 466 ? -3.168 -3.071 6.958 1.00 97.25 466 ILE A CA 1
ATOM 3610 C C . ILE A 1 466 ? -3.949 -2.568 5.731 1.00 97.25 466 ILE A C 1
ATOM 3612 O O . ILE A 1 466 ? -3.348 -2.101 4.760 1.00 97.25 466 ILE A O 1
ATOM 3616 N N . GLU A 1 467 ? -5.283 -2.642 5.753 1.00 97.69 467 GLU A N 1
ATOM 3617 C CA . GLU A 1 467 ? -6.136 -2.303 4.603 1.00 97.69 467 GLU A CA 1
ATOM 3618 C C . GLU A 1 467 ? -5.922 -0.872 4.049 1.00 97.69 467 GLU A C 1
ATOM 3620 O O . GLU A 1 467 ? -5.769 -0.738 2.827 1.00 97.69 467 GLU A O 1
ATOM 3625 N N . PRO A 1 468 ? -5.799 0.193 4.869 1.00 98.38 468 PRO A N 1
ATOM 3626 C CA . PRO A 1 468 ? -5.505 1.534 4.370 1.00 98.38 468 PRO A CA 1
ATOM 3627 C C . PRO A 1 468 ? -4.181 1.608 3.604 1.00 98.38 468 PRO A C 1
ATOM 3629 O O . PRO A 1 468 ? -4.098 2.262 2.563 1.00 98.38 468 PRO A O 1
ATOM 3632 N N . VAL A 1 469 ? -3.159 0.887 4.075 1.00 98.00 469 VAL A N 1
ATOM 3633 C CA . VAL A 1 469 ? -1.844 0.820 3.423 1.00 98.00 469 VAL A CA 1
ATOM 3634 C C . VAL A 1 469 ? -1.961 0.119 2.071 1.00 98.00 469 VAL A C 1
ATOM 3636 O O . VAL A 1 469 ? -1.434 0.609 1.076 1.00 98.00 469 VAL A O 1
ATOM 3639 N N . HIS A 1 470 ? -2.716 -0.983 1.994 1.00 97.69 470 HIS A N 1
ATOM 3640 C CA . HIS A 1 470 ? -2.981 -1.690 0.737 1.00 97.69 470 HIS A CA 1
ATOM 3641 C C . HIS A 1 470 ? -3.628 -0.790 -0.319 1.00 97.69 470 HIS A C 1
ATOM 3643 O O . HIS A 1 470 ? -3.183 -0.763 -1.470 1.00 97.69 470 HIS A O 1
ATOM 3649 N N . LEU A 1 471 ? -4.677 -0.061 0.065 1.00 97.56 471 LEU A N 1
ATOM 3650 C CA . LEU A 1 471 ? -5.404 0.827 -0.839 1.00 97.56 471 LEU A CA 1
ATOM 3651 C C . LEU A 1 471 ? -4.521 2.000 -1.291 1.00 97.56 471 LEU A C 1
ATOM 3653 O O . LEU A 1 471 ? -4.400 2.241 -2.493 1.00 97.56 471 LEU A O 1
ATOM 3657 N N . ALA A 1 472 ? -3.839 2.670 -0.357 1.00 97.75 472 ALA A N 1
ATOM 3658 C CA . ALA A 1 472 ? -2.980 3.813 -0.663 1.00 97.75 472 ALA A CA 1
ATOM 3659 C C . ALA A 1 472 ? -1.786 3.437 -1.552 1.00 97.75 472 ALA A C 1
ATOM 3661 O O . ALA A 1 472 ? -1.475 4.156 -2.502 1.00 97.75 472 ALA A O 1
ATOM 3662 N N . LEU A 1 473 ? -1.140 2.295 -1.288 1.00 97.69 473 LEU A N 1
ATOM 3663 C CA . LEU A 1 473 ? -0.068 1.771 -2.135 1.00 97.69 473 LEU A CA 1
ATOM 3664 C C . LEU A 1 473 ? -0.572 1.416 -3.535 1.00 97.69 473 LEU A C 1
ATOM 3666 O O . LEU A 1 473 ? 0.111 1.712 -4.516 1.00 97.69 473 LEU A O 1
ATOM 3670 N N . GLY A 1 474 ? -1.760 0.810 -3.638 1.00 97.19 474 GLY A N 1
ATOM 3671 C CA . GLY A 1 474 ? -2.429 0.535 -4.912 1.00 97.19 474 GLY A CA 1
ATOM 3672 C C . GLY A 1 474 ? -2.607 1.799 -5.751 1.00 97.19 474 GLY A C 1
ATOM 3673 O O . GLY A 1 474 ? -2.177 1.846 -6.904 1.00 97.19 474 GLY A O 1
ATOM 3674 N N . ASP A 1 475 ? -3.166 2.842 -5.140 1.00 95.94 475 ASP A N 1
ATOM 3675 C CA . ASP A 1 475 ? -3.400 4.129 -5.793 1.00 95.94 475 ASP A CA 1
ATOM 3676 C C . ASP A 1 475 ? -2.094 4.832 -6.188 1.00 95.94 475 ASP A C 1
ATOM 3678 O O . ASP A 1 475 ? -1.966 5.322 -7.309 1.00 95.94 475 ASP A O 1
ATOM 3682 N N . MET A 1 476 ? -1.101 4.850 -5.296 1.00 95.81 476 MET A N 1
ATOM 3683 C CA . MET A 1 476 ? 0.219 5.421 -5.571 1.00 95.81 476 MET A CA 1
ATOM 3684 C C . MET A 1 476 ? 0.911 4.716 -6.738 1.00 95.81 476 MET A C 1
ATOM 3686 O O . MET A 1 476 ? 1.516 5.372 -7.591 1.00 95.81 476 MET A O 1
ATOM 3690 N N . PHE A 1 477 ? 0.819 3.387 -6.793 1.00 95.94 477 PHE A N 1
ATOM 3691 C CA . PHE A 1 477 ? 1.399 2.602 -7.872 1.00 95.94 477 PHE A CA 1
ATOM 3692 C C . PHE A 1 477 ? 0.738 2.927 -9.209 1.00 95.94 477 PHE A C 1
ATOM 3694 O O . PHE A 1 477 ? 1.431 3.225 -10.182 1.00 95.94 477 PHE A O 1
ATOM 3701 N N . ASP A 1 478 ? -0.595 2.946 -9.250 1.00 93.19 478 ASP A N 1
ATOM 3702 C CA . ASP A 1 478 ? -1.338 3.274 -10.464 1.00 93.19 478 ASP A CA 1
ATOM 3703 C C . ASP A 1 478 ? -1.044 4.714 -10.930 1.00 93.19 478 ASP A C 1
ATOM 3705 O O . ASP A 1 478 ? -0.742 4.916 -12.108 1.00 93.19 478 ASP A O 1
ATOM 3709 N N . MET A 1 479 ? -1.004 5.698 -10.020 1.00 91.88 479 MET A N 1
ATOM 3710 C CA . MET A 1 479 ? -0.608 7.079 -10.346 1.00 91.88 479 MET A CA 1
ATOM 3711 C C . MET A 1 479 ? 0.819 7.155 -10.895 1.00 91.88 479 MET A C 1
ATOM 3713 O O . MET A 1 479 ? 1.074 7.836 -11.890 1.00 91.88 479 MET A O 1
ATOM 3717 N N . THR A 1 480 ? 1.755 6.424 -10.291 1.00 91.88 480 THR A N 1
ATOM 3718 C CA . THR A 1 480 ? 3.142 6.380 -10.762 1.00 91.88 480 THR A CA 1
ATOM 3719 C C . THR A 1 480 ? 3.239 5.809 -12.176 1.00 91.88 480 THR A 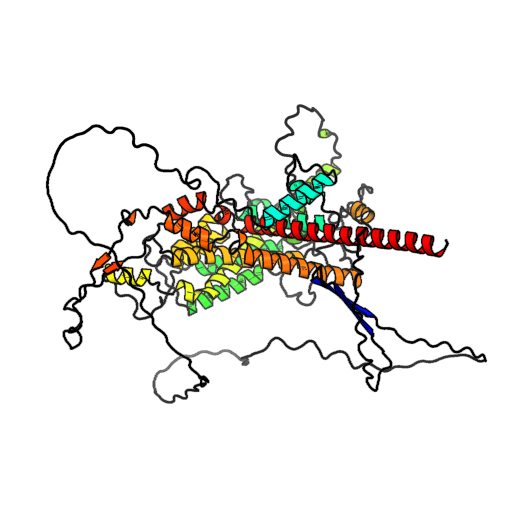C 1
ATOM 3721 O O . THR A 1 480 ? 3.952 6.365 -13.010 1.00 91.88 480 THR A O 1
ATOM 3724 N N . LEU A 1 481 ? 2.494 4.743 -12.482 1.00 90.88 481 LEU A N 1
ATOM 3725 C CA . LEU A 1 481 ? 2.452 4.151 -13.822 1.00 90.88 481 LEU A CA 1
ATOM 3726 C C . LEU A 1 481 ? 1.778 5.055 -14.867 1.00 90.88 481 LEU A C 1
ATOM 3728 O O . LEU A 1 481 ? 2.073 4.946 -16.062 1.00 90.88 481 LEU A O 1
ATOM 3732 N N . GLU A 1 482 ? 0.857 5.925 -14.451 1.00 86.50 482 GLU A N 1
ATOM 3733 C CA . GLU A 1 482 ? 0.227 6.912 -15.334 1.00 86.50 482 GLU A CA 1
ATOM 3734 C C . GLU A 1 482 ? 1.171 8.065 -15.687 1.00 86.50 482 GLU A C 1
ATOM 3736 O O . GLU A 1 482 ? 1.194 8.513 -16.837 1.00 86.50 482 GLU A O 1
ATOM 3741 N N . VAL A 1 483 ? 1.948 8.517 -14.703 1.00 85.12 483 VAL A N 1
ATOM 3742 C CA . VAL A 1 483 ? 2.837 9.681 -14.781 1.00 85.12 483 VAL A CA 1
ATOM 3743 C C . VAL A 1 483 ? 4.198 9.334 -15.389 1.00 85.12 483 VAL A C 1
ATOM 3745 O O . VAL A 1 483 ? 4.762 10.125 -16.151 1.00 85.12 483 VAL A O 1
ATOM 3748 N N . CYS A 1 484 ? 4.732 8.156 -15.064 1.00 81.19 484 CYS A N 1
ATOM 3749 C CA . CYS A 1 484 ? 6.047 7.694 -15.483 1.00 81.19 484 CYS A CA 1
ATOM 3750 C C . CYS A 1 484 ? 5.908 6.501 -16.443 1.00 81.19 484 CYS A C 1
ATOM 3752 O O . CYS A 1 484 ? 5.395 5.449 -16.053 1.00 81.19 484 CYS A O 1
ATOM 3754 N N . PRO A 1 485 ? 6.374 6.611 -17.704 1.00 74.56 485 PRO A N 1
ATOM 3755 C CA . PRO A 1 485 ? 6.435 5.464 -18.599 1.00 74.56 485 PRO A CA 1
ATOM 3756 C C . PRO A 1 485 ? 7.285 4.359 -17.965 1.00 74.56 485 PRO A C 1
ATOM 3758 O O . PRO A 1 485 ? 8.448 4.572 -17.613 1.00 74.56 485 PRO A O 1
ATOM 3761 N N . VAL A 1 486 ? 6.722 3.160 -17.865 1.00 69.50 486 VAL A N 1
ATOM 3762 C CA . VAL A 1 486 ? 7.376 1.964 -17.337 1.00 69.50 486 VAL A CA 1
ATOM 3763 C C . VAL A 1 486 ? 8.642 1.681 -18.110 1.00 69.50 486 VAL A C 1
ATOM 3765 O O . VAL A 1 486 ? 9.684 1.413 -17.526 1.00 69.50 486 VAL A O 1
ATOM 3768 N N . ARG A 1 487 ? 8.574 1.740 -19.436 1.00 70.19 487 ARG A N 1
ATOM 3769 C CA . ARG A 1 487 ? 9.715 1.438 -20.284 1.00 70.19 487 ARG A CA 1
ATOM 3770 C C . ARG A 1 487 ? 9.875 2.583 -21.260 1.00 70.19 487 ARG A C 1
ATOM 3772 O O . ARG A 1 487 ? 8.927 3.019 -21.912 1.00 70.19 487 ARG A O 1
ATOM 3779 N N . THR A 1 488 ? 11.099 3.062 -21.397 1.00 61.06 488 THR A N 1
ATOM 3780 C CA . THR A 1 488 ? 11.499 4.147 -22.300 1.00 61.06 488 THR A CA 1
ATOM 3781 C C . THR A 1 488 ? 11.497 3.687 -23.773 1.00 61.06 488 THR A C 1
ATOM 3783 O O . THR A 1 488 ? 12.387 3.994 -24.569 1.00 61.06 488 THR A O 1
ATOM 3786 N N . ILE A 1 489 ? 10.487 2.898 -24.169 1.00 52.81 489 ILE A N 1
ATOM 3787 C CA . ILE A 1 489 ? 10.426 2.165 -25.433 1.00 52.81 489 ILE A CA 1
ATOM 3788 C C . ILE A 1 489 ? 10.337 3.157 -26.594 1.00 52.81 489 ILE A C 1
ATOM 3790 O O . ILE A 1 489 ? 9.258 3.635 -26.955 1.00 52.81 489 ILE A O 1
ATOM 3794 N N . GLY A 1 490 ? 11.463 3.385 -27.267 1.00 48.69 490 GLY A N 1
ATOM 3795 C CA . GLY A 1 490 ? 11.533 4.178 -28.495 1.00 48.69 490 GLY A CA 1
ATOM 3796 C C . GLY A 1 490 ? 12.411 5.422 -28.448 1.00 48.69 490 GLY A C 1
ATOM 3797 O O . GLY A 1 490 ? 12.353 6.180 -29.410 1.00 48.69 490 GLY A O 1
ATOM 3798 N N . LEU A 1 491 ? 13.212 5.625 -27.397 1.00 51.12 491 LEU A N 1
ATOM 3799 C CA . LEU A 1 491 ? 14.192 6.721 -27.348 1.00 51.12 491 LEU A CA 1
ATOM 3800 C C . LEU A 1 491 ? 15.528 6.420 -28.053 1.00 51.12 491 LEU A C 1
ATOM 3802 O O . LEU A 1 491 ? 16.337 7.330 -28.243 1.00 51.12 491 LEU A O 1
ATOM 3806 N N . GLY A 1 492 ? 15.720 5.186 -28.518 1.00 51.41 492 GLY A N 1
ATOM 3807 C CA . GLY A 1 492 ? 16.922 4.733 -29.217 1.00 51.41 492 GLY A CA 1
ATOM 3808 C C . GLY A 1 492 ? 17.350 3.351 -28.728 1.00 51.41 492 GLY A C 1
ATOM 3809 O O . GLY A 1 492 ? 16.713 2.806 -27.826 1.00 51.41 492 GLY A O 1
ATOM 3810 N N . GLY A 1 493 ? 18.371 2.743 -29.338 1.00 53.84 493 GLY A N 1
ATOM 3811 C CA . GLY A 1 493 ? 18.980 1.502 -28.816 1.00 53.84 493 GLY A CA 1
ATOM 3812 C C . GLY A 1 493 ? 19.536 1.682 -27.394 1.00 53.84 493 GLY A C 1
ATOM 3813 O O . GLY A 1 493 ? 19.631 2.806 -26.932 1.00 53.84 493 GLY A O 1
ATOM 3814 N N . GLU A 1 494 ? 19.933 0.612 -26.697 1.00 54.03 494 GLU A N 1
ATOM 3815 C CA . GLU A 1 494 ? 20.470 0.686 -25.319 1.00 54.03 494 GLU A CA 1
ATOM 3816 C C . GLU A 1 494 ? 21.615 1.701 -25.181 1.00 54.03 494 GLU A C 1
ATOM 3818 O O . GLU A 1 494 ? 21.680 2.423 -24.198 1.00 54.03 494 GLU A O 1
ATOM 3823 N N . GLU A 1 495 ? 22.453 1.844 -26.208 1.00 59.97 495 GLU A N 1
ATOM 3824 C CA . GLU A 1 495 ? 23.538 2.828 -26.250 1.00 59.97 495 GLU A CA 1
ATOM 3825 C C . GLU A 1 495 ? 23.053 4.270 -26.491 1.00 59.97 495 GLU A C 1
ATOM 3827 O O . GLU A 1 495 ? 23.609 5.207 -25.931 1.00 59.97 495 GLU A O 1
ATOM 3832 N N . GLU A 1 496 ? 22.000 4.471 -27.288 1.00 60.00 496 GLU A N 1
ATOM 3833 C CA . GLU A 1 496 ? 21.378 5.792 -27.474 1.00 60.00 496 GLU A CA 1
ATOM 3834 C C . GLU A 1 496 ? 20.533 6.179 -26.269 1.00 60.00 496 GLU A C 1
ATOM 3836 O O . GLU A 1 496 ? 20.516 7.343 -25.903 1.00 60.00 496 GLU A O 1
ATOM 3841 N N . ALA A 1 497 ? 19.853 5.217 -25.646 1.00 56.12 497 ALA A N 1
ATOM 3842 C CA . ALA A 1 497 ? 19.193 5.395 -24.370 1.00 56.12 497 ALA A CA 1
ATOM 3843 C C . ALA A 1 497 ? 20.239 5.746 -23.316 1.00 56.12 497 ALA A C 1
ATOM 3845 O O . ALA A 1 497 ? 20.035 6.732 -22.646 1.00 56.12 497 ALA A O 1
ATOM 3846 N N . ARG A 1 498 ? 21.394 5.061 -23.265 1.00 56.47 498 ARG A N 1
ATOM 3847 C CA . ARG A 1 498 ? 22.494 5.343 -22.326 1.00 56.47 498 ARG A CA 1
ATOM 3848 C C . ARG A 1 498 ? 23.209 6.669 -22.565 1.00 56.47 498 ARG A C 1
ATOM 3850 O O . ARG A 1 498 ? 23.517 7.359 -21.605 1.00 56.47 498 ARG A O 1
ATOM 3857 N N . LYS A 1 499 ? 23.402 7.075 -23.819 1.00 56.62 499 LYS A N 1
ATOM 3858 C CA . LYS A 1 499 ? 23.866 8.432 -24.162 1.00 56.62 499 LYS A CA 1
ATOM 3859 C C . LYS A 1 499 ? 22.821 9.490 -23.802 1.00 56.62 499 LYS A C 1
ATOM 3861 O O . LYS A 1 499 ? 23.176 10.541 -23.299 1.00 56.62 499 LYS A O 1
ATOM 3866 N N . LYS A 1 500 ? 21.537 9.163 -23.958 1.00 52.91 500 LYS A N 1
ATOM 3867 C CA . LYS A 1 500 ? 20.398 9.976 -23.513 1.00 52.91 500 LYS A CA 1
ATOM 3868 C C . LYS A 1 500 ? 19.953 9.654 -22.080 1.00 52.91 500 LYS A C 1
ATOM 3870 O O . LYS A 1 500 ? 18.864 10.077 -21.706 1.00 52.91 500 LYS A O 1
ATOM 3875 N N . ASN A 1 501 ? 20.730 8.901 -21.280 1.00 42.50 501 ASN A N 1
ATOM 3876 C CA . ASN A 1 501 ? 20.297 8.450 -19.945 1.00 42.50 501 ASN A CA 1
ATOM 3877 C C . ASN A 1 501 ? 20.359 9.599 -18.934 1.00 42.50 501 ASN A C 1
ATOM 3879 O O . ASN A 1 501 ? 19.859 9.441 -17.826 1.00 42.50 501 ASN A O 1
ATOM 3883 N N . ALA A 1 502 ? 20.772 10.799 -19.355 1.00 50.06 502 ALA A N 1
ATOM 3884 C CA . ALA A 1 502 ? 20.195 12.046 -18.858 1.00 50.06 502 ALA A CA 1
ATOM 3885 C C . ALA A 1 502 ? 18.699 12.168 -19.249 1.00 50.06 502 ALA A C 1
ATOM 3887 O O . ALA A 1 502 ? 18.236 13.226 -19.668 1.00 50.06 502 ALA A O 1
ATOM 3888 N N . TRP A 1 503 ? 17.926 11.079 -19.126 1.00 50.91 503 TRP A N 1
ATOM 3889 C CA . TRP A 1 503 ? 16.573 10.919 -19.677 1.00 50.91 503 TRP A CA 1
ATOM 3890 C C . TRP A 1 503 ? 15.592 11.936 -19.083 1.00 50.91 503 TRP A C 1
ATOM 3892 O O . TRP A 1 503 ? 14.554 12.219 -19.679 1.00 50.91 503 TRP A O 1
ATOM 3902 N N . PHE A 1 504 ? 15.955 12.492 -17.925 1.00 52.41 504 PHE A N 1
ATOM 3903 C CA . PHE A 1 504 ? 15.225 13.544 -17.240 1.00 52.41 504 PHE A CA 1
ATOM 3904 C C . PHE A 1 504 ? 15.910 14.918 -17.303 1.00 52.41 504 PHE A C 1
ATOM 3906 O O . PHE A 1 504 ? 15.222 15.931 -17.275 1.00 52.41 504 PHE A O 1
ATOM 3913 N N . LEU A 1 505 ? 17.243 14.975 -17.408 1.00 47.50 505 LEU A N 1
ATOM 3914 C CA . LEU A 1 505 ? 17.981 16.236 -17.276 1.00 47.50 505 LEU A CA 1
ATOM 3915 C C . LEU A 1 505 ? 18.331 16.895 -18.604 1.00 47.50 505 LEU A C 1
ATOM 3917 O O . LEU A 1 505 ? 18.677 18.069 -18.608 1.00 47.50 505 LEU A O 1
ATOM 3921 N N . GLY A 1 506 ? 18.236 16.181 -19.729 1.00 43.38 506 GLY A N 1
ATOM 3922 C CA . GLY A 1 506 ? 18.552 16.759 -21.037 1.00 43.38 506 GLY A CA 1
ATOM 3923 C C . GLY A 1 506 ? 19.991 17.273 -21.158 1.00 43.38 506 GLY A C 1
ATOM 3924 O O . GLY A 1 506 ? 20.302 17.939 -22.138 1.00 43.38 506 GLY A O 1
ATOM 3925 N N . VAL A 1 507 ? 20.858 16.964 -20.189 1.00 43.97 507 VAL A N 1
ATOM 3926 C CA . VAL A 1 507 ? 22.277 17.293 -20.234 1.00 43.97 507 VAL A CA 1
ATOM 3927 C C . VAL A 1 507 ? 22.926 16.241 -21.119 1.00 43.97 507 VAL A C 1
ATOM 3929 O O . VAL A 1 507 ? 23.356 15.181 -20.659 1.00 43.97 507 VAL A O 1
ATOM 3932 N N . ASP A 1 508 ? 22.933 16.501 -22.424 1.00 47.84 508 ASP A N 1
ATOM 3933 C CA . ASP A 1 508 ? 23.934 15.893 -23.286 1.00 47.84 508 ASP A CA 1
ATOM 3934 C C . ASP A 1 508 ? 25.285 16.337 -22.712 1.00 47.84 508 ASP A C 1
ATOM 3936 O O . ASP A 1 508 ? 25.634 17.513 -22.770 1.00 47.84 508 ASP A O 1
ATOM 3940 N N . ALA A 1 509 ? 26.029 15.403 -22.114 1.00 48.59 509 ALA A N 1
ATOM 3941 C CA . ALA A 1 509 ? 27.306 15.646 -21.430 1.00 48.59 509 ALA A CA 1
ATOM 3942 C C . ALA A 1 509 ? 28.445 16.121 -22.368 1.00 48.59 509 ALA A C 1
ATOM 3944 O O . ALA A 1 509 ? 29.619 15.902 -22.084 1.00 48.59 509 ALA A O 1
ATOM 3945 N N . GLY A 1 510 ? 28.108 16.699 -23.522 1.00 54.12 510 GLY A N 1
ATOM 3946 C CA . GLY A 1 510 ? 29.032 17.190 -24.535 1.00 54.12 510 GLY A CA 1
ATOM 3947 C C . GLY A 1 510 ? 28.835 18.651 -24.942 1.00 54.12 510 GLY A C 1
ATOM 3948 O O . GLY A 1 510 ? 29.658 19.121 -25.719 1.00 54.12 510 GLY A O 1
ATOM 3949 N N . ASP A 1 511 ? 27.811 19.357 -24.445 1.00 56.59 511 ASP A N 1
ATOM 3950 C CA . ASP A 1 511 ? 27.631 20.798 -24.682 1.00 56.59 511 ASP A CA 1
ATOM 3951 C C . ASP A 1 511 ? 27.610 21.549 -23.339 1.00 56.59 511 ASP A C 1
ATOM 3953 O O . ASP A 1 511 ? 26.604 21.558 -22.631 1.00 56.59 511 ASP A O 1
ATOM 3957 N N . GLU A 1 512 ? 28.732 22.194 -23.002 1.00 59.88 512 GLU A N 1
ATOM 3958 C CA . GLU A 1 512 ? 28.942 22.983 -21.769 1.00 59.88 512 GLU A CA 1
ATOM 3959 C C . GLU A 1 512 ? 27.985 24.193 -21.644 1.00 59.88 512 GLU A C 1
ATOM 3961 O O . GLU A 1 512 ? 27.828 24.749 -20.561 1.00 59.88 512 GLU A O 1
ATOM 3966 N N . ASP A 1 513 ? 27.275 24.550 -22.722 1.00 61.03 513 ASP A N 1
ATOM 3967 C CA . ASP A 1 513 ? 26.368 25.705 -22.798 1.00 61.03 513 ASP A CA 1
ATOM 3968 C C . ASP A 1 513 ? 24.867 25.331 -22.885 1.00 61.03 513 ASP A C 1
ATOM 3970 O O . ASP A 1 513 ? 24.020 26.195 -23.137 1.00 61.03 513 ASP A O 1
ATOM 3974 N N . ALA A 1 514 ? 24.489 24.056 -22.731 1.00 58.16 514 ALA A N 1
ATOM 3975 C CA . ALA A 1 514 ? 23.092 23.643 -22.879 1.00 58.16 514 ALA A CA 1
ATOM 3976 C C . ALA A 1 514 ? 22.233 24.058 -21.662 1.00 58.16 514 ALA A C 1
ATOM 3978 O O . ALA A 1 514 ? 22.214 23.387 -20.630 1.00 58.16 514 ALA A O 1
ATOM 3979 N N . GLU A 1 515 ? 21.479 25.156 -21.791 1.00 60.88 515 GLU A N 1
ATOM 3980 C CA . GLU A 1 515 ? 20.441 25.544 -20.824 1.00 60.88 515 GLU A CA 1
ATOM 3981 C C . GLU A 1 515 ? 19.439 24.393 -20.611 1.00 60.88 515 GLU A C 1
ATOM 3983 O O . GLU A 1 515 ? 18.893 23.848 -21.576 1.00 60.88 515 GLU A O 1
ATOM 3988 N N . ILE A 1 516 ? 19.158 24.044 -19.347 1.00 57.00 516 ILE A N 1
ATOM 3989 C CA . ILE A 1 516 ? 18.180 23.005 -18.990 1.00 57.00 516 ILE A CA 1
ATOM 3990 C C . ILE A 1 516 ? 16.819 23.397 -19.593 1.00 57.00 516 ILE A C 1
ATOM 3992 O O . ILE A 1 516 ? 16.246 24.422 -19.205 1.00 57.00 516 ILE A O 1
ATOM 3996 N N . PRO A 1 517 ? 16.264 22.615 -20.538 1.00 58.38 517 PRO A N 1
ATOM 3997 C CA . PRO A 1 517 ? 15.038 22.993 -21.217 1.00 58.38 517 PRO A CA 1
ATOM 3998 C C . PRO A 1 517 ? 13.865 22.977 -20.231 1.00 58.38 517 PRO A C 1
ATOM 4000 O O . PRO A 1 517 ? 13.378 21.924 -19.830 1.00 58.38 517 PRO A O 1
ATOM 4003 N N . THR A 1 518 ? 13.344 24.159 -19.900 1.00 59.53 518 THR A N 1
ATOM 4004 C CA . THR A 1 518 ? 12.179 24.344 -19.011 1.00 59.53 518 THR A CA 1
ATOM 4005 C C . THR A 1 518 ? 10.868 23.793 -19.587 1.00 59.53 518 THR A C 1
ATOM 4007 O O . THR A 1 518 ? 9.857 23.737 -18.891 1.00 59.53 518 THR A O 1
ATOM 4010 N N . ASN A 1 519 ? 10.850 23.370 -20.857 1.00 59.59 519 ASN A N 1
ATOM 4011 C CA . ASN A 1 519 ? 9.663 22.831 -21.517 1.00 59.59 519 ASN A CA 1
ATOM 4012 C C . ASN A 1 519 ? 10.017 21.658 -22.444 1.00 59.59 519 ASN A C 1
ATOM 4014 O O . ASN A 1 519 ? 10.186 21.813 -23.657 1.00 59.59 519 ASN A O 1
ATOM 4018 N N . ILE A 1 520 ? 10.124 20.462 -21.865 1.00 60.25 520 ILE A N 1
ATOM 4019 C CA . ILE A 1 520 ? 10.306 19.227 -22.628 1.00 60.25 520 ILE A CA 1
ATOM 4020 C C . ILE A 1 520 ? 8.960 18.857 -23.254 1.00 60.25 520 ILE A C 1
ATOM 4022 O O . ILE A 1 520 ? 8.041 18.374 -22.590 1.00 60.25 520 ILE A O 1
ATOM 4026 N N . SER A 1 521 ? 8.824 19.082 -24.564 1.00 61.16 521 SER A N 1
ATOM 4027 C CA . SER A 1 521 ? 7.610 18.684 -25.278 1.00 61.16 521 SER A CA 1
ATOM 4028 C C . SER A 1 521 ? 7.408 17.162 -25.169 1.00 61.16 521 SER A C 1
ATOM 4030 O O . SER A 1 521 ? 8.364 16.411 -25.391 1.00 61.16 521 SER A O 1
ATOM 4032 N N . PRO A 1 522 ? 6.189 16.673 -24.877 1.00 64.94 522 PRO A N 1
ATOM 4033 C CA . PRO A 1 522 ? 5.960 15.253 -24.652 1.00 64.94 522 PRO A CA 1
ATOM 4034 C C . PRO A 1 522 ? 6.284 14.451 -25.914 1.00 64.94 522 PRO A C 1
ATOM 4036 O O . PRO A 1 522 ? 5.658 14.622 -26.970 1.00 64.94 522 PRO A O 1
ATOM 4039 N N . VAL A 1 523 ? 7.254 13.542 -25.801 1.00 67.19 523 VAL A N 1
ATOM 4040 C CA . VAL A 1 523 ? 7.656 12.660 -26.897 1.00 67.19 523 VAL A CA 1
ATOM 4041 C C . VAL A 1 523 ? 6.497 11.718 -27.222 1.00 67.19 523 VAL A C 1
ATOM 4043 O O . VAL A 1 523 ? 6.090 10.875 -26.423 1.00 67.19 523 VAL A O 1
ATOM 4046 N N . LYS A 1 524 ? 5.936 11.845 -28.428 1.00 72.81 524 LYS A N 1
ATOM 4047 C CA . LYS A 1 524 ? 4.859 10.959 -28.884 1.00 72.81 524 LYS A CA 1
ATOM 4048 C C . LYS A 1 524 ? 5.425 9.576 -29.195 1.00 72.81 524 LYS A C 1
ATOM 4050 O O . LYS A 1 524 ? 6.045 9.376 -30.239 1.00 72.81 524 LYS A O 1
ATOM 4055 N N . LEU A 1 525 ? 5.146 8.602 -28.332 1.00 74.50 525 LEU A N 1
ATOM 4056 C CA . LEU A 1 525 ? 5.488 7.206 -28.594 1.00 74.50 525 LEU A CA 1
ATOM 4057 C C . LEU A 1 525 ? 4.819 6.688 -29.874 1.00 74.50 525 LEU A C 1
ATOM 4059 O O . LEU A 1 525 ? 3.645 6.955 -30.157 1.00 74.50 525 LEU A O 1
ATOM 4063 N N . SER A 1 526 ? 5.546 5.854 -30.621 1.00 83.25 526 SER A N 1
ATOM 4064 C CA . SER A 1 526 ? 4.950 5.104 -31.727 1.00 83.25 526 SER A CA 1
ATOM 4065 C C . SER A 1 526 ? 3.819 4.200 -31.212 1.00 83.25 526 SER A C 1
ATOM 4067 O O . SER A 1 526 ? 3.885 3.653 -30.110 1.00 83.25 526 SER A O 1
ATOM 4069 N N . TRP A 1 527 ? 2.785 3.967 -32.029 1.00 86.00 527 TRP A N 1
ATOM 4070 C CA . TRP A 1 527 ? 1.649 3.105 -31.656 1.00 86.00 527 TRP A CA 1
ATOM 4071 C C . TRP A 1 527 ? 2.069 1.704 -31.177 1.00 86.00 527 TRP A C 1
ATOM 4073 O O . TRP A 1 527 ? 1.443 1.125 -30.287 1.00 86.00 527 TRP A O 1
ATOM 4083 N N . ARG A 1 528 ? 3.135 1.144 -31.764 1.00 87.25 528 ARG A N 1
ATOM 4084 C CA . ARG A 1 528 ? 3.669 -0.165 -31.364 1.00 87.25 528 ARG A CA 1
ATOM 4085 C C . ARG A 1 528 ? 4.266 -0.115 -29.961 1.00 87.25 528 ARG A C 1
ATOM 4087 O O . ARG A 1 528 ? 4.002 -1.023 -29.177 1.00 87.25 528 ARG A O 1
ATOM 4094 N N . ASN A 1 529 ? 5.012 0.940 -29.649 1.00 83.50 529 ASN A N 1
ATOM 4095 C CA . ASN A 1 529 ? 5.627 1.126 -28.338 1.00 83.50 529 ASN A CA 1
ATOM 4096 C C . ASN A 1 529 ? 4.560 1.373 -27.278 1.00 83.50 529 ASN A C 1
ATOM 4098 O O . ASN A 1 529 ? 4.541 0.672 -26.277 1.00 83.50 529 ASN A O 1
ATOM 4102 N N . ARG A 1 530 ? 3.566 2.216 -27.575 1.00 84.50 530 ARG A N 1
ATOM 4103 C CA . ARG A 1 530 ? 2.412 2.442 -26.695 1.00 84.50 530 ARG A CA 1
ATOM 4104 C C . ARG A 1 530 ? 1.669 1.153 -26.327 1.00 84.50 530 ARG A C 1
ATOM 4106 O O . ARG A 1 530 ? 1.241 0.977 -25.195 1.00 84.50 530 ARG A O 1
ATOM 4113 N N . ARG A 1 531 ? 1.510 0.218 -27.271 1.00 88.44 531 ARG A N 1
ATOM 4114 C CA . ARG A 1 531 ? 0.896 -1.093 -26.987 1.00 88.44 531 ARG A CA 1
ATOM 4115 C C . ARG A 1 531 ? 1.766 -1.990 -26.110 1.00 88.44 531 ARG A C 1
ATOM 4117 O O . ARG A 1 531 ? 1.217 -2.740 -25.307 1.00 88.44 531 ARG A O 1
ATOM 4124 N N . LYS A 1 532 ? 3.088 -1.971 -26.305 1.00 87.56 532 LYS A N 1
ATOM 4125 C CA . LYS A 1 532 ? 4.025 -2.716 -25.452 1.00 87.56 532 LYS A CA 1
ATOM 4126 C C . LYS A 1 532 ? 4.004 -2.162 -24.031 1.00 87.56 532 LYS A C 1
ATOM 4128 O O . LYS A 1 532 ? 3.875 -2.943 -23.100 1.00 87.56 532 LYS A O 1
ATOM 4133 N N . GLU A 1 533 ? 4.020 -0.842 -23.920 1.00 85.75 533 GLU A N 1
ATOM 4134 C CA . GLU A 1 533 ? 3.953 -0.093 -22.671 1.00 85.75 533 GLU A CA 1
ATOM 4135 C C . GLU A 1 533 ? 2.686 -0.427 -21.878 1.00 85.75 533 GLU A C 1
ATOM 4137 O O . GLU A 1 533 ? 2.764 -0.966 -20.782 1.00 85.75 533 GLU A O 1
ATOM 4142 N N . LEU A 1 534 ? 1.507 -0.289 -22.492 1.00 89.38 534 LEU A N 1
ATOM 4143 C CA . LEU A 1 534 ? 0.232 -0.668 -21.864 1.00 89.38 534 LEU A CA 1
ATOM 4144 C C . LEU A 1 534 ? 0.178 -2.144 -21.444 1.00 89.38 534 LEU A C 1
ATOM 4146 O O . LEU A 1 534 ? -0.443 -2.500 -20.443 1.00 89.38 534 LEU A O 1
ATOM 4150 N N . LYS A 1 535 ? 0.795 -3.036 -22.230 1.00 92.12 535 LYS A N 1
ATOM 4151 C CA . LYS A 1 535 ? 0.871 -4.456 -21.872 1.00 92.12 535 LYS A CA 1
ATOM 4152 C C . LYS A 1 535 ? 1.755 -4.654 -20.643 1.00 92.12 535 LYS A C 1
ATOM 4154 O O . LYS A 1 535 ? 1.409 -5.486 -19.810 1.00 92.12 535 LYS A O 1
ATOM 4159 N N . GLN A 1 536 ? 2.866 -3.931 -20.554 1.00 90.19 536 GLN A N 1
ATOM 4160 C CA . GLN A 1 536 ? 3.766 -4.005 -19.416 1.00 90.19 536 GLN A CA 1
ATOM 4161 C C . GLN A 1 536 ? 3.130 -3.405 -18.164 1.00 90.19 536 GLN A C 1
ATOM 4163 O O . GLN A 1 536 ? 3.114 -4.093 -17.151 1.00 90.19 536 GLN A O 1
ATOM 4168 N N . GLN A 1 537 ? 2.535 -2.212 -18.246 1.00 91.56 537 GLN A N 1
ATOM 4169 C CA . GLN A 1 537 ? 1.768 -1.607 -17.150 1.00 91.56 537 GLN A CA 1
ATOM 4170 C C . GLN A 1 537 ? 0.754 -2.604 -16.589 1.00 91.56 537 GLN A C 1
ATOM 4172 O O . GLN A 1 537 ? 0.767 -2.913 -15.408 1.00 91.56 537 GLN A O 1
ATOM 4177 N N . LYS A 1 538 ? -0.031 -3.248 -17.461 1.00 94.00 538 LYS A N 1
ATOM 4178 C CA . LYS A 1 538 ? -0.988 -4.278 -17.039 1.00 94.00 538 LYS A CA 1
ATOM 4179 C C . LYS A 1 538 ? -0.337 -5.481 -16.344 1.00 94.00 538 LYS A C 1
ATOM 4181 O O . LYS A 1 538 ? -0.959 -6.078 -15.469 1.00 94.00 538 LYS A O 1
ATOM 4186 N N . ILE A 1 539 ? 0.855 -5.898 -16.776 1.00 94.75 539 ILE A N 1
ATOM 4187 C CA . ILE A 1 539 ? 1.592 -6.983 -16.114 1.00 94.75 539 ILE A CA 1
ATOM 4188 C C . ILE A 1 539 ? 2.028 -6.521 -14.726 1.00 94.75 539 ILE A C 1
ATOM 4190 O O . ILE A 1 539 ? 1.768 -7.242 -13.771 1.00 94.75 539 ILE A O 1
ATOM 4194 N N . LEU A 1 540 ? 2.620 -5.332 -14.619 1.00 95.19 540 LEU A N 1
ATOM 4195 C CA . LEU A 1 540 ? 3.084 -4.763 -13.360 1.00 95.19 540 LEU A CA 1
ATOM 4196 C C . LEU A 1 540 ? 1.942 -4.536 -12.368 1.00 95.19 540 LEU A C 1
ATOM 4198 O O . LEU A 1 540 ? 2.014 -5.080 -11.275 1.00 95.19 540 LEU A O 1
ATOM 4202 N N . THR A 1 541 ? 0.853 -3.867 -12.762 1.00 95.81 541 THR A N 1
ATOM 4203 C CA . THR A 1 541 ? -0.341 -3.679 -11.916 1.00 95.81 541 THR A CA 1
ATOM 4204 C C . THR A 1 541 ? -0.889 -5.013 -11.433 1.00 95.81 541 THR A C 1
ATOM 4206 O O . THR A 1 541 ? -1.183 -5.179 -10.254 1.00 95.81 541 THR A O 1
ATOM 4209 N N . LYS A 1 542 ? -0.981 -6.014 -12.320 1.00 97.12 542 LYS A N 1
ATOM 4210 C CA . LYS A 1 542 ? -1.463 -7.343 -11.930 1.00 97.12 542 LYS A CA 1
ATOM 4211 C C . LYS A 1 542 ? -0.525 -8.021 -10.929 1.00 97.12 542 LYS A C 1
ATOM 4213 O O . LYS A 1 542 ? -1.011 -8.691 -10.022 1.00 97.12 542 LYS A O 1
ATOM 4218 N N . THR A 1 543 ? 0.787 -7.914 -11.128 1.00 96.81 543 THR A N 1
ATOM 4219 C CA . THR A 1 543 ? 1.772 -8.466 -10.194 1.00 96.81 543 THR A CA 1
ATOM 4220 C C . THR A 1 543 ? 1.661 -7.764 -8.849 1.00 96.81 543 THR A C 1
ATOM 4222 O O . THR A 1 543 ? 1.479 -8.445 -7.853 1.00 96.81 543 THR A O 1
ATOM 4225 N N . PHE A 1 544 ? 1.652 -6.432 -8.834 1.00 97.50 544 PHE A N 1
ATOM 4226 C CA . PHE A 1 544 ? 1.580 -5.626 -7.621 1.00 97.50 544 PHE A CA 1
ATOM 4227 C C . PHE A 1 544 ? 0.313 -5.900 -6.803 1.00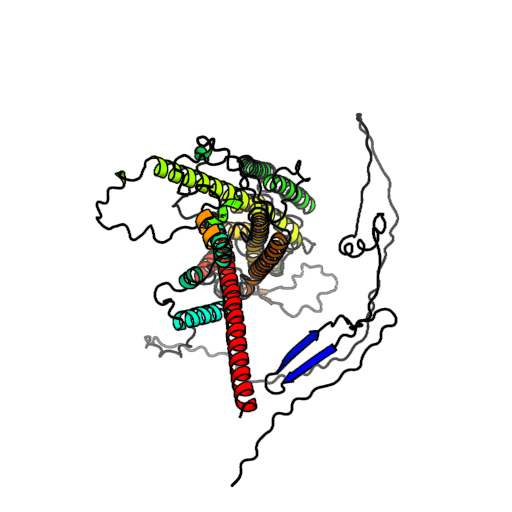 97.50 544 PHE A C 1
ATOM 4229 O O . PHE A 1 544 ? 0.389 -6.207 -5.617 1.00 97.50 544 PHE A O 1
ATOM 4236 N N . GLN A 1 545 ? -0.857 -5.917 -7.449 1.00 96.94 545 GLN A N 1
ATOM 4237 C CA . GLN A 1 545 ? -2.122 -6.282 -6.799 1.00 96.94 545 GLN A CA 1
ATOM 4238 C C . GLN A 1 545 ? -2.095 -7.709 -6.237 1.00 96.94 545 GLN A C 1
ATOM 4240 O O . GLN A 1 545 ? -2.648 -7.971 -5.169 1.00 96.94 545 GLN A O 1
ATOM 4245 N N . ALA A 1 546 ? -1.454 -8.646 -6.944 1.00 96.69 546 ALA A N 1
ATOM 4246 C CA . ALA A 1 546 ? -1.282 -10.003 -6.442 1.00 96.69 546 ALA A CA 1
ATOM 4247 C C . ALA A 1 546 ? -0.324 -10.054 -5.243 1.00 96.69 546 ALA A C 1
ATOM 4249 O O . ALA A 1 546 ? -0.569 -10.845 -4.337 1.00 96.69 546 ALA A O 1
ATOM 4250 N N . THR A 1 547 ? 0.725 -9.229 -5.220 1.00 96.69 547 THR A N 1
ATOM 4251 C CA . THR A 1 547 ? 1.636 -9.094 -4.079 1.00 96.69 547 THR A CA 1
ATOM 4252 C C . THR A 1 547 ? 0.891 -8.554 -2.861 1.00 96.69 547 THR A C 1
ATOM 4254 O O . THR A 1 547 ? 0.891 -9.223 -1.832 1.00 96.69 547 THR A O 1
ATOM 4257 N N . ILE A 1 548 ? 0.173 -7.430 -2.991 1.00 96.31 548 ILE A N 1
ATOM 4258 C CA . ILE A 1 548 ? -0.632 -6.831 -1.909 1.00 96.31 548 ILE A CA 1
ATOM 4259 C C . ILE A 1 548 ? -1.596 -7.863 -1.306 1.00 96.31 548 ILE A C 1
ATOM 4261 O O . ILE A 1 548 ? -1.622 -8.076 -0.098 1.00 96.31 548 ILE A O 1
ATOM 4265 N N . ALA A 1 549 ? -2.347 -8.576 -2.150 1.00 94.19 549 ALA A N 1
ATOM 4266 C CA . ALA A 1 549 ? -3.341 -9.541 -1.682 1.00 94.19 549 ALA A CA 1
ATOM 4267 C C . ALA A 1 549 ? -2.741 -10.775 -0.978 1.00 94.19 549 ALA A C 1
ATOM 4269 O O . ALA A 1 549 ? -3.446 -11.460 -0.236 1.00 94.19 549 ALA A O 1
ATOM 4270 N N . ARG A 1 550 ? -1.470 -11.102 -1.248 1.00 93.69 550 ARG A N 1
ATOM 4271 C CA . ARG A 1 550 ? -0.818 -12.332 -0.770 1.00 93.69 550 ARG A CA 1
ATOM 4272 C C . ARG A 1 550 ? 0.198 -12.098 0.331 1.00 93.69 550 ARG A C 1
ATOM 4274 O O . ARG A 1 550 ? 0.454 -13.033 1.079 1.00 93.69 550 ARG A O 1
ATOM 4281 N N . HIS A 1 551 ? 0.805 -10.917 0.421 1.00 93.12 551 HIS A N 1
ATOM 4282 C CA . HIS A 1 551 ? 1.949 -10.698 1.300 1.00 93.12 551 HIS A CA 1
ATOM 4283 C C . HIS A 1 551 ? 1.599 -11.006 2.759 1.00 93.12 551 HIS A C 1
ATOM 4285 O O . HIS A 1 551 ? 2.112 -11.974 3.311 1.00 93.12 551 HIS A O 1
ATOM 4291 N N . PHE A 1 552 ? 0.641 -10.294 3.351 1.00 91.25 552 PHE A N 1
ATOM 4292 C CA . PHE A 1 552 ? 0.264 -10.539 4.745 1.00 91.25 552 PHE A CA 1
ATOM 4293 C C . PHE A 1 552 ? -0.482 -11.858 4.958 1.00 91.25 552 PHE A C 1
ATOM 4295 O O . PHE A 1 552 ? -0.240 -12.563 5.937 1.00 91.25 552 PHE A O 1
ATOM 4302 N N . ARG A 1 553 ? -1.356 -12.227 4.019 1.00 90.56 553 ARG A N 1
ATOM 4303 C CA . ARG A 1 553 ? -2.191 -13.424 4.138 1.00 90.56 553 ARG A CA 1
ATOM 4304 C C . ARG A 1 553 ? -1.396 -14.724 4.014 1.00 90.56 553 ARG A C 1
ATOM 4306 O O . ARG A 1 553 ? -1.548 -15.609 4.852 1.00 90.56 553 ARG A O 1
ATOM 4313 N N . ASP A 1 554 ? -0.590 -14.835 2.961 1.00 86.31 554 ASP A N 1
ATOM 4314 C CA . ASP A 1 554 ? 0.038 -16.089 2.544 1.00 86.31 554 ASP A CA 1
ATOM 4315 C C . ASP A 1 554 ? 1.539 -16.120 2.865 1.00 86.31 554 ASP A C 1
ATOM 4317 O O . ASP A 1 554 ? 2.050 -17.171 3.227 1.00 86.31 554 ASP A O 1
ATOM 4321 N N . GLN A 1 555 ? 2.268 -15.004 2.712 1.00 82.81 555 GLN A N 1
ATOM 4322 C CA . GLN A 1 555 ? 3.731 -14.998 2.893 1.00 82.81 555 GLN A CA 1
ATOM 4323 C C . GLN A 1 555 ? 4.137 -14.740 4.343 1.00 82.81 555 GLN A C 1
ATOM 4325 O O . GLN A 1 555 ? 4.982 -15.448 4.881 1.00 82.81 555 GLN A O 1
ATOM 4330 N N . ALA A 1 556 ? 3.536 -13.730 4.969 1.00 83.38 556 ALA A N 1
ATOM 4331 C CA . ALA A 1 556 ? 3.757 -13.427 6.374 1.00 83.38 556 ALA A CA 1
ATOM 4332 C C . ALA A 1 556 ? 2.913 -14.324 7.292 1.00 83.38 556 ALA A C 1
ATOM 4334 O O . ALA A 1 556 ? 3.154 -14.350 8.495 1.00 83.38 556 ALA A O 1
ATOM 4335 N N . GLU A 1 557 ? 1.945 -15.064 6.737 1.00 87.50 557 GLU A N 1
ATOM 4336 C CA . GLU A 1 557 ? 1.039 -15.952 7.472 1.00 87.50 557 GLU A CA 1
ATOM 4337 C C . GLU A 1 557 ? 0.349 -15.245 8.650 1.00 87.50 557 GLU A C 1
ATOM 4339 O O . GLU A 1 557 ? 0.216 -15.813 9.738 1.00 87.50 557 GLU A O 1
ATOM 4344 N N . ALA A 1 558 ? -0.093 -13.996 8.451 1.00 87.94 558 ALA A N 1
ATOM 4345 C CA . ALA A 1 558 ? -0.650 -13.158 9.513 1.00 87.94 558 ALA A CA 1
ATOM 4346 C C . ALA A 1 558 ? -1.723 -13.883 10.352 1.00 87.94 558 ALA A C 1
ATOM 4348 O O . ALA A 1 558 ? -1.582 -13.899 11.574 1.00 87.94 558 ALA A O 1
ATOM 4349 N N . PRO A 1 559 ? -2.704 -14.614 9.774 1.00 88.38 559 PRO A N 1
ATOM 4350 C CA . PRO A 1 559 ? -3.693 -15.335 10.578 1.00 88.38 559 PRO A CA 1
ATOM 4351 C C . PRO A 1 559 ? -3.086 -16.389 11.512 1.00 88.38 559 PRO A C 1
ATOM 4353 O O . PRO A 1 559 ? -3.618 -16.648 12.589 1.00 88.38 559 PRO A O 1
ATOM 4356 N N . HIS A 1 560 ? -1.991 -17.036 11.107 1.00 86.94 560 HIS A N 1
ATOM 4357 C CA . HIS A 1 560 ? -1.301 -18.005 11.951 1.00 86.94 560 HIS A CA 1
ATOM 4358 C C . HIS A 1 560 ? -0.471 -17.304 13.028 1.00 86.94 560 HIS A C 1
ATOM 4360 O O . HIS A 1 560 ? -0.589 -17.655 14.202 1.00 86.94 560 HIS A O 1
ATOM 4366 N N . ARG A 1 561 ? 0.307 -16.279 12.655 1.00 86.88 561 ARG A N 1
ATOM 4367 C CA . ARG A 1 561 ? 1.139 -15.517 13.597 1.00 86.88 561 ARG A CA 1
ATOM 4368 C C . ARG A 1 561 ? 0.311 -14.823 14.667 1.00 86.88 561 ARG A C 1
ATOM 4370 O O . ARG A 1 561 ? 0.692 -14.862 15.830 1.00 86.88 561 ARG A O 1
ATOM 4377 N N . LEU A 1 562 ? -0.842 -14.266 14.308 1.00 88.94 562 LEU A N 1
ATOM 4378 C CA . LEU A 1 562 ? -1.767 -13.660 15.263 1.00 88.94 562 LEU A CA 1
ATOM 4379 C C . LEU A 1 562 ? -2.313 -14.696 16.250 1.00 88.94 562 LEU A C 1
ATOM 4381 O O . LEU A 1 562 ? -2.276 -14.465 17.455 1.00 88.94 562 LEU A O 1
ATOM 4385 N N . ARG A 1 563 ? -2.696 -15.894 15.788 1.00 88.00 563 ARG A N 1
ATOM 4386 C CA . ARG A 1 563 ? -3.062 -16.996 16.701 1.00 88.00 563 ARG A CA 1
ATOM 4387 C C . ARG A 1 563 ? -1.922 -17.362 17.651 1.00 88.00 563 ARG A C 1
ATOM 4389 O O . ARG A 1 563 ? -2.182 -17.636 18.817 1.00 88.00 563 ARG A O 1
ATOM 4396 N N . CYS A 1 564 ? -0.677 -17.367 17.176 1.00 86.19 564 CYS A N 1
ATOM 4397 C CA . CYS A 1 564 ? 0.491 -17.617 18.022 1.00 86.19 564 CYS A CA 1
ATOM 4398 C C . CYS A 1 564 ? 0.718 -16.496 19.040 1.00 86.19 564 CYS A C 1
ATOM 4400 O O . CYS A 1 564 ? 0.924 -16.795 20.211 1.00 86.19 564 CYS A O 1
ATOM 4402 N N . ILE A 1 565 ? 0.618 -15.229 18.625 1.00 87.81 565 ILE A N 1
ATOM 4403 C CA . ILE A 1 565 ? 0.704 -14.066 19.519 1.00 87.81 565 ILE A CA 1
ATOM 4404 C C . ILE A 1 565 ? -0.332 -14.188 20.635 1.00 87.81 565 ILE A C 1
ATOM 4406 O O . ILE A 1 565 ? 0.012 -14.120 21.813 1.00 87.81 565 ILE A O 1
ATOM 4410 N N . TYR A 1 566 ? -1.581 -14.466 20.268 1.00 87.19 566 TYR A N 1
ATOM 4411 C CA . TYR A 1 566 ? -2.664 -14.649 21.223 1.00 87.19 566 TYR A CA 1
ATOM 4412 C C . TYR A 1 566 ? -2.463 -15.868 22.133 1.00 87.19 566 TYR A C 1
ATOM 4414 O O . TYR A 1 566 ? -2.813 -15.834 23.310 1.00 87.19 566 TYR A O 1
ATOM 4422 N N . ALA A 1 567 ? -1.901 -16.964 21.621 1.00 84.44 567 ALA A N 1
ATOM 4423 C CA . ALA A 1 567 ? -1.625 -18.157 22.418 1.00 84.44 567 ALA A CA 1
ATOM 4424 C C . ALA A 1 567 ? -0.467 -17.961 23.410 1.00 84.44 567 ALA A C 1
ATOM 4426 O O . ALA A 1 567 ? -0.492 -18.560 24.483 1.00 84.44 567 ALA A O 1
ATOM 4427 N N . TRP A 1 568 ? 0.536 -17.157 23.052 1.00 84.56 568 TRP A N 1
ATOM 4428 C CA . TRP A 1 568 ? 1.753 -16.953 23.844 1.00 84.56 568 TRP A CA 1
ATOM 4429 C C . TRP A 1 568 ? 1.714 -15.749 24.776 1.00 84.56 568 TRP A C 1
ATOM 4431 O O . TRP A 1 568 ? 2.571 -15.652 25.651 1.00 84.56 568 TRP A O 1
ATOM 4441 N N . ALA A 1 569 ? 0.759 -14.840 24.603 1.00 81.81 569 ALA A N 1
ATOM 4442 C CA . ALA A 1 569 ? 0.550 -13.763 25.555 1.00 81.81 569 ALA A CA 1
ATOM 4443 C C . ALA A 1 569 ? 0.248 -14.327 26.950 1.00 81.81 569 ALA A C 1
ATOM 4445 O O . ALA A 1 569 ? -0.555 -15.252 27.090 1.00 81.81 569 ALA A O 1
ATOM 4446 N N . GLU A 1 570 ? 0.887 -13.756 27.973 1.00 80.69 570 GLU A N 1
ATOM 4447 C CA . GLU A 1 570 ? 0.766 -14.216 29.363 1.00 80.69 570 GLU A CA 1
ATOM 4448 C C . GLU A 1 570 ? -0.649 -14.062 29.917 1.00 80.69 570 GLU A C 1
ATOM 4450 O O . GLU A 1 570 ? -1.006 -14.761 30.865 1.00 80.69 570 GLU A O 1
ATOM 4455 N N . LYS A 1 571 ? -1.451 -13.168 29.318 1.00 83.12 571 LYS A N 1
ATOM 4456 C CA . LYS A 1 571 ? -2.828 -12.880 29.729 1.00 83.12 571 LYS A CA 1
ATOM 4457 C C . LYS A 1 571 ? -2.860 -12.596 31.226 1.00 83.12 571 LYS A C 1
ATOM 4459 O O . LYS A 1 571 ? -3.645 -13.190 31.962 1.00 83.12 571 LYS A O 1
ATOM 4464 N N . ALA A 1 572 ? -1.989 -11.696 31.686 1.00 78.00 572 ALA A N 1
ATOM 4465 C CA . ALA A 1 572 ? -1.723 -11.475 33.105 1.00 78.00 572 ALA A CA 1
ATOM 4466 C C . ALA A 1 572 ? -3.000 -11.143 33.893 1.00 78.00 572 ALA A C 1
ATOM 4468 O O . ALA A 1 572 ? -3.157 -11.577 35.030 1.00 78.00 572 ALA A O 1
ATOM 4469 N N . HIS A 1 573 ? -3.951 -10.453 33.256 1.00 72.75 573 HIS A N 1
ATOM 4470 C CA . HIS A 1 573 ? -5.271 -10.149 33.813 1.00 72.75 573 HIS A CA 1
ATOM 4471 C C . HIS A 1 573 ? -6.092 -11.390 34.241 1.00 72.75 573 HIS A C 1
ATOM 4473 O O . HIS A 1 573 ? -7.018 -11.246 35.033 1.00 72.75 573 HIS A O 1
ATOM 4479 N N . GLN A 1 574 ? -5.750 -12.592 33.762 1.00 71.56 574 GLN A N 1
ATOM 4480 C CA . GLN A 1 574 ? -6.416 -13.860 34.082 1.00 71.56 574 GLN A CA 1
ATOM 4481 C C . GLN A 1 574 ? -5.603 -14.790 34.995 1.00 71.56 574 GLN A C 1
ATOM 4483 O O . GLN A 1 574 ? -6.057 -15.897 35.276 1.00 71.56 574 GLN A O 1
ATOM 4488 N N . ASP A 1 575 ? -4.404 -14.414 35.460 1.00 72.62 575 ASP A N 1
ATOM 4489 C CA . ASP A 1 575 ? -3.523 -15.298 36.253 1.00 72.62 575 ASP A CA 1
ATOM 4490 C C . ASP A 1 575 ? -3.303 -16.697 35.612 1.00 72.62 575 ASP A C 1
ATOM 4492 O O . ASP A 1 575 ? -3.108 -17.695 36.316 1.00 72.62 575 ASP A O 1
ATOM 4496 N N . ASN A 1 576 ? -3.376 -16.813 34.278 1.00 64.94 576 ASN A N 1
ATOM 4497 C CA . ASN A 1 576 ? -3.406 -18.093 33.547 1.00 64.94 576 ASN A CA 1
ATOM 4498 C C . ASN A 1 576 ? -4.527 -19.068 33.975 1.00 64.94 576 ASN A C 1
ATOM 4500 O O . ASN A 1 576 ? -4.416 -20.284 33.781 1.00 64.94 576 ASN A O 1
ATOM 4504 N N . LYS A 1 577 ? -5.611 -18.571 34.572 1.00 67.69 577 LYS A N 1
ATOM 4505 C CA . LYS A 1 577 ? -6.793 -19.356 34.929 1.00 67.69 577 LYS A CA 1
ATOM 4506 C C . LYS A 1 577 ? -7.909 -19.078 33.935 1.00 67.69 577 LYS A C 1
ATOM 4508 O O . LYS A 1 577 ? -8.186 -17.938 33.590 1.00 67.69 577 LYS A O 1
ATOM 4513 N N . LEU A 1 578 ? -8.577 -20.148 33.512 1.00 65.00 578 LEU A N 1
ATOM 4514 C CA . LEU A 1 578 ? -9.853 -20.028 32.820 1.00 65.00 578 LEU A CA 1
ATOM 4515 C C . LEU A 1 578 ? -10.892 -19.579 33.845 1.00 65.00 578 LEU A C 1
ATOM 4517 O O . LEU A 1 578 ? -11.330 -20.374 34.687 1.00 65.00 578 LEU A O 1
ATOM 4521 N N . ASP A 1 579 ? -11.257 -18.303 33.788 1.00 63.75 579 ASP A N 1
ATOM 4522 C CA . ASP A 1 579 ? -12.398 -17.806 34.533 1.00 63.75 579 ASP A CA 1
ATOM 4523 C C . ASP A 1 579 ? -13.657 -18.437 33.946 1.00 63.75 579 ASP A C 1
ATOM 4525 O O . ASP A 1 579 ? -13.991 -18.293 32.769 1.00 63.75 579 ASP A O 1
ATOM 4529 N N . SER A 1 580 ? -14.332 -19.211 34.790 1.00 65.06 580 SER A N 1
ATOM 4530 C CA . SER A 1 580 ? -15.604 -19.828 34.458 1.00 65.06 580 SER A CA 1
ATOM 4531 C C . SER A 1 580 ? -16.672 -19.192 35.322 1.00 65.06 580 SER A C 1
ATOM 4533 O O . SER A 1 580 ? -16.637 -19.281 36.554 1.00 65.06 580 SER A O 1
ATOM 4535 N N . VAL A 1 581 ? -17.630 -18.530 34.682 1.00 64.94 581 VAL A N 1
ATOM 4536 C CA . VAL A 1 581 ? -18.732 -17.918 35.416 1.00 64.94 581 VAL A CA 1
ATOM 4537 C C . VAL A 1 581 ? -19.880 -18.898 35.514 1.00 64.94 581 VAL A C 1
ATOM 4539 O O . VAL A 1 581 ? -20.331 -19.499 34.537 1.00 64.94 581 VAL A O 1
ATOM 4542 N N . LEU A 1 582 ? -20.319 -19.089 36.756 1.00 61.66 582 LEU A N 1
ATOM 4543 C CA . LEU A 1 582 ? -21.498 -19.862 37.065 1.00 61.66 582 LEU A CA 1
ATOM 4544 C C . LEU A 1 582 ? -22.714 -19.026 36.671 1.00 61.66 582 LEU A C 1
ATOM 4546 O O . LEU A 1 582 ? -23.102 -18.107 37.391 1.00 61.66 582 LEU A O 1
ATOM 4550 N N . VAL A 1 583 ? -23.326 -19.357 35.537 1.00 60.00 583 VAL A N 1
ATOM 4551 C CA . VAL A 1 583 ? -24.637 -18.812 35.187 1.00 60.00 583 VAL A CA 1
ATOM 4552 C C . VAL A 1 583 ? -25.664 -19.570 36.025 1.00 60.00 583 VAL A C 1
ATOM 4554 O O . VAL A 1 583 ? -26.245 -20.567 35.586 1.00 60.00 583 VAL A O 1
ATOM 4557 N N . ASP A 1 584 ? -25.821 -19.162 37.285 1.00 55.34 584 ASP A N 1
ATOM 4558 C CA . ASP A 1 584 ? -26.966 -19.588 38.079 1.00 55.34 584 ASP A CA 1
ATOM 4559 C C . ASP A 1 584 ? -28.210 -18.958 37.453 1.00 55.34 584 ASP A C 1
ATOM 4561 O O . ASP A 1 584 ? -28.249 -17.761 37.169 1.00 55.34 584 ASP A O 1
ATOM 4565 N N . ALA A 1 585 ? -29.223 -19.788 37.216 1.00 53.72 585 ALA A N 1
ATOM 4566 C CA . ALA A 1 585 ? -30.555 -19.341 36.853 1.00 53.72 585 ALA A CA 1
ATOM 4567 C C . ALA A 1 585 ? -31.123 -18.548 38.035 1.00 53.72 585 ALA A C 1
ATOM 4569 O O . ALA A 1 585 ? -31.796 -19.113 38.896 1.00 53.72 585 ALA A O 1
ATOM 4570 N N . SER A 1 586 ? -30.755 -17.273 38.146 1.00 49.56 586 SER A N 1
ATOM 4571 C CA . SER A 1 586 ? -31.198 -16.435 39.247 1.00 49.56 586 SER A CA 1
ATOM 4572 C C . SER A 1 586 ? -32.718 -16.304 39.188 1.00 49.56 586 SER A C 1
ATOM 4574 O O . SER A 1 586 ? -33.313 -16.103 38.127 1.00 49.56 586 SER A O 1
ATOM 4576 N N . GLU A 1 587 ? -33.347 -16.444 40.355 1.00 53.12 587 GLU A N 1
ATOM 4577 C CA . GLU A 1 587 ? -34.801 -16.409 40.560 1.00 53.12 587 GLU A CA 1
ATOM 4578 C C . GLU A 1 587 ? -35.461 -15.089 40.098 1.00 53.12 587 GLU A C 1
ATOM 4580 O O . GLU A 1 587 ? -36.685 -15.021 39.998 1.00 53.12 587 GLU A O 1
ATOM 4585 N N . ASP A 1 588 ? -34.664 -14.068 39.761 1.00 53.94 588 ASP A N 1
ATOM 4586 C CA . ASP A 1 588 ? -35.113 -12.736 39.344 1.00 53.94 588 ASP A CA 1
ATOM 4587 C C . ASP A 1 588 ? -35.560 -12.645 37.874 1.00 53.94 588 ASP A C 1
ATOM 4589 O O . ASP A 1 588 ? -36.268 -11.706 37.501 1.00 53.94 588 ASP A O 1
ATOM 4593 N N . TRP A 1 589 ? -35.239 -13.632 37.028 1.00 51.00 589 TRP A N 1
ATOM 4594 C CA . TRP A 1 589 ? -35.784 -13.715 35.667 1.00 51.00 589 TRP A CA 1
ATOM 4595 C C . TRP A 1 589 ? -37.187 -14.327 35.683 1.00 51.00 589 TRP A C 1
ATOM 4597 O O . TRP A 1 589 ? -37.388 -15.457 35.254 1.00 51.00 589 TRP A O 1
ATOM 4607 N N . GLY A 1 590 ? -38.158 -13.567 36.198 1.00 48.94 590 GLY A N 1
ATOM 4608 C CA . GLY A 1 590 ? -39.594 -13.776 36.002 1.00 48.94 590 GLY A CA 1
ATOM 4609 C C . GLY A 1 590 ? -40.103 -15.182 36.339 1.00 48.94 590 GLY A C 1
ATOM 4610 O O . GLY A 1 590 ? -40.064 -16.098 35.523 1.00 48.94 590 GLY A O 1
ATOM 4611 N N . SER A 1 591 ? -40.726 -15.314 37.506 1.00 47.69 591 SER A N 1
ATOM 4612 C CA . SER A 1 591 ? -41.402 -16.498 38.064 1.00 47.69 591 SER A CA 1
ATOM 4613 C C . SER A 1 591 ? -42.553 -17.112 37.225 1.00 47.69 591 SER A C 1
ATOM 4615 O O . SER A 1 591 ? -43.377 -17.868 37.740 1.00 47.69 591 SER A O 1
ATOM 4617 N N . GLY A 1 592 ? -42.617 -16.849 35.917 1.00 53.19 592 GLY A N 1
ATOM 4618 C CA . GLY A 1 592 ? -43.621 -17.341 34.981 1.00 53.19 592 GLY A CA 1
ATOM 4619 C C . GLY A 1 592 ? -43.078 -18.356 33.971 1.00 53.19 592 GLY A C 1
ATOM 4620 O O . GLY A 1 592 ? -42.775 -18.013 32.836 1.00 53.19 592 GLY A O 1
ATOM 4621 N N . ALA A 1 593 ? -43.089 -19.633 34.363 1.00 46.12 593 ALA A N 1
ATOM 4622 C CA . ALA A 1 593 ? -43.367 -20.790 33.494 1.00 46.12 593 ALA A CA 1
ATOM 4623 C C . ALA A 1 593 ? -42.260 -21.495 32.667 1.00 46.12 593 ALA A C 1
ATOM 4625 O O . ALA A 1 593 ? -42.606 -22.447 31.969 1.00 46.12 593 ALA A O 1
ATOM 4626 N N . ALA A 1 594 ? -40.958 -21.190 32.791 1.00 44.97 594 ALA A N 1
ATOM 4627 C CA . ALA A 1 594 ? -39.918 -21.953 32.055 1.00 44.97 594 ALA A CA 1
ATOM 4628 C C . ALA A 1 594 ? -38.749 -22.532 32.888 1.00 44.97 594 ALA A C 1
ATOM 4630 O O . ALA A 1 594 ? -37.798 -23.064 32.320 1.00 44.97 594 ALA A O 1
ATOM 4631 N N . SER A 1 595 ? -38.814 -22.515 34.225 1.00 44.88 595 SER A N 1
ATOM 4632 C CA . SER A 1 595 ? -37.686 -22.939 35.087 1.00 44.88 595 SER A CA 1
ATOM 4633 C C . SER A 1 595 ? -37.579 -24.460 35.356 1.00 44.88 595 SER A C 1
ATOM 4635 O O . SER A 1 595 ? -36.738 -24.914 36.124 1.00 44.88 595 SER A O 1
ATOM 4637 N N . ALA A 1 596 ? -38.385 -25.309 34.707 1.00 46.62 596 ALA A N 1
ATOM 4638 C CA . ALA A 1 596 ? -38.383 -26.758 34.978 1.00 46.62 596 ALA A CA 1
ATOM 4639 C C . ALA A 1 596 ? -37.284 -27.565 34.243 1.00 46.62 596 ALA A C 1
ATOM 4641 O O . ALA A 1 596 ? -37.186 -28.775 34.437 1.00 46.62 596 ALA A O 1
ATOM 4642 N N . VAL A 1 597 ? -36.441 -26.924 33.418 1.00 47.41 597 VAL A N 1
ATOM 4643 C CA . VAL A 1 597 ? -35.290 -27.570 32.735 1.00 47.41 597 VAL A CA 1
ATOM 4644 C C . VAL A 1 597 ? -33.936 -27.158 33.361 1.00 47.41 597 VAL A C 1
ATOM 4646 O O . VAL A 1 597 ? -32.871 -27.637 32.968 1.00 47.41 597 VAL A O 1
ATOM 4649 N N . MET A 1 598 ? -33.955 -26.314 34.397 1.00 47.66 598 MET A N 1
ATOM 4650 C CA . MET A 1 598 ? -32.775 -25.699 35.017 1.00 47.66 598 MET A CA 1
ATOM 4651 C C . MET A 1 598 ? -32.203 -26.577 36.146 1.00 47.66 598 MET A C 1
ATOM 4653 O O . MET A 1 598 ? -32.440 -26.344 37.325 1.00 47.66 598 MET A O 1
ATOM 4657 N N . GLY A 1 599 ? -31.453 -27.624 35.790 1.00 47.19 599 GLY A N 1
ATOM 4658 C CA . GLY A 1 599 ? -30.687 -28.440 36.752 1.00 47.19 599 GLY A CA 1
ATOM 4659 C C . GLY A 1 599 ? -29.203 -28.602 36.410 1.00 47.19 599 GLY A C 1
ATOM 4660 O O . GLY A 1 599 ? -28.458 -29.231 37.159 1.00 47.19 599 GLY A O 1
ATOM 4661 N N . ARG A 1 600 ? -28.750 -28.061 35.273 1.00 46.75 600 ARG A N 1
ATOM 4662 C CA . ARG A 1 600 ? -27.341 -28.100 34.867 1.00 46.75 600 ARG A CA 1
ATOM 4663 C C . ARG A 1 600 ? -26.765 -26.696 34.913 1.00 46.75 600 ARG A C 1
ATOM 4665 O O . ARG A 1 600 ? -27.051 -25.893 34.031 1.00 46.75 600 ARG A O 1
ATOM 4672 N N . LYS A 1 601 ? -25.927 -26.459 35.924 1.00 54.28 601 LYS A N 1
ATOM 4673 C CA . LYS A 1 601 ? -24.960 -25.360 35.965 1.00 54.28 601 LYS A CA 1
ATOM 4674 C C . LYS A 1 601 ? -24.235 -25.315 34.621 1.00 54.28 601 LYS A C 1
ATOM 4676 O O . LYS A 1 601 ? -23.592 -26.301 34.253 1.00 54.28 601 LYS A O 1
ATOM 4681 N N . ARG A 1 602 ? -24.402 -24.231 33.864 1.00 55.00 602 ARG A N 1
ATOM 4682 C CA . ARG A 1 602 ? -23.583 -23.972 32.680 1.00 55.00 602 ARG A CA 1
ATOM 4683 C C . ARG A 1 602 ? -22.443 -23.072 33.122 1.00 55.00 602 ARG A C 1
ATOM 4685 O O . ARG A 1 602 ? -22.679 -22.015 33.699 1.00 55.00 602 ARG A O 1
ATOM 4692 N N . TYR A 1 603 ? -21.233 -23.556 32.899 1.00 58.44 603 TYR A N 1
ATOM 4693 C CA . TYR A 1 603 ? -20.028 -22.751 32.971 1.00 58.44 603 TYR A CA 1
ATOM 4694 C C . TYR A 1 603 ? -19.820 -22.181 31.575 1.00 58.44 603 TYR A C 1
ATOM 4696 O O . TYR A 1 603 ? -19.850 -22.941 30.604 1.00 58.44 603 TYR A O 1
ATOM 4704 N N . VAL A 1 604 ? -19.678 -20.866 31.481 1.00 63.91 604 VAL A N 1
ATOM 4705 C CA . VAL A 1 604 ? -19.155 -20.218 30.278 1.00 63.91 604 VAL A CA 1
ATOM 4706 C C . VAL A 1 604 ? -17.684 -19.953 30.564 1.00 63.91 604 VAL A C 1
ATOM 4708 O O . VAL A 1 604 ? -17.367 -19.319 31.572 1.00 63.91 604 VAL A O 1
ATOM 4711 N N . GLU A 1 605 ? -16.804 -20.550 29.761 1.00 65.69 605 GLU A N 1
ATOM 4712 C CA . GLU A 1 605 ? -15.369 -20.266 29.795 1.00 65.69 605 GLU A CA 1
ATOM 4713 C C . GLU A 1 605 ? -15.153 -18.948 29.060 1.00 65.69 605 GLU A C 1
ATOM 4715 O O . GLU A 1 605 ? -15.531 -18.839 27.896 1.00 65.69 605 GLU A O 1
ATOM 4720 N N . LEU A 1 606 ? -14.591 -17.953 29.744 1.00 68.06 606 LEU A N 1
ATOM 4721 C CA . LEU A 1 606 ? -14.293 -16.679 29.106 1.00 68.06 606 LEU A CA 1
ATOM 4722 C C . LEU A 1 606 ? -13.142 -16.820 28.125 1.00 68.06 606 LEU A C 1
ATOM 4724 O O . LEU A 1 606 ? -12.102 -17.401 28.449 1.00 68.06 606 LEU A O 1
ATOM 4728 N N . GLU A 1 607 ? -13.307 -16.223 26.948 1.00 75.94 607 GLU A N 1
ATOM 4729 C CA . GLU A 1 607 ? -12.199 -16.102 26.017 1.00 75.94 607 GLU A CA 1
ATOM 4730 C C . GLU A 1 607 ? -11.081 -15.235 26.625 1.00 75.94 607 GLU A C 1
ATOM 4732 O O . GLU A 1 607 ? -11.344 -14.205 27.258 1.00 75.94 607 GLU A O 1
ATOM 4737 N N . PRO A 1 608 ? -9.816 -15.665 26.501 1.00 79.88 608 PRO A N 1
ATOM 4738 C CA . PRO A 1 608 ? -8.720 -15.022 27.202 1.00 79.88 608 PRO A CA 1
ATOM 4739 C C . PRO A 1 608 ? -8.254 -13.726 26.541 1.00 79.88 608 PRO A C 1
ATOM 4741 O O . PRO A 1 608 ? -7.674 -13.785 25.467 1.00 79.88 608 PRO A O 1
ATOM 4744 N N . LYS A 1 609 ? -8.393 -12.562 27.179 1.00 86.81 609 LYS A N 1
ATOM 4745 C CA . LYS A 1 609 ? -8.029 -11.301 26.516 1.00 86.81 609 LYS A CA 1
ATOM 4746 C C . LYS A 1 609 ? -6.529 -11.032 26.452 1.00 86.81 609 LYS A C 1
ATOM 4748 O O . LYS A 1 609 ? -5.732 -11.581 27.202 1.00 86.81 609 LYS A O 1
ATOM 4753 N N . ILE A 1 610 ? -6.128 -10.119 25.587 1.00 91.25 610 ILE A N 1
ATOM 4754 C CA . ILE A 1 610 ? -4.755 -9.629 25.537 1.00 91.25 610 ILE A CA 1
ATOM 4755 C C . ILE A 1 610 ? -4.748 -8.114 25.701 1.00 91.25 610 ILE A C 1
ATOM 4757 O O . ILE A 1 610 ? -5.574 -7.420 25.114 1.00 91.25 610 ILE A O 1
ATOM 4761 N N . SER A 1 611 ? -3.825 -7.595 26.511 1.00 94.25 611 SER A N 1
ATOM 4762 C CA . SER A 1 611 ? -3.579 -6.152 26.586 1.00 94.25 611 SER A CA 1
ATOM 4763 C C . SER A 1 611 ? -2.713 -5.680 25.420 1.00 94.25 611 SER A C 1
ATOM 4765 O O . SER A 1 611 ? -1.869 -6.426 24.918 1.00 94.25 611 SER A O 1
ATOM 4767 N N . TYR A 1 612 ? -2.843 -4.411 25.025 1.00 95.00 612 TYR A N 1
ATOM 4768 C CA . TYR A 1 612 ? -2.000 -3.854 23.959 1.00 95.00 612 TYR A CA 1
ATOM 4769 C C . TYR A 1 612 ? -0.496 -3.992 24.267 1.00 95.00 612 TYR A C 1
ATOM 4771 O O . TYR A 1 612 ? 0.299 -4.306 23.382 1.00 95.00 612 TYR A O 1
ATOM 4779 N N . SER A 1 613 ? -0.087 -3.816 25.528 1.00 94.62 613 SER A N 1
ATOM 4780 C CA . SER A 1 613 ? 1.310 -3.981 25.953 1.00 94.62 613 SER A CA 1
ATOM 4781 C C . SER A 1 613 ? 1.833 -5.404 25.752 1.00 94.62 613 SER A C 1
ATOM 4783 O O . SER A 1 613 ? 2.933 -5.576 25.226 1.00 94.62 613 SER A O 1
ATOM 4785 N N . GLU A 1 614 ? 1.044 -6.416 26.124 1.00 93.25 614 GLU A N 1
ATOM 4786 C CA . GLU A 1 614 ? 1.405 -7.828 25.931 1.00 93.25 614 GLU A CA 1
ATOM 4787 C C . GLU A 1 614 ? 1.441 -8.178 24.442 1.00 93.25 614 GLU A C 1
ATOM 4789 O O . GLU A 1 614 ? 2.394 -8.803 23.972 1.00 93.25 614 GLU A O 1
ATOM 4794 N N . PHE A 1 615 ? 0.441 -7.713 23.681 1.00 94.75 615 PHE A N 1
ATOM 4795 C CA . PHE A 1 615 ? 0.404 -7.865 22.230 1.00 94.75 615 PHE A CA 1
ATOM 4796 C C . PHE A 1 615 ? 1.685 -7.329 21.596 1.00 94.75 615 PHE A C 1
ATOM 4798 O O . PHE A 1 615 ? 2.333 -8.049 20.841 1.00 94.75 615 PHE A O 1
ATOM 4805 N N . ARG A 1 616 ? 2.099 -6.105 21.943 1.00 94.88 616 ARG A N 1
ATOM 4806 C CA . ARG A 1 616 ? 3.303 -5.477 21.384 1.00 94.88 616 ARG A CA 1
ATOM 4807 C C . ARG A 1 616 ? 4.585 -6.215 21.746 1.00 94.88 616 ARG A C 1
ATOM 4809 O O . ARG A 1 616 ? 5.477 -6.310 20.905 1.00 94.88 616 ARG A O 1
ATOM 4816 N N . GLU A 1 617 ? 4.703 -6.751 22.957 1.00 94.06 617 GLU A N 1
ATOM 4817 C CA . GLU A 1 617 ? 5.897 -7.509 23.335 1.00 94.06 617 GLU A CA 1
ATOM 4818 C C . GLU A 1 617 ? 6.054 -8.778 22.484 1.00 94.06 617 GLU A C 1
ATOM 4820 O O . GLU A 1 617 ? 7.140 -9.062 21.965 1.00 94.06 617 GLU A O 1
ATOM 4825 N N . VAL A 1 618 ? 4.968 -9.534 22.311 1.00 91.56 618 VAL A N 1
ATOM 4826 C CA . VAL A 1 618 ? 4.993 -10.782 21.541 1.00 91.56 618 VAL A CA 1
ATOM 4827 C C . VAL A 1 618 ? 5.053 -10.494 20.039 1.00 91.56 618 VAL A C 1
ATOM 4829 O O . VAL A 1 618 ? 5.806 -11.156 19.321 1.00 91.56 618 VAL A O 1
ATOM 4832 N N . GLN A 1 619 ? 4.339 -9.476 19.553 1.00 93.88 619 GLN A N 1
ATOM 4833 C CA . GLN A 1 619 ? 4.353 -9.050 18.152 1.00 93.88 619 GLN A CA 1
ATOM 4834 C C . GLN A 1 619 ? 5.756 -8.636 17.701 1.00 93.88 619 GLN A C 1
ATOM 4836 O O . GLN A 1 619 ? 6.198 -9.112 16.660 1.00 93.88 619 GLN A O 1
ATOM 4841 N N . LYS A 1 620 ? 6.515 -7.863 18.487 1.00 93.25 620 LYS A N 1
ATOM 4842 C CA . LYS A 1 620 ? 7.900 -7.501 18.127 1.00 93.25 620 LYS A CA 1
ATOM 4843 C C . LYS A 1 620 ? 8.800 -8.720 17.919 1.00 93.25 620 LYS A C 1
ATOM 4845 O O . LYS A 1 620 ? 9.658 -8.715 17.042 1.00 93.25 620 LYS A O 1
ATOM 4850 N N . LYS A 1 621 ? 8.602 -9.773 18.718 1.00 89.31 621 LYS A N 1
ATOM 4851 C CA . LYS A 1 621 ? 9.393 -11.013 18.640 1.00 89.31 621 LYS A CA 1
ATOM 4852 C C . LYS A 1 621 ? 8.960 -11.909 17.477 1.00 89.31 621 LYS A C 1
ATOM 4854 O O . LYS A 1 621 ? 9.788 -12.606 16.901 1.00 89.31 621 LYS A O 1
ATOM 4859 N N . THR A 1 622 ? 7.666 -11.938 17.166 1.00 86.44 622 THR A N 1
ATOM 4860 C CA . THR A 1 622 ? 7.062 -12.994 16.332 1.00 86.44 622 THR A CA 1
ATOM 4861 C C . THR A 1 622 ? 6.524 -12.495 14.998 1.00 86.44 622 THR A C 1
ATOM 4863 O O . THR A 1 622 ? 6.413 -13.277 14.053 1.00 86.44 622 THR A O 1
ATOM 4866 N N . PHE A 1 623 ? 6.212 -11.206 14.889 1.00 90.75 623 PHE A N 1
ATOM 4867 C CA . PHE A 1 623 ? 5.632 -10.590 13.705 1.00 90.75 623 PHE A CA 1
ATOM 4868 C C . PHE A 1 623 ? 6.090 -9.126 13.522 1.00 90.75 623 PHE A C 1
ATOM 4870 O O . PHE A 1 623 ? 5.270 -8.203 13.520 1.00 90.75 623 PHE A O 1
ATOM 4877 N N . PRO A 1 624 ? 7.403 -8.895 13.319 1.00 91.50 624 PRO A N 1
ATOM 4878 C CA . PRO A 1 624 ? 7.964 -7.549 13.174 1.00 91.50 624 PRO A CA 1
ATOM 4879 C C . PRO A 1 624 ? 7.488 -6.814 11.911 1.00 91.50 624 PRO A C 1
ATOM 4881 O O . PRO A 1 624 ? 7.647 -5.606 11.816 1.00 91.50 624 PRO A O 1
ATOM 4884 N N . HIS A 1 625 ? 6.867 -7.512 10.955 1.00 91.50 625 HIS A N 1
ATOM 4885 C CA . HIS A 1 625 ? 6.428 -6.924 9.684 1.00 91.50 625 HIS A CA 1
ATOM 4886 C C . HIS A 1 625 ? 5.320 -5.872 9.884 1.00 91.50 625 HIS A C 1
ATOM 4888 O O . HIS A 1 625 ? 5.165 -4.978 9.061 1.00 91.50 625 HIS A O 1
ATOM 4894 N N . LEU A 1 626 ? 4.567 -5.943 10.993 1.00 93.00 626 LEU A N 1
ATOM 4895 C CA . LEU A 1 626 ? 3.559 -4.929 11.336 1.00 93.00 626 LEU A CA 1
ATOM 4896 C C . LEU A 1 626 ? 4.155 -3.568 11.704 1.00 93.00 626 LEU A C 1
ATOM 4898 O O . LEU A 1 626 ? 3.441 -2.575 11.691 1.00 93.00 626 LEU A O 1
ATOM 4902 N N . ASP A 1 627 ? 5.447 -3.508 12.017 1.00 94.19 627 ASP A N 1
ATOM 4903 C CA . ASP A 1 627 ? 6.124 -2.248 12.320 1.00 94.19 627 ASP A CA 1
ATOM 4904 C C . ASP A 1 627 ? 6.595 -1.533 11.039 1.00 94.19 627 ASP A C 1
ATOM 4906 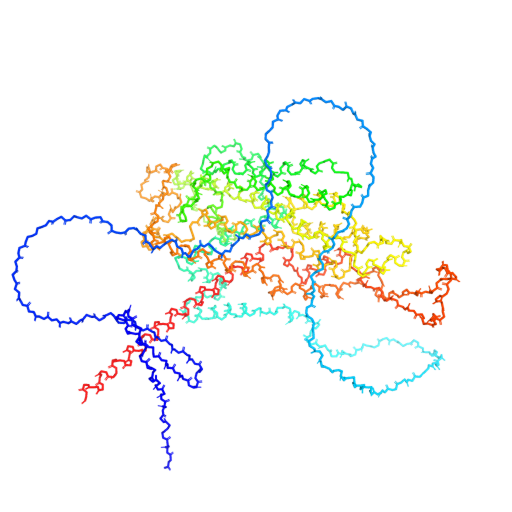O O . ASP A 1 627 ? 7.072 -0.405 11.112 1.00 94.19 627 ASP A O 1
ATOM 4910 N N . ARG A 1 628 ? 6.486 -2.190 9.873 1.00 94.62 628 ARG A N 1
ATOM 4911 C CA . ARG A 1 628 ? 6.969 -1.719 8.562 1.00 94.62 628 ARG A CA 1
ATOM 4912 C C . ARG A 1 628 ? 6.057 -2.199 7.428 1.00 94.62 628 ARG A C 1
ATOM 4914 O O . ARG A 1 628 ? 6.507 -2.805 6.456 1.00 94.62 628 ARG A O 1
ATOM 4921 N N . ILE A 1 629 ? 4.748 -2.005 7.605 1.00 95.50 629 ILE A N 1
ATOM 4922 C CA . ILE A 1 629 ? 3.709 -2.624 6.765 1.00 95.50 629 ILE A CA 1
ATOM 4923 C C . ILE A 1 629 ? 3.943 -2.333 5.284 1.00 95.50 629 ILE A C 1
ATOM 4925 O O . ILE A 1 629 ? 3.880 -3.239 4.451 1.00 95.50 629 ILE A O 1
ATOM 4929 N N . GLY A 1 630 ? 4.205 -1.072 4.948 1.00 96.50 630 GLY A N 1
ATOM 4930 C CA . GLY A 1 630 ? 4.408 -0.679 3.572 1.00 96.50 630 GLY A CA 1
ATOM 4931 C C . GLY A 1 630 ? 5.757 -1.159 3.034 1.00 96.50 630 GLY A C 1
ATOM 4932 O O . GLY A 1 630 ? 5.811 -1.676 1.915 1.00 96.50 630 GLY A O 1
ATOM 4933 N N . GLU A 1 631 ? 6.840 -1.019 3.807 1.00 95.69 631 GLU A N 1
ATOM 4934 C CA . GLU A 1 631 ? 8.187 -1.423 3.373 1.00 95.69 631 GLU A CA 1
ATOM 4935 C C . GLU A 1 631 ? 8.246 -2.922 3.033 1.00 95.69 631 GLU A C 1
ATOM 4937 O O . GLU A 1 631 ? 8.847 -3.314 2.026 1.00 95.69 631 GLU A O 1
ATOM 4942 N N . GLU A 1 632 ? 7.583 -3.757 3.832 1.00 95.75 632 GLU A N 1
ATOM 4943 C CA . GLU A 1 632 ? 7.516 -5.208 3.637 1.00 95.75 632 GLU A CA 1
ATOM 4944 C C . GLU A 1 632 ? 6.720 -5.586 2.376 1.00 95.75 632 GLU A C 1
ATOM 4946 O O . GLU A 1 632 ? 7.151 -6.440 1.591 1.00 95.75 632 GLU A O 1
ATOM 4951 N N . ILE A 1 633 ? 5.612 -4.887 2.088 1.00 96.75 633 ILE A N 1
ATOM 4952 C CA . ILE A 1 633 ? 4.848 -5.077 0.842 1.00 96.75 633 ILE A CA 1
ATOM 4953 C C . ILE A 1 633 ? 5.703 -4.728 -0.379 1.00 96.75 633 ILE A C 1
ATOM 4955 O O . ILE A 1 633 ? 5.732 -5.492 -1.349 1.00 96.75 633 ILE A O 1
ATOM 4959 N N . ILE A 1 634 ? 6.403 -3.589 -0.354 1.00 97.38 634 ILE A N 1
ATOM 4960 C CA . ILE A 1 634 ? 7.241 -3.150 -1.478 1.00 97.38 634 ILE A CA 1
ATOM 4961 C C . ILE A 1 634 ? 8.448 -4.075 -1.661 1.00 97.38 634 ILE A C 1
ATOM 4963 O O . ILE A 1 634 ? 8.772 -4.449 -2.790 1.00 97.38 634 ILE A O 1
ATOM 4967 N N . THR A 1 635 ? 9.064 -4.527 -0.568 1.00 94.62 635 THR A N 1
ATOM 4968 C CA . THR A 1 635 ? 10.150 -5.516 -0.613 1.00 94.62 635 THR A CA 1
ATOM 4969 C C . THR A 1 635 ? 9.657 -6.833 -1.215 1.00 94.62 635 THR A C 1
ATOM 4971 O O . THR A 1 635 ? 10.281 -7.378 -2.128 1.00 94.62 635 THR A O 1
ATOM 4974 N N . SER A 1 636 ? 8.472 -7.299 -0.814 1.00 95.19 636 SER A N 1
ATOM 4975 C CA . SER A 1 636 ? 7.850 -8.466 -1.435 1.00 95.19 636 SER A CA 1
ATOM 4976 C C . SER A 1 636 ? 7.552 -8.243 -2.922 1.00 95.19 636 SER A C 1
ATOM 4978 O O . SER A 1 636 ? 7.741 -9.148 -3.741 1.00 95.19 636 SER A O 1
ATOM 4980 N N . PHE A 1 637 ? 7.146 -7.041 -3.322 1.00 97.06 637 PHE A N 1
ATOM 4981 C CA . PHE A 1 637 ? 6.935 -6.746 -4.733 1.00 97.06 637 PHE A CA 1
ATOM 4982 C C . PHE A 1 637 ? 8.244 -6.814 -5.529 1.00 97.06 637 PHE A C 1
ATOM 4984 O O . PHE A 1 637 ? 8.262 -7.430 -6.599 1.00 97.06 637 PHE A O 1
ATOM 4991 N N . LYS A 1 638 ? 9.350 -6.285 -4.985 1.00 95.69 638 LYS A N 1
ATOM 4992 C CA . LYS A 1 638 ? 10.693 -6.390 -5.587 1.00 95.69 638 LYS A CA 1
ATOM 4993 C C . LYS A 1 638 ? 11.072 -7.846 -5.849 1.00 95.69 638 LYS A C 1
ATOM 4995 O O . LYS A 1 638 ? 11.427 -8.224 -6.963 1.00 95.69 638 LYS A O 1
ATOM 5000 N N . GLU A 1 639 ? 10.885 -8.701 -4.853 1.00 94.31 639 GLU A N 1
ATOM 5001 C CA . GLU A 1 639 ? 11.150 -10.132 -4.980 1.00 94.31 639 GLU A CA 1
ATOM 5002 C C . GLU A 1 639 ? 10.252 -10.825 -6.027 1.00 94.31 639 GLU A C 1
ATOM 5004 O O . GLU A 1 639 ? 10.704 -11.715 -6.754 1.00 94.31 639 GLU A O 1
ATOM 5009 N N . ASP A 1 640 ? 8.976 -10.435 -6.141 1.00 95.31 640 ASP A N 1
ATOM 5010 C CA . ASP A 1 640 ? 8.082 -10.950 -7.188 1.00 95.31 640 ASP A CA 1
ATOM 5011 C C . ASP A 1 640 ? 8.547 -10.519 -8.592 1.00 95.31 640 ASP A C 1
ATOM 5013 O O . ASP A 1 640 ? 8.435 -11.297 -9.553 1.00 95.31 640 ASP A O 1
ATOM 5017 N N . LEU A 1 641 ? 9.119 -9.315 -8.723 1.00 94.94 641 LEU A N 1
ATOM 5018 C CA . LEU A 1 641 ? 9.759 -8.864 -9.958 1.00 94.94 641 LEU A CA 1
ATOM 5019 C C . LEU A 1 641 ? 11.004 -9.689 -10.279 1.00 94.94 641 LEU A C 1
ATOM 5021 O O . LEU A 1 641 ? 11.096 -10.186 -11.405 1.00 94.94 641 LEU A O 1
ATOM 5025 N N . TRP A 1 642 ? 11.894 -9.931 -9.313 1.00 93.44 642 TRP A N 1
ATOM 5026 C CA . TRP A 1 642 ? 13.058 -10.803 -9.509 1.00 93.44 642 TRP A CA 1
ATOM 5027 C C . TRP A 1 642 ? 12.654 -12.198 -9.984 1.00 93.44 642 TRP A C 1
ATOM 5029 O O . TRP A 1 642 ? 13.233 -12.731 -10.934 1.00 93.44 642 TRP A O 1
ATOM 5039 N N . LEU A 1 643 ? 11.602 -12.781 -9.403 1.00 92.31 643 LEU A N 1
ATOM 5040 C CA . LEU A 1 643 ? 11.077 -14.073 -9.848 1.00 92.31 643 LEU A CA 1
ATOM 5041 C C . LEU A 1 643 ? 10.520 -14.024 -11.275 1.00 92.31 643 LEU A C 1
ATOM 5043 O O . LEU A 1 643 ? 10.717 -14.964 -12.052 1.00 92.31 643 LEU A O 1
ATOM 5047 N N . LEU A 1 644 ? 9.808 -12.958 -11.645 1.00 92.69 644 LEU A N 1
ATOM 5048 C CA . LEU A 1 644 ? 9.296 -12.779 -13.005 1.00 92.69 644 LEU A CA 1
ATOM 5049 C C . LEU A 1 644 ? 10.424 -12.609 -14.026 1.00 92.69 644 LEU A C 1
ATOM 5051 O O . LEU A 1 644 ? 10.349 -13.193 -15.111 1.00 92.69 644 LEU A O 1
ATOM 5055 N N . GLN A 1 645 ? 11.451 -11.834 -13.690 1.00 92.19 645 GLN A N 1
ATOM 5056 C CA . GLN A 1 645 ? 12.632 -11.600 -14.520 1.00 92.19 645 GLN A CA 1
ATOM 5057 C C . GLN A 1 645 ? 13.465 -12.884 -14.652 1.00 92.19 645 GLN A C 1
ATOM 5059 O O . GLN A 1 645 ? 13.741 -13.331 -15.765 1.00 92.19 645 GLN A O 1
ATOM 5064 N N . GLY A 1 646 ? 13.743 -13.578 -13.543 1.00 89.31 646 GLY A N 1
ATOM 5065 C CA . GLY A 1 646 ? 14.392 -14.894 -13.519 1.00 89.31 646 GLY A CA 1
ATOM 5066 C C . GLY A 1 646 ? 13.686 -15.911 -14.419 1.00 89.31 646 GLY A C 1
ATOM 5067 O O . GLY A 1 646 ? 14.299 -16.473 -15.328 1.00 89.31 646 GLY A O 1
ATOM 5068 N N . LYS A 1 647 ? 12.360 -16.052 -14.286 1.00 90.88 647 LYS A N 1
ATOM 5069 C CA . LYS A 1 647 ? 11.553 -16.927 -15.160 1.00 90.88 647 LYS A CA 1
ATOM 5070 C C . LYS A 1 647 ? 11.620 -16.522 -16.632 1.00 90.88 647 LYS A C 1
ATOM 5072 O O . LYS A 1 647 ? 11.567 -17.387 -17.509 1.00 90.88 647 LYS A O 1
ATOM 5077 N N . LYS A 1 648 ? 11.689 -15.226 -16.953 1.00 90.50 648 LYS A N 1
ATOM 5078 C CA . LYS A 1 648 ? 11.847 -14.760 -18.342 1.00 90.50 648 LYS A CA 1
ATOM 5079 C C . LYS A 1 648 ? 13.225 -15.124 -18.897 1.00 90.50 648 LYS A C 1
ATOM 5081 O O . LYS A 1 648 ? 13.282 -15.579 -20.042 1.00 90.50 648 LYS A O 1
ATOM 5086 N N . ARG A 1 649 ? 14.293 -14.974 -18.104 1.00 88.00 649 ARG A N 1
ATOM 5087 C CA . ARG A 1 649 ? 15.671 -15.351 -18.470 1.00 88.00 649 ARG A CA 1
ATOM 5088 C C . ARG A 1 649 ? 15.779 -16.851 -18.747 1.00 88.00 649 ARG A C 1
ATOM 5090 O O . ARG A 1 649 ? 16.101 -17.219 -19.876 1.00 88.00 649 ARG A O 1
ATOM 5097 N N . GLN A 1 650 ? 15.330 -17.689 -17.810 1.00 87.19 650 GLN A N 1
ATOM 5098 C CA . GLN A 1 650 ? 15.276 -19.148 -17.979 1.00 87.19 650 GLN A CA 1
ATOM 5099 C C . GLN A 1 650 ? 14.493 -19.555 -19.239 1.00 87.19 650 GLN A C 1
ATOM 5101 O O . GLN A 1 650 ? 14.949 -20.362 -20.045 1.00 87.19 650 GLN A O 1
ATOM 5106 N N . ASN A 1 651 ? 13.327 -18.944 -19.485 1.00 90.94 651 ASN A N 1
ATOM 5107 C CA . ASN A 1 651 ? 12.532 -19.231 -20.686 1.00 90.94 651 ASN A CA 1
ATOM 5108 C C . ASN A 1 651 ? 13.206 -18.785 -21.993 1.00 90.94 651 ASN A C 1
ATOM 5110 O O . ASN A 1 651 ? 12.971 -19.387 -23.045 1.00 90.94 651 ASN A O 1
ATOM 5114 N N . LYS A 1 652 ? 13.983 -17.696 -21.974 1.00 89.94 652 LYS A N 1
ATOM 5115 C CA . LYS A 1 652 ? 14.730 -17.217 -23.145 1.00 89.94 652 LYS A CA 1
ATOM 5116 C C . LYS A 1 652 ? 15.854 -18.189 -23.491 1.00 89.94 652 LYS A C 1
ATOM 5118 O O . LYS A 1 652 ? 16.058 -18.479 -24.667 1.00 89.94 652 LYS A O 1
ATOM 5123 N N . GLU A 1 653 ? 16.525 -18.719 -22.481 1.00 87.19 653 GLU A N 1
ATOM 5124 C CA . GLU A 1 653 ? 17.606 -19.689 -22.641 1.00 87.19 653 GLU A CA 1
ATOM 5125 C C . GLU A 1 653 ? 17.093 -21.045 -23.065 1.00 87.19 653 GLU A C 1
ATOM 5127 O O . GLU A 1 653 ? 17.557 -21.555 -24.073 1.00 87.19 653 GLU A O 1
ATOM 5132 N N . LEU A 1 654 ? 16.034 -21.548 -22.431 1.00 91.69 654 LEU A N 1
ATOM 5133 C CA . LEU A 1 654 ? 15.385 -22.784 -22.857 1.00 91.69 654 LEU A CA 1
ATOM 5134 C C . LEU A 1 654 ? 15.001 -22.741 -24.346 1.00 91.69 654 LEU A C 1
ATOM 5136 O O . LEU A 1 654 ? 15.152 -23.722 -25.071 1.00 91.69 654 LEU A O 1
ATOM 5140 N N . LYS A 1 655 ? 14.539 -21.584 -24.839 1.00 94.12 655 LYS A N 1
ATOM 5141 C CA . LYS A 1 655 ? 14.252 -21.386 -26.269 1.00 94.12 655 LYS A CA 1
ATOM 5142 C C . LYS A 1 655 ? 15.507 -21.334 -27.132 1.00 94.12 655 LYS A C 1
ATOM 5144 O O . LYS A 1 655 ? 15.477 -21.858 -28.242 1.00 94.12 655 LYS A O 1
ATOM 5149 N N . ARG A 1 656 ? 16.571 -20.676 -26.667 1.00 93.81 656 ARG A N 1
ATOM 5150 C CA . ARG A 1 656 ? 17.857 -20.613 -27.374 1.00 93.81 656 ARG A CA 1
ATOM 5151 C C . ARG A 1 656 ? 18.464 -22.007 -27.487 1.00 93.81 656 ARG A C 1
ATOM 5153 O O . ARG A 1 656 ? 18.816 -22.419 -28.584 1.00 93.81 656 ARG A O 1
ATOM 5160 N N . ASP A 1 657 ? 18.527 -22.728 -26.381 1.00 92.25 657 ASP A N 1
ATOM 5161 C CA . ASP A 1 657 ? 19.150 -24.040 -26.286 1.00 92.25 657 ASP A CA 1
ATOM 5162 C C . ASP A 1 657 ? 18.310 -25.076 -27.041 1.00 92.25 657 ASP A C 1
ATOM 5164 O O . ASP A 1 657 ? 18.850 -25.859 -27.816 1.00 92.25 657 ASP A O 1
ATOM 5168 N N . GLY A 1 658 ? 16.977 -24.991 -26.953 1.00 96.12 658 GLY A N 1
ATOM 5169 C CA . GLY A 1 658 ? 16.074 -25.773 -27.797 1.00 96.12 658 GLY A CA 1
ATOM 5170 C C . GLY A 1 658 ? 16.258 -25.495 -29.295 1.00 96.12 658 GLY A C 1
ATOM 5171 O O . GLY A 1 658 ? 16.242 -26.423 -30.099 1.00 96.12 658 GLY A O 1
ATOM 5172 N N . LEU A 1 659 ? 16.485 -24.239 -29.694 1.00 97.06 659 LEU A N 1
ATOM 5173 C CA . LEU A 1 659 ? 16.764 -23.887 -31.090 1.00 97.06 659 LEU A CA 1
ATOM 5174 C C . LEU A 1 659 ? 18.135 -24.397 -31.553 1.00 97.06 659 LEU A C 1
ATOM 5176 O O . LEU A 1 659 ? 18.234 -24.913 -32.663 1.00 97.06 659 LEU A O 1
ATOM 5180 N N . LEU A 1 660 ? 19.171 -24.281 -30.719 1.00 95.62 660 LEU A N 1
ATOM 5181 C CA . LEU A 1 660 ? 20.508 -24.811 -31.007 1.00 95.62 660 LEU A CA 1
ATOM 5182 C C . LEU A 1 660 ? 20.490 -26.334 -31.128 1.00 95.62 660 LEU A C 1
ATOM 5184 O O . LEU A 1 660 ? 21.093 -26.877 -32.049 1.00 95.62 660 LEU A O 1
ATOM 5188 N N . PHE A 1 661 ? 19.750 -27.010 -30.253 1.00 97.19 661 PHE A N 1
ATOM 5189 C CA . PHE A 1 661 ? 19.545 -28.451 -30.310 1.00 97.19 661 PHE A CA 1
ATOM 5190 C C . PHE A 1 661 ? 18.851 -28.874 -31.610 1.00 97.19 661 PHE A C 1
ATOM 5192 O O . PHE A 1 661 ? 19.344 -29.751 -32.317 1.00 97.19 661 PHE A O 1
ATOM 5199 N N . LEU A 1 662 ? 17.754 -28.204 -31.982 1.00 97.81 662 LEU A N 1
ATOM 5200 C CA . LEU A 1 662 ? 17.057 -28.474 -33.244 1.00 97.81 662 LEU A CA 1
ATOM 5201 C C . LEU A 1 662 ? 17.934 -28.188 -34.469 1.00 97.81 662 LEU A C 1
ATOM 5203 O O . LEU A 1 662 ? 17.871 -28.926 -35.452 1.00 97.81 662 LEU A O 1
ATOM 5207 N N . LEU A 1 663 ? 18.764 -27.143 -34.420 1.00 97.81 663 LEU A N 1
ATOM 5208 C CA . LEU A 1 663 ? 19.724 -26.830 -35.477 1.00 97.81 663 LEU A CA 1
ATOM 5209 C C . LEU A 1 663 ? 20.786 -27.928 -35.590 1.00 97.81 663 LEU A C 1
ATOM 5211 O O . LEU A 1 663 ? 21.051 -28.390 -36.695 1.00 97.81 663 LEU A O 1
ATOM 5215 N N . ALA A 1 664 ? 21.348 -28.381 -34.467 1.00 97.81 664 ALA A N 1
ATOM 5216 C CA . ALA A 1 664 ? 22.335 -29.455 -34.439 1.00 97.81 664 ALA A CA 1
ATOM 5217 C C . ALA A 1 664 ? 21.770 -30.762 -35.015 1.00 97.81 664 ALA A C 1
ATOM 5219 O O . ALA A 1 664 ? 22.400 -31.353 -35.889 1.00 97.81 664 ALA A O 1
ATOM 5220 N N . ILE A 1 665 ? 20.556 -31.159 -34.608 1.00 97.88 665 ILE A N 1
ATOM 5221 C CA . ILE A 1 665 ? 19.858 -32.317 -35.192 1.00 97.88 665 ILE A CA 1
ATOM 5222 C C . ILE A 1 665 ? 19.674 -32.129 -36.697 1.00 97.88 665 ILE A C 1
ATOM 5224 O O . ILE A 1 665 ? 20.016 -33.016 -37.468 1.00 97.88 665 ILE A O 1
ATOM 5228 N N . SER A 1 666 ? 19.215 -30.952 -37.132 1.00 97.44 666 SER A N 1
ATOM 5229 C CA . SER A 1 666 ? 18.996 -30.676 -38.558 1.00 97.44 666 SER A CA 1
ATOM 5230 C C . SER A 1 666 ? 20.285 -30.783 -39.384 1.00 97.44 666 SER A C 1
ATOM 5232 O O . SER A 1 666 ? 20.250 -31.229 -40.528 1.00 97.44 666 SER A O 1
ATOM 5234 N N . VAL A 1 667 ? 21.430 -30.378 -38.822 1.00 97.75 667 VAL A N 1
ATOM 5235 C CA . VAL A 1 667 ? 22.746 -30.510 -39.470 1.00 97.75 667 VAL A CA 1
ATOM 5236 C C . VAL A 1 667 ? 23.177 -31.976 -39.552 1.00 97.75 667 VAL A C 1
ATOM 5238 O O . VAL A 1 667 ? 23.689 -32.392 -40.590 1.00 97.75 667 VAL A O 1
ATOM 5241 N N . VAL A 1 668 ? 22.949 -32.763 -38.495 1.00 97.50 668 VAL A N 1
ATOM 5242 C CA . VAL A 1 668 ? 23.239 -34.206 -38.484 1.00 97.50 668 VAL A CA 1
ATOM 5243 C C . VAL A 1 668 ? 22.367 -34.946 -39.500 1.00 97.50 668 VAL A C 1
ATOM 5245 O O . VAL A 1 668 ? 22.903 -35.708 -40.301 1.00 97.50 668 VAL A O 1
ATOM 5248 N N . ASP A 1 669 ? 21.062 -34.672 -39.534 1.00 97.06 669 ASP A N 1
ATOM 5249 C CA . ASP A 1 669 ? 20.124 -35.272 -40.491 1.00 97.06 669 ASP A CA 1
ATOM 5250 C C . ASP A 1 669 ? 20.514 -34.960 -41.939 1.00 97.06 669 ASP A C 1
ATOM 5252 O O . ASP A 1 669 ? 20.494 -35.836 -42.804 1.00 97.06 669 ASP A O 1
ATOM 5256 N N . LEU A 1 670 ? 20.921 -33.716 -42.206 1.00 97.31 670 LEU A N 1
ATOM 5257 C CA . LEU A 1 670 ? 21.426 -33.315 -43.513 1.00 97.31 670 LEU A CA 1
ATOM 5258 C C . LEU A 1 670 ? 22.711 -34.079 -43.861 1.00 97.31 670 LEU A C 1
ATOM 5260 O O . LEU A 1 670 ? 22.841 -34.555 -44.984 1.00 97.31 670 LEU A O 1
ATOM 5264 N N . GLY A 1 671 ? 23.622 -34.257 -42.902 1.00 97.19 671 GLY A N 1
ATOM 5265 C CA . GLY A 1 671 ? 24.827 -35.070 -43.072 1.00 97.19 671 GLY A CA 1
ATOM 5266 C C . GLY A 1 671 ? 24.526 -36.533 -43.406 1.00 97.19 671 GLY A C 1
ATOM 5267 O O . GLY A 1 671 ? 25.132 -37.069 -44.328 1.00 97.19 671 GLY A O 1
ATOM 5268 N N . ILE A 1 672 ? 23.561 -37.153 -42.719 1.00 96.25 672 ILE A N 1
ATOM 5269 C CA . ILE A 1 672 ? 23.117 -38.530 -42.996 1.00 96.25 672 ILE A CA 1
ATOM 5270 C C . ILE A 1 672 ? 22.481 -38.630 -44.384 1.00 96.25 672 ILE A C 1
ATOM 5272 O O . ILE A 1 672 ? 22.708 -39.608 -45.077 1.00 96.25 672 ILE A O 1
ATOM 5276 N N . TRP A 1 673 ? 21.708 -37.629 -44.810 1.00 94.50 673 TRP A N 1
ATOM 5277 C CA . TRP A 1 673 ? 21.079 -37.627 -46.133 1.00 94.50 673 TRP A CA 1
ATOM 5278 C C . TRP A 1 673 ? 22.082 -37.504 -47.294 1.00 94.50 673 TRP A C 1
ATOM 5280 O O . TRP A 1 673 ? 21.793 -37.948 -48.403 1.00 94.50 673 TRP A O 1
ATOM 5290 N N . PHE A 1 674 ? 23.240 -36.880 -47.058 1.00 93.19 674 PHE A N 1
ATOM 5291 C CA . PHE A 1 674 ? 24.303 -36.747 -48.060 1.00 93.19 674 PHE A CA 1
ATOM 5292 C C . PHE A 1 674 ? 25.198 -37.988 -48.198 1.00 93.19 674 PHE A C 1
ATOM 5294 O O . PHE A 1 674 ? 25.890 -38.100 -49.213 1.00 93.19 674 PHE A O 1
ATOM 5301 N N . VAL A 1 675 ? 25.213 -38.873 -47.197 1.00 91.81 675 VAL A N 1
ATOM 5302 C CA . VAL A 1 675 ? 25.937 -40.158 -47.206 1.00 91.81 675 VAL A CA 1
ATOM 5303 C C . VAL A 1 675 ? 25.070 -41.224 -47.858 1.00 91.81 675 VAL A C 1
ATOM 5305 O O . VAL A 1 675 ? 25.618 -41.964 -48.707 1.00 91.81 675 VAL A O 1
#

Organism: NCBI:txid267567